Protein AF-0000000075267533 (afdb_homodimer)

Organism: NCBI:txid747725

Structure (mmCIF, N/CA/C/O backbone):
data_AF-0000000075267533-model_v1
#
loop_
_entity.id
_entity.type
_entity.pdbx_description
1 polymer 'F-box domain-containing protein'
#
loop_
_atom_site.group_PDB
_atom_site.id
_atom_site.type_symbol
_atom_site.label_atom_id
_atom_site.label_alt_id
_atom_site.label_comp_id
_atom_site.label_asym_id
_atom_site.label_entity_id
_atom_site.label_seq_id
_atom_site.pdbx_PDB_ins_code
_atom_site.Cartn_x
_atom_site.Cartn_y
_atom_site.Cartn_z
_atom_site.occupancy
_atom_site.B_iso_or_equiv
_atom_site.auth_seq_id
_atom_site.auth_comp_id
_atom_site.auth_asym_id
_atom_site.auth_atom_id
_atom_site.pdbx_PDB_model_num
ATOM 1 N N . MET A 1 1 ? -10.648 -72.812 -70 1 25.14 1 MET A N 1
ATOM 2 C CA . MET A 1 1 ? -12.055 -72.562 -69.625 1 25.14 1 MET A CA 1
ATOM 3 C C . MET A 1 1 ? -12.258 -71.25 -68.938 1 25.14 1 MET A C 1
ATOM 5 O O . MET A 1 1 ? -11.477 -70.938 -68.062 1 25.14 1 MET A O 1
ATOM 9 N N . LEU A 1 2 ? -13.102 -70.25 -69.438 1 28.39 2 LEU A N 1
ATOM 10 C CA . LEU A 1 2 ? -13.328 -68.812 -69.5 1 28.39 2 LEU A CA 1
ATOM 11 C C . LEU A 1 2 ? -14.016 -68.312 -68.25 1 28.39 2 LEU A C 1
ATOM 13 O O . LEU A 1 2 ? -15.148 -68.688 -68 1 28.39 2 LEU A O 1
ATOM 17 N N . LYS A 1 3 ? -13.195 -68.125 -67.125 1 31.73 3 LYS A N 1
ATOM 18 C CA . LYS A 1 3 ? -13.57 -67.875 -65.75 1 31.73 3 LYS A CA 1
ATOM 19 C C . LYS A 1 3 ? -14.477 -66.625 -65.625 1 31.73 3 LYS A C 1
ATOM 21 O O . LYS A 1 3 ? -14.047 -65.562 -65.938 1 31.73 3 LYS A O 1
ATOM 26 N N . LYS A 1 4 ? -15.844 -66.812 -65.938 1 28.91 4 LYS A N 1
ATOM 27 C CA . LYS A 1 4 ? -16.984 -65.875 -66.125 1 28.91 4 LYS A CA 1
ATOM 28 C C . LYS A 1 4 ? -17.266 -65.062 -64.875 1 28.91 4 LYS A C 1
ATOM 30 O O . LYS A 1 4 ? -17.578 -65.625 -63.812 1 28.91 4 LYS A O 1
ATOM 35 N N . HIS A 1 5 ? -16.578 -63.969 -64.562 1 29.47 5 HIS A N 1
ATOM 36 C CA . HIS A 1 5 ? -16.5 -63.094 -63.375 1 29.47 5 HIS A CA 1
ATOM 37 C C . HIS A 1 5 ? -17.859 -62.469 -63.062 1 29.47 5 HIS A C 1
ATOM 39 O O . HIS A 1 5 ? -18.469 -61.844 -63.938 1 29.47 5 HIS A O 1
ATOM 45 N N . PHE A 1 6 ? -18.703 -63.156 -62.312 1 27.11 6 PHE A N 1
ATOM 46 C CA . PHE A 1 6 ? -20.109 -62.844 -62.062 1 27.11 6 PHE A CA 1
ATOM 47 C C . PHE A 1 6 ? -20.266 -61.5 -61.375 1 27.11 6 PHE A C 1
ATOM 49 O O . PHE A 1 6 ? -19.734 -61.312 -60.281 1 27.11 6 PHE A O 1
ATOM 56 N N . LYS A 1 7 ? -20.469 -60.344 -62.062 1 26.98 7 LYS A N 1
ATOM 57 C CA . LYS A 1 7 ? -20.672 -58.938 -61.75 1 26.98 7 LYS A CA 1
ATOM 58 C C . LYS A 1 7 ? -21.984 -58.719 -61.031 1 26.98 7 LYS A C 1
ATOM 60 O O . LYS A 1 7 ? -23.047 -58.75 -61.656 1 26.98 7 LYS A O 1
ATOM 65 N N . LEU A 1 8 ? -22.141 -59.375 -59.875 1 26.83 8 LEU A N 1
ATOM 66 C CA . LEU A 1 8 ? -23.5 -59.281 -59.344 1 26.83 8 LEU A CA 1
ATOM 67 C C . LEU A 1 8 ? -23.875 -57.812 -59.094 1 26.83 8 LEU A C 1
ATOM 69 O O . LEU A 1 8 ? -23.094 -57.062 -58.5 1 26.83 8 LEU A O 1
ATOM 73 N N . PRO A 1 9 ? -24.906 -57.156 -59.812 1 29.73 9 PRO A N 1
ATOM 74 C CA . PRO A 1 9 ? -25.359 -55.75 -59.844 1 29.73 9 PRO A CA 1
ATOM 75 C C . PRO A 1 9 ? -26.062 -55.344 -58.562 1 29.73 9 PRO A C 1
ATOM 77 O O . PRO A 1 9 ? -27.109 -55.875 -58.219 1 29.73 9 PRO A O 1
ATOM 80 N N . PHE A 1 10 ? -25.578 -55.469 -57.375 1 26.62 10 PHE A N 1
ATOM 81 C CA . PHE A 1 10 ? -26.406 -55.344 -56.188 1 26.62 10 PHE A CA 1
ATOM 82 C C . PHE A 1 10 ? -27.031 -53.969 -56.094 1 26.62 10 PHE A C 1
ATOM 84 O O . PHE A 1 10 ? -26.344 -53 -55.781 1 26.62 10 PHE A O 1
ATOM 91 N N . GLY A 1 11 ? -28.016 -53.562 -56.938 1 27.95 11 GLY A N 1
ATOM 92 C CA . GLY A 1 11 ? -28.797 -52.344 -56.969 1 27.95 11 GLY A CA 1
ATOM 93 C C . GLY A 1 11 ? -29.562 -52.062 -55.688 1 27.95 11 GLY A C 1
ATOM 94 O O . GLY A 1 11 ? -30.641 -52.594 -55.5 1 27.95 11 GLY A O 1
ATOM 95 N N . TYR A 1 12 ? -29.016 -52.188 -54.562 1 25.11 12 TYR A N 1
ATOM 96 C CA . TYR A 1 12 ? -29.891 -52.094 -53.375 1 25.11 12 TYR A CA 1
ATOM 97 C C . TYR A 1 12 ? -30.609 -50.75 -53.344 1 25.11 12 TYR A C 1
ATOM 99 O O . TYR A 1 12 ? -29.969 -49.719 -53.406 1 25.11 12 TYR A O 1
ATOM 107 N N . LYS A 1 13 ? -31.781 -50.656 -53.875 1 29.95 13 LYS A N 1
ATOM 108 C CA . LYS A 1 13 ? -32.75 -49.562 -53.75 1 29.95 13 LYS A CA 1
ATOM 109 C C . LYS A 1 13 ? -32.844 -49.094 -52.312 1 29.95 13 LYS A C 1
ATOM 111 O O . LYS A 1 13 ? -33.125 -49.875 -51.406 1 29.95 13 LYS A O 1
ATOM 116 N N . ALA A 1 14 ? -32.25 -48 -51.969 1 27.67 14 ALA A N 1
ATOM 117 C CA . ALA A 1 14 ? -32.188 -47.281 -50.719 1 27.67 14 ALA A CA 1
ATOM 118 C C . ALA A 1 14 ? -33.562 -46.812 -50.25 1 27.67 14 ALA A C 1
ATOM 120 O O . ALA A 1 14 ? -34.156 -45.938 -50.875 1 27.67 14 ALA A O 1
ATOM 121 N N . LYS A 1 15 ? -34.438 -47.656 -50.031 1 26.72 15 LYS A N 1
ATOM 122 C CA . LYS A 1 15 ? -35.75 -47.219 -49.531 1 26.72 15 LYS A CA 1
ATOM 123 C C . LYS A 1 15 ? -35.594 -46.031 -48.562 1 26.72 15 LYS A C 1
ATOM 125 O O . LYS A 1 15 ? -34.656 -45.969 -47.781 1 26.72 15 LYS A O 1
ATOM 130 N N . LYS A 1 16 ? -36.438 -45 -48.875 1 33.34 16 LYS A N 1
ATOM 131 C CA . LYS A 1 16 ? -36.656 -43.719 -48.219 1 33.34 16 LYS A CA 1
ATOM 132 C C . LYS A 1 16 ? -37 -43.906 -46.75 1 33.34 16 LYS A C 1
ATOM 134 O O . LYS A 1 16 ? -38.125 -44.344 -46.406 1 33.34 16 LYS A O 1
ATOM 139 N N . VAL A 1 17 ? -36.188 -44.5 -45.938 1 28.06 17 VAL A N 1
ATOM 140 C CA . VAL A 1 17 ? -36.562 -44.625 -44.531 1 28.06 17 VAL A CA 1
ATOM 141 C C . VAL A 1 17 ? -37.219 -43.312 -44.062 1 28.06 17 VAL A C 1
ATOM 143 O O . VAL A 1 17 ? -36.656 -42.219 -44.281 1 28.06 17 VAL A O 1
ATOM 146 N N . ALA A 1 18 ? -38.562 -43.125 -43.938 1 32.22 18 ALA A N 1
ATOM 147 C CA . ALA A 1 18 ? -39.406 -42.062 -43.406 1 32.22 18 ALA A CA 1
ATOM 148 C C . ALA A 1 18 ? -38.719 -41.344 -42.219 1 32.22 18 ALA A C 1
ATOM 150 O O . ALA A 1 18 ? -38.344 -42 -41.25 1 32.22 18 ALA A O 1
ATOM 151 N N . ALA A 1 19 ? -38.094 -40.281 -42.406 1 31.28 19 ALA A N 1
ATOM 152 C CA . ALA A 1 19 ? -37.562 -39.25 -41.531 1 31.28 19 ALA A CA 1
ATOM 153 C C . ALA A 1 19 ? -38.562 -38.906 -40.406 1 31.28 19 ALA A C 1
ATOM 155 O O . ALA A 1 19 ? -39.531 -38.188 -40.656 1 31.28 19 ALA A O 1
ATOM 156 N N . LEU A 1 20 ? -39.125 -39.844 -39.75 1 32.59 20 LEU A N 1
ATOM 157 C CA . LEU A 1 20 ? -39.938 -39.438 -38.594 1 32.59 20 LEU A CA 1
ATOM 158 C C . LEU A 1 20 ? -39.406 -38.125 -38.031 1 32.59 20 LEU A C 1
ATOM 160 O O . LEU A 1 20 ? -38.219 -38 -37.75 1 32.59 20 LEU A O 1
ATOM 164 N N . SER A 1 21 ? -40.062 -37 -38.25 1 33.56 21 SER A N 1
ATOM 165 C CA . SER A 1 21 ? -40 -35.625 -37.688 1 33.56 21 SER A CA 1
ATOM 166 C C . SER A 1 21 ? -39.719 -35.656 -36.188 1 33.56 21 SER A C 1
ATOM 168 O O . SER A 1 21 ? -40.562 -36.062 -35.406 1 33.56 21 SER A O 1
ATOM 170 N N . SER A 1 22 ? -38.719 -36.281 -35.656 1 31.53 22 SER A N 1
ATOM 171 C CA . SER A 1 22 ? -38.344 -36.25 -34.25 1 31.53 22 SER A CA 1
ATOM 172 C C . SER A 1 22 ? -38.594 -34.875 -33.625 1 31.53 22 SER A C 1
ATOM 174 O O . SER A 1 22 ? -37.844 -33.938 -33.938 1 31.53 22 SER A O 1
ATOM 176 N N . LYS A 1 23 ? -39.812 -34.25 -33.438 1 38.5 23 LYS A N 1
ATOM 177 C CA . LYS A 1 23 ? -40.375 -33.219 -32.562 1 38.5 23 LYS A CA 1
ATOM 178 C C . LYS A 1 23 ? -39.531 -33 -31.328 1 38.5 23 LYS A C 1
ATOM 180 O O . LYS A 1 23 ? -38.781 -33.875 -30.922 1 38.5 23 LYS A O 1
ATOM 185 N N . ASN A 1 24 ? -39.812 -31.734 -30.625 1 37.31 24 ASN A N 1
ATOM 186 C CA . ASN A 1 24 ? -39.031 -31.078 -29.578 1 37.31 24 ASN A CA 1
ATOM 187 C C . ASN A 1 24 ? -38.625 -32.062 -28.484 1 37.31 24 ASN A C 1
ATOM 189 O O . ASN A 1 24 ? -39.469 -32.406 -27.641 1 37.31 24 ASN A O 1
ATOM 193 N N . LYS A 1 25 ? -38.156 -33.094 -28.641 1 40.78 25 LYS A N 1
ATOM 194 C CA . LYS A 1 25 ? -37.688 -33.781 -27.438 1 40.78 25 LYS A CA 1
ATOM 195 C C . LYS A 1 25 ? -37.312 -32.781 -26.344 1 40.78 25 LYS A C 1
ATOM 197 O O . LYS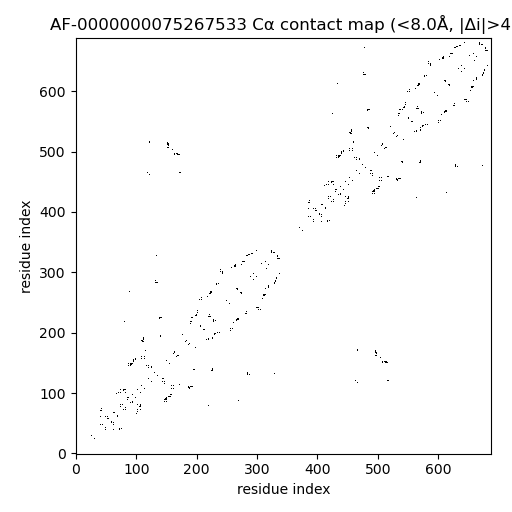 A 1 25 ? -36.469 -31.906 -26.578 1 40.78 25 LYS A O 1
ATOM 202 N N . PRO A 1 26 ? -38.188 -32.406 -25.438 1 43.59 26 PRO A N 1
ATOM 203 C CA . PRO A 1 26 ? -37.812 -31.422 -24.391 1 43.59 26 PRO A CA 1
ATOM 204 C C . PRO A 1 26 ? -36.406 -31.609 -23.875 1 43.59 26 PRO A C 1
ATOM 206 O O . PRO A 1 26 ? -36 -32.75 -23.594 1 43.59 26 PRO A O 1
ATOM 209 N N . ASP A 1 27 ? -35.375 -31.031 -24.531 1 48.5 27 ASP A N 1
ATOM 210 C CA . ASP A 1 27 ? -34 -31.016 -24.031 1 48.5 27 ASP A CA 1
ATOM 211 C C . ASP A 1 27 ? -33.969 -31.203 -22.516 1 48.5 27 ASP A C 1
ATOM 213 O O . ASP A 1 27 ? -34.438 -30.328 -21.766 1 48.5 27 ASP A O 1
ATOM 217 N N . LEU A 1 28 ? -34.188 -32.344 -22.078 1 54.75 28 LEU A N 1
ATOM 218 C CA . LEU A 1 28 ? -34.25 -32.75 -20.688 1 54.75 28 LEU A CA 1
ATOM 219 C C . LEU A 1 28 ? -33.312 -31.922 -19.828 1 54.75 28 LEU A C 1
ATOM 221 O O . LEU A 1 28 ? -33.625 -31.641 -18.672 1 54.75 28 LEU A O 1
ATOM 225 N N . ILE A 1 29 ? -32.25 -31.688 -20.359 1 61.59 29 ILE A N 1
ATOM 226 C CA . ILE A 1 29 ? -31.266 -31 -19.531 1 61.59 29 ILE A CA 1
ATOM 227 C C . ILE A 1 29 ? -31.734 -29.578 -19.25 1 61.59 29 ILE A C 1
ATOM 229 O O . ILE A 1 29 ? -31.547 -29.062 -18.141 1 61.59 29 ILE A O 1
ATOM 233 N N . SER A 1 30 ? -32.5 -29.016 -20.266 1 58.94 30 SER A N 1
ATOM 234 C CA . SER A 1 30 ? -32.938 -27.641 -20.094 1 58.94 30 SER A CA 1
ATOM 235 C C . SER A 1 30 ? -34.094 -27.531 -19.078 1 58.94 30 SER A C 1
ATOM 237 O O . SER A 1 30 ? -34.375 -26.453 -18.578 1 58.94 30 SER A O 1
ATOM 239 N N . HIS A 1 31 ? -34.656 -28.672 -18.703 1 65.38 31 HIS A N 1
ATOM 240 C CA . HIS A 1 31 ? -35.781 -28.625 -17.781 1 65.38 31 HIS A CA 1
ATOM 241 C C . HIS A 1 31 ? -35.344 -29.125 -16.406 1 65.38 31 HIS A C 1
ATOM 243 O O . HIS A 1 31 ? -36.219 -29.406 -15.555 1 65.38 31 HIS A O 1
ATOM 249 N N . LEU A 1 32 ? -34.094 -29.297 -16.312 1 73.12 32 LEU A N 1
ATOM 250 C CA . LEU A 1 32 ? -33.625 -29.734 -15.008 1 73.12 32 LEU A CA 1
ATOM 251 C C . LEU A 1 32 ? -33.781 -28.625 -13.969 1 73.12 32 LEU A C 1
ATOM 253 O O . LEU A 1 32 ? -33.688 -27.438 -14.289 1 73.12 32 LEU A O 1
ATOM 257 N N . PRO A 1 33 ? -34.219 -29.125 -12.742 1 80.5 33 PRO A N 1
ATOM 258 C CA . PRO A 1 33 ? -34.25 -28.125 -11.672 1 80.5 33 PRO A CA 1
ATOM 259 C C . PRO A 1 33 ? -32.938 -27.359 -11.539 1 80.5 33 PRO A C 1
ATOM 261 O O . PRO A 1 33 ? -31.859 -27.906 -11.805 1 80.5 33 PRO A O 1
ATOM 264 N N . LYS A 1 34 ? -33.031 -26.172 -11.148 1 80.56 34 LYS A N 1
ATOM 265 C CA . LYS A 1 34 ? -31.875 -25.266 -11.031 1 80.56 34 LYS A CA 1
ATOM 266 C C . LYS A 1 34 ? -30.812 -25.828 -10.094 1 80.56 34 LYS A C 1
ATOM 268 O O . LYS A 1 34 ? -29.625 -25.672 -10.344 1 80.56 34 LYS A O 1
ATOM 273 N N . GLU A 1 35 ? -31.312 -26.531 -9.125 1 83.69 35 GLU A N 1
ATOM 274 C CA . GLU A 1 35 ? -30.391 -27.094 -8.148 1 83.69 35 GLU A CA 1
ATOM 275 C C . GLU A 1 35 ? -29.5 -28.156 -8.781 1 83.69 35 GLU A C 1
ATOM 277 O O . GLU A 1 35 ? -28.312 -28.266 -8.453 1 83.69 35 GLU A O 1
ATOM 282 N N . LEU A 1 36 ? -30.109 -28.875 -9.617 1 86.94 36 LEU A N 1
ATOM 283 C CA . LEU A 1 36 ? -29.344 -29.922 -10.289 1 86.94 36 LEU A CA 1
ATOM 284 C C . LEU A 1 36 ? -28.359 -29.312 -11.289 1 86.94 36 LEU A C 1
ATOM 286 O O . LEU A 1 36 ? -27.219 -29.766 -11.414 1 86.94 36 LEU A O 1
ATOM 290 N N . LEU A 1 37 ? -28.781 -28.328 -11.969 1 87.19 37 LEU A N 1
ATOM 291 C CA . LEU A 1 37 ? -27.906 -27.641 -12.914 1 87.19 37 LEU A CA 1
ATOM 292 C C . LEU A 1 37 ? -26.703 -27.031 -12.195 1 87.19 37 LEU A C 1
ATOM 294 O O . LEU A 1 37 ? -25.578 -27.062 -12.703 1 87.19 37 LEU A O 1
ATOM 298 N N . GLN A 1 38 ? -26.984 -26.562 -11.031 1 88.19 38 GLN A N 1
ATOM 299 C CA . GLN A 1 38 ? -25.906 -26 -10.227 1 88.19 38 GLN A CA 1
ATOM 300 C C . GLN A 1 38 ? -24.891 -27.062 -9.82 1 88.19 38 GLN A C 1
ATOM 302 O O . GLN A 1 38 ? -23.688 -26.812 -9.82 1 88.19 38 GLN A O 1
ATOM 307 N N . CYS A 1 39 ? -25.375 -28.219 -9.578 1 88.44 39 CYS A N 1
ATOM 308 C CA . CYS A 1 39 ? -24.5 -29.312 -9.211 1 88.44 39 CYS A CA 1
ATOM 309 C C . CYS A 1 39 ? -23.625 -29.734 -10.383 1 88.44 39 CYS A C 1
ATOM 311 O O . CYS A 1 39 ? -22.438 -30.016 -10.211 1 88.44 39 CYS A O 1
ATOM 313 N N . ILE A 1 40 ? -24.25 -29.766 -11.5 1 87.56 40 ILE A N 1
ATOM 314 C CA . ILE A 1 40 ? -23.5 -30.125 -12.703 1 87.56 40 ILE A CA 1
ATOM 315 C C . ILE A 1 40 ? -22.438 -29.062 -12.969 1 87.56 40 ILE A C 1
ATOM 317 O O . ILE A 1 40 ? -21.266 -29.391 -13.219 1 87.56 40 ILE A O 1
ATOM 321 N N . TYR A 1 41 ? -22.844 -27.891 -12.859 1 89.19 41 TYR A N 1
ATOM 322 C CA . TYR A 1 41 ? -21.922 -26.781 -13.086 1 89.19 41 TYR A CA 1
ATOM 323 C C . TYR A 1 41 ? -20.734 -26.844 -12.141 1 89.19 41 TYR A C 1
ATOM 325 O O . TYR A 1 41 ? -19.594 -26.625 -12.555 1 89.19 41 TYR A O 1
ATOM 333 N N . GLN A 1 42 ? -20.984 -27.234 -10.969 1 90.62 42 GLN A N 1
ATOM 334 C CA . GLN A 1 42 ? -19.953 -27.266 -9.922 1 90.62 42 GLN A CA 1
ATOM 335 C C . GLN A 1 42 ? -18.875 -28.297 -10.242 1 90.62 42 GLN A C 1
ATOM 337 O O . GLN A 1 42 ? -17.766 -28.203 -9.742 1 90.62 42 GLN A O 1
ATOM 342 N N . GLN A 1 43 ? -19.25 -29.156 -11.164 1 89.56 43 GLN A N 1
ATOM 343 C CA . GLN A 1 43 ? -18.312 -30.25 -11.43 1 89.56 43 GLN A CA 1
ATOM 344 C C . GLN A 1 43 ? -17.594 -30.047 -12.758 1 89.56 43 GLN A C 1
ATOM 346 O O . GLN A 1 43 ? -16.688 -30.797 -13.109 1 89.56 43 GLN A O 1
ATOM 351 N N . LEU A 1 44 ? -18 -29.031 -13.398 1 87.69 44 LEU A N 1
ATOM 352 C CA . LEU A 1 44 ? -17.422 -28.797 -14.719 1 87.69 44 LEU A CA 1
ATOM 353 C C . LEU A 1 44 ? -15.984 -28.297 -14.594 1 87.69 44 LEU A C 1
ATOM 355 O O . LEU A 1 44 ? -15.672 -27.531 -13.688 1 87.69 44 LEU A O 1
ATOM 359 N N . ASP A 1 45 ? -15.219 -28.781 -15.508 1 87.25 45 ASP A N 1
ATOM 360 C CA . ASP A 1 45 ? -13.883 -28.203 -15.609 1 87.25 45 ASP A CA 1
ATOM 361 C C . ASP A 1 45 ? -13.938 -26.781 -16.203 1 87.25 45 ASP A C 1
ATOM 363 O O . ASP A 1 45 ? -14.891 -26.438 -16.891 1 87.25 45 ASP A O 1
ATOM 367 N N . SER A 1 46 ? -12.93 -26.078 -15.914 1 84 46 SER A N 1
ATOM 368 C CA . SER A 1 46 ? -12.891 -24.688 -16.328 1 84 46 SER A CA 1
ATOM 369 C C . SER A 1 46 ? -13.031 -24.547 -17.844 1 84 46 SER A C 1
ATOM 371 O O . SER A 1 46 ? -13.648 -23.594 -18.328 1 84 46 SER A O 1
ATOM 373 N N . GLN A 1 47 ? -12.625 -25.531 -18.578 1 81.44 47 GLN A N 1
ATOM 374 C CA . GLN A 1 47 ? -12.641 -25.469 -20.031 1 81.44 47 GLN A CA 1
ATOM 375 C C . GLN A 1 47 ? -14.055 -25.688 -20.578 1 81.44 47 GLN A C 1
ATOM 377 O O . GLN A 1 47 ? -14.375 -25.234 -21.672 1 81.44 47 GLN A O 1
ATOM 382 N N . ASP A 1 48 ? -14.859 -26.297 -19.75 1 86.25 48 ASP A N 1
ATOM 383 C CA . ASP A 1 48 ? -16.188 -26.672 -20.203 1 86.25 48 ASP A CA 1
ATOM 384 C C . ASP A 1 48 ? -17.234 -25.625 -19.828 1 86.25 48 ASP A C 1
ATOM 386 O O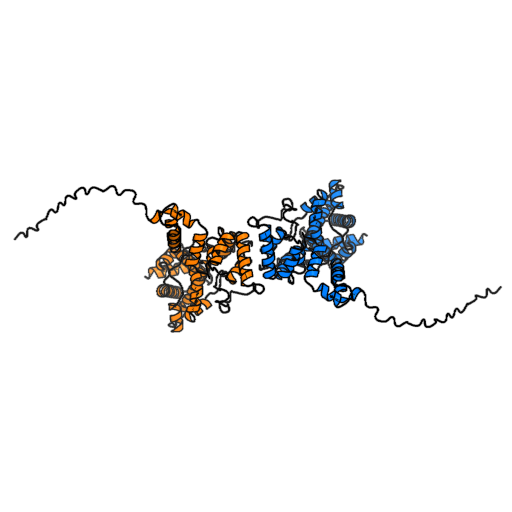 . ASP A 1 48 ? -18.375 -25.688 -20.266 1 86.25 48 ASP A O 1
ATOM 390 N N . ILE A 1 49 ? -16.766 -24.688 -19.062 1 88.31 49 ILE A N 1
ATOM 391 C CA . ILE A 1 49 ? -17.703 -23.719 -18.531 1 88.31 49 ILE A CA 1
ATOM 392 C C . ILE A 1 49 ? -18.281 -22.859 -19.656 1 88.31 49 ILE A C 1
ATOM 394 O O . ILE A 1 49 ? -19.484 -22.594 -19.688 1 88.31 49 ILE A O 1
ATOM 398 N N . GLU A 1 50 ? -17.375 -22.516 -20.516 1 86.25 50 GLU A N 1
ATOM 399 C CA . GLU A 1 50 ? -17.828 -21.672 -21.609 1 86.25 50 GLU A CA 1
ATOM 400 C C . GLU A 1 50 ? -18.859 -22.422 -22.484 1 86.25 50 GLU A C 1
ATOM 402 O O . GLU A 1 50 ? -19.875 -21.859 -22.859 1 86.25 50 GLU A O 1
ATOM 407 N N . ALA A 1 51 ? -18.547 -23.641 -22.812 1 87.38 51 ALA A N 1
ATOM 408 C CA . ALA A 1 51 ? -19.469 -24.453 -23.578 1 87.38 51 ALA A CA 1
ATOM 409 C C . ALA A 1 51 ? -20.797 -24.609 -22.859 1 87.38 51 ALA A C 1
ATOM 411 O O . ALA A 1 51 ? -21.875 -24.516 -23.469 1 87.38 51 ALA A O 1
ATOM 412 N N . PHE A 1 52 ? -20.719 -24.844 -21.609 1 88.5 52 PHE A N 1
ATOM 413 C CA . PHE A 1 52 ? -21.906 -24.953 -20.781 1 88.5 52 PHE A CA 1
ATOM 414 C C . PHE A 1 52 ? -22.719 -23.672 -20.812 1 88.5 52 PHE A C 1
ATOM 416 O O . PHE A 1 52 ? -23.938 -23.703 -20.984 1 88.5 52 PHE A O 1
ATOM 423 N N . ASN A 1 53 ? -22.125 -22.547 -20.75 1 88.12 53 ASN A N 1
ATOM 424 C CA . ASN A 1 53 ? -22.734 -21.219 -20.719 1 88.12 53 ASN A CA 1
ATOM 425 C C . ASN A 1 53 ? -23.484 -20.922 -22 1 88.12 53 ASN A C 1
ATOM 427 O O . ASN A 1 53 ? -24.5 -20.234 -21.984 1 88.12 53 ASN A O 1
ATOM 431 N N . GLN A 1 54 ? -22.984 -21.5 -23.078 1 88.75 54 GLN A N 1
ATOM 432 C CA . GLN A 1 54 ? -23.516 -21.172 -24.391 1 88.75 54 GLN A CA 1
ATOM 433 C C . GLN A 1 54 ? -24.578 -22.188 -24.828 1 88.75 54 GLN A C 1
ATOM 435 O O . GLN A 1 54 ? -25.219 -22.031 -25.875 1 88.75 54 GLN A O 1
ATOM 440 N N . THR A 1 55 ? -24.781 -23.172 -24.141 1 85.75 55 THR A N 1
ATOM 441 C CA . THR A 1 55 ? -25.641 -24.281 -24.547 1 85.75 55 THR A CA 1
ATOM 442 C C . THR A 1 55 ? -27.094 -23.844 -24.562 1 85.75 55 THR A C 1
ATOM 444 O O . THR A 1 55 ? -27.828 -24.094 -25.531 1 85.75 55 THR A O 1
ATOM 447 N N . CYS A 1 56 ? -27.516 -23.172 -23.484 1 85.19 56 CYS A N 1
ATOM 448 C CA . CYS A 1 56 ? -28.891 -22.703 -23.422 1 85.19 56 CYS A CA 1
ATOM 449 C C . CYS A 1 56 ? -29.031 -21.609 -22.359 1 85.19 56 CYS A C 1
ATOM 451 O O . CYS A 1 56 ? -28.094 -21.328 -21.625 1 85.19 56 CYS A O 1
ATOM 453 N N . ARG A 1 57 ? -30.188 -21.078 -22.297 1 86.62 57 ARG A N 1
ATOM 454 C CA . ARG A 1 57 ? -30.469 -19.953 -21.406 1 86.62 57 ARG A CA 1
ATOM 455 C C . ARG A 1 57 ? -30.422 -20.391 -19.938 1 86.62 57 ARG A C 1
ATOM 457 O O . ARG A 1 57 ? -29.969 -19.641 -19.078 1 86.62 57 ARG A O 1
ATOM 464 N N . SER A 1 58 ? -30.922 -21.531 -19.734 1 85.19 58 SER A N 1
ATOM 465 C CA . SER A 1 58 ? -30.938 -22.047 -18.359 1 85.19 58 SER A CA 1
ATOM 466 C C . SER A 1 58 ? -29.516 -22.234 -17.828 1 85.19 58 SER A C 1
ATOM 468 O O . SER A 1 58 ? -29.25 -21.922 -16.656 1 85.19 58 SER A O 1
ATOM 470 N N . PHE A 1 59 ? -28.719 -22.703 -18.672 1 87.81 59 PHE A N 1
ATOM 471 C CA . PHE A 1 59 ? -27.328 -22.891 -18.281 1 87.81 59 PHE A CA 1
ATOM 472 C C . PHE A 1 59 ? -26.625 -21.562 -18.062 1 87.81 59 PHE A C 1
ATOM 474 O O . PHE A 1 59 ? -25.906 -21.391 -17.078 1 87.81 59 PHE A O 1
ATOM 481 N N . HIS A 1 60 ? -26.922 -20.719 -18.859 1 88.75 60 HIS A N 1
ATOM 482 C CA . HIS A 1 60 ? -26.359 -19.375 -18.75 1 88.75 60 HIS A CA 1
ATOM 483 C C . HIS A 1 60 ? -26.766 -18.734 -17.422 1 88.75 60 HIS A C 1
ATOM 485 O O . HIS A 1 60 ? -25.938 -18.094 -16.766 1 88.75 60 HIS A O 1
ATOM 491 N N . SER A 1 61 ? -28 -18.891 -17.109 1 89.19 61 SER A N 1
ATOM 492 C CA . SER A 1 61 ? -28.516 -18.297 -15.875 1 89.19 61 SER A CA 1
ATOM 493 C C . SER A 1 61 ? -27.766 -18.812 -14.656 1 89.19 61 SER A C 1
ATOM 495 O O . SER A 1 61 ? -27.609 -18.094 -13.664 1 89.19 61 SER A O 1
ATOM 497 N N . VAL A 1 62 ? -27.312 -20 -14.695 1 88.69 62 VAL A N 1
ATOM 498 C CA . VAL A 1 62 ? -26.578 -20.609 -13.602 1 88.69 62 VAL A CA 1
ATOM 499 C C . VAL A 1 62 ? -25.156 -20.031 -13.555 1 88.69 62 VAL A C 1
ATOM 501 O O . VAL A 1 62 ? -24.656 -19.688 -12.477 1 88.69 62 VAL A O 1
ATOM 504 N N . VAL A 1 63 ? -24.609 -19.875 -14.672 1 88.25 63 VAL A N 1
ATOM 505 C CA . VAL A 1 63 ? -23.219 -19.469 -14.766 1 88.25 63 VAL A CA 1
ATOM 506 C C . VAL A 1 63 ? -23.062 -18.031 -14.273 1 88.25 63 VAL A C 1
ATOM 508 O O . VAL A 1 63 ? -22.078 -17.688 -13.625 1 88.25 63 VAL A O 1
ATOM 511 N N . ILE A 1 64 ? -24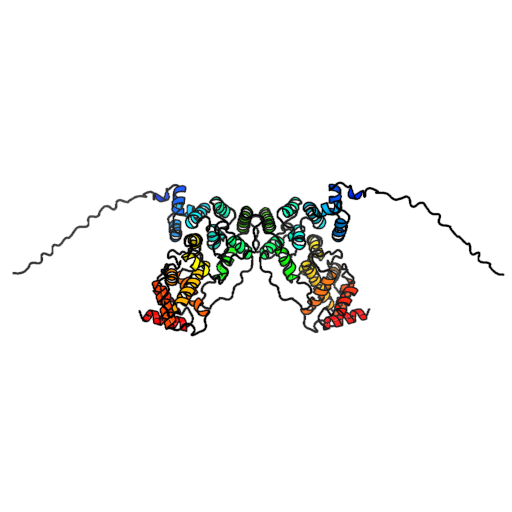 -17.25 -14.508 1 89.12 64 ILE A N 1
ATOM 512 C CA . ILE A 1 64 ? -23.875 -15.82 -14.227 1 89.12 64 ILE A CA 1
ATOM 513 C C . ILE A 1 64 ? -24.172 -15.555 -12.758 1 89.12 64 ILE A C 1
ATOM 515 O O . ILE A 1 64 ? -23.891 -14.469 -12.242 1 89.12 64 ILE A O 1
ATOM 519 N N . GLN A 1 65 ? -24.719 -16.5 -12.062 1 90.62 65 GLN A N 1
ATOM 520 C CA . GLN A 1 65 ? -25.047 -16.328 -10.648 1 90.62 65 GLN A CA 1
ATOM 521 C C . GLN A 1 65 ? -23.797 -16.375 -9.789 1 90.62 65 GLN A C 1
ATOM 523 O O . GLN A 1 65 ? -23.016 -17.328 -9.852 1 90.62 65 GLN A O 1
ATOM 528 N N . PRO A 1 66 ? -23.641 -15.414 -8.93 1 92.5 66 PRO A N 1
ATOM 529 C CA . PRO A 1 66 ? -22.453 -15.375 -8.07 1 92.5 66 PRO A CA 1
ATOM 530 C C . PRO A 1 66 ? -22.375 -16.578 -7.141 1 92.5 66 PRO A C 1
ATOM 532 O O . PRO A 1 66 ? -21.266 -17.078 -6.871 1 92.5 66 PRO A O 1
ATOM 535 N N . SER A 1 67 ? -23.453 -17.031 -6.762 1 93.19 67 SER A N 1
ATOM 536 C CA . SER A 1 67 ? -23.469 -18.172 -5.859 1 93.19 67 SER A CA 1
ATOM 537 C C . SER A 1 67 ? -22.953 -19.438 -6.551 1 93.19 67 SER A C 1
ATOM 539 O O . SER A 1 67 ? -22.25 -20.25 -5.938 1 93.19 67 SER A O 1
ATOM 541 N N . SER A 1 68 ? -23.312 -19.578 -7.77 1 92.88 68 SER A N 1
ATOM 542 C CA . SER A 1 68 ? -22.812 -20.719 -8.547 1 92.88 68 SER A CA 1
ATOM 543 C C . SER A 1 68 ? -21.312 -20.641 -8.758 1 92.88 68 SER A C 1
ATOM 545 O O . SER A 1 68 ? -20.609 -21.656 -8.633 1 92.88 68 SER A O 1
ATOM 547 N N . LYS A 1 69 ? -20.859 -19.547 -9 1 94.06 69 LYS A N 1
ATOM 548 C CA . LYS A 1 69 ? -19.422 -19.344 -9.172 1 94.06 69 LYS A CA 1
ATOM 549 C C . LYS A 1 69 ? -18.672 -19.641 -7.883 1 94.06 69 LYS A C 1
ATOM 551 O O . LYS A 1 69 ? -17.625 -20.312 -7.906 1 94.06 69 LYS A O 1
ATOM 556 N N . ALA A 1 70 ? -19.219 -19.125 -6.824 1 96.44 70 ALA A N 1
ATOM 557 C CA . ALA A 1 70 ? -18.594 -19.359 -5.527 1 96.44 70 ALA A CA 1
ATOM 558 C C . ALA A 1 70 ? -18.547 -20.859 -5.215 1 96.44 70 ALA A C 1
ATOM 560 O O . ALA A 1 70 ? -17.516 -21.375 -4.742 1 96.44 70 ALA A O 1
ATOM 561 N N . ALA A 1 71 ? -19.609 -21.5 -5.527 1 95.19 71 ALA A N 1
ATOM 562 C CA . ALA A 1 71 ? -19.656 -22.938 -5.297 1 95.19 71 ALA A CA 1
ATOM 563 C C . ALA A 1 71 ? -18.656 -23.688 -6.18 1 95.19 71 ALA A C 1
ATOM 565 O O . ALA A 1 71 ? -17.984 -24.625 -5.727 1 95.19 71 ALA A O 1
ATOM 566 N N . TRP A 1 72 ? -18.594 -23.281 -7.367 1 95.94 72 TRP A N 1
ATOM 567 C CA . TRP A 1 72 ? -17.641 -23.891 -8.289 1 95.94 72 TRP A CA 1
ATOM 568 C C . TRP A 1 72 ? -16.219 -23.703 -7.797 1 95.94 72 TRP A C 1
ATOM 570 O O . TRP A 1 72 ? -15.438 -24.656 -7.754 1 95.94 72 TRP A O 1
ATOM 580 N N . ILE A 1 73 ? -15.859 -22.547 -7.367 1 96.88 73 ILE A N 1
ATOM 581 C CA . ILE A 1 73 ? -14.516 -22.25 -6.883 1 96.88 73 ILE A CA 1
ATOM 582 C C . ILE A 1 73 ? -14.211 -23.094 -5.645 1 96.88 73 ILE A C 1
ATOM 584 O O . ILE A 1 73 ? -13.125 -23.656 -5.535 1 96.88 73 ILE A O 1
ATOM 588 N N . MET A 1 74 ? -15.148 -23.203 -4.809 1 96.5 74 MET A N 1
ATOM 589 C CA . MET A 1 74 ? -14.961 -23.969 -3.582 1 96.5 74 MET A CA 1
ATOM 590 C C . MET A 1 74 ? -14.758 -25.453 -3.893 1 96.5 74 MET A C 1
ATOM 592 O O . MET A 1 74 ? -13.945 -26.125 -3.25 1 96.5 74 MET A O 1
ATOM 596 N N . THR A 1 75 ? -15.406 -25.875 -4.828 1 95.62 75 THR A N 1
ATOM 597 C CA . THR A 1 75 ? -15.328 -27.281 -5.195 1 95.62 75 THR A CA 1
ATOM 598 C C . THR A 1 75 ? -13.977 -27.609 -5.824 1 95.62 75 THR A C 1
ATOM 600 O O . THR A 1 75 ? -13.375 -28.641 -5.527 1 95.62 75 THR A O 1
ATOM 603 N N . HIS A 1 76 ? -13.492 -26.75 -6.535 1 95.12 76 HIS A N 1
ATOM 604 C CA . HIS A 1 76 ? -12.297 -27.047 -7.324 1 95.12 76 HIS A CA 1
ATOM 605 C C . HIS A 1 76 ? -11.031 -26.656 -6.57 1 95.12 76 HIS A C 1
ATOM 607 O O . HIS A 1 76 ? -9.984 -27.281 -6.742 1 95.12 76 HIS A O 1
ATOM 613 N N . TYR A 1 77 ? -11.125 -25.672 -5.719 1 95.69 77 TYR A N 1
ATOM 614 C CA . TYR A 1 77 ? -9.891 -25.172 -5.133 1 95.69 77 TYR A CA 1
ATOM 615 C C . TYR A 1 77 ? -9.914 -25.297 -3.613 1 95.69 77 TYR A C 1
ATOM 617 O O . TYR A 1 77 ? -8.875 -25.188 -2.959 1 95.69 77 TYR A O 1
ATOM 625 N N . GLY A 1 78 ? -11.07 -25.516 -3.086 1 95.81 78 GLY A N 1
ATOM 626 C CA . GLY A 1 78 ? -11.164 -25.781 -1.66 1 95.81 78 GLY A CA 1
ATOM 627 C C . GLY A 1 78 ? -10.992 -24.547 -0.806 1 95.81 78 GLY A C 1
ATOM 628 O O . GLY A 1 78 ? -10.82 -23.438 -1.331 1 95.81 78 GLY A O 1
ATOM 629 N N . ALA A 1 79 ? -11.008 -24.781 0.481 1 96.5 79 ALA A N 1
ATOM 630 C CA . ALA A 1 79 ? -11 -23.688 1.458 1 96.5 79 ALA A CA 1
ATOM 631 C C . ALA A 1 79 ? -9.695 -22.906 1.388 1 96.5 79 ALA A C 1
ATOM 633 O O . ALA A 1 79 ? -9.703 -21.672 1.469 1 96.5 79 ALA A O 1
ATOM 634 N N . ARG A 1 80 ? -8.641 -23.578 1.147 1 95.62 80 ARG A N 1
ATOM 635 C CA . ARG A 1 80 ? -7.305 -22.984 1.255 1 95.62 80 ARG A CA 1
ATOM 636 C C . ARG A 1 80 ? -7.035 -22.031 0.105 1 95.62 80 ARG A C 1
ATOM 638 O O . ARG A 1 80 ? -6.398 -20.984 0.296 1 95.62 80 ARG A O 1
ATOM 645 N N . PHE A 1 81 ? -7.586 -22.344 -1.108 1 97.56 81 PHE A N 1
ATOM 646 C CA . PHE A 1 81 ? -7.137 -21.625 -2.291 1 97.56 81 PHE A CA 1
ATOM 647 C C . PHE A 1 81 ? -8.273 -20.781 -2.881 1 97.56 81 PHE A C 1
ATOM 649 O O . PHE A 1 81 ? -8.047 -19.969 -3.768 1 97.56 81 PHE A O 1
ATOM 656 N N . ALA A 1 82 ? -9.43 -20.922 -2.408 1 98.19 82 ALA A N 1
ATOM 657 C CA . ALA A 1 82 ? -10.617 -20.328 -3.021 1 98.19 82 ALA A CA 1
ATOM 658 C C . ALA A 1 82 ? -10.484 -18.812 -3.123 1 98.19 82 ALA A C 1
ATOM 660 O O . ALA A 1 82 ? -10.688 -18.234 -4.195 1 98.19 82 ALA A O 1
ATOM 661 N N . LEU A 1 83 ? -10.141 -18.203 -2.006 1 98.5 83 LEU A N 1
ATOM 662 C CA . LEU A 1 83 ? -10.008 -16.75 -2.004 1 98.5 83 LEU A CA 1
ATOM 663 C C . LEU A 1 83 ? -8.898 -16.312 -2.955 1 98.5 83 LEU A C 1
ATOM 665 O O . LEU A 1 83 ? -9.086 -15.375 -3.736 1 98.5 83 LEU A O 1
ATOM 669 N N . TYR A 1 84 ? -7.801 -17 -2.906 1 98.19 84 TYR A N 1
ATOM 670 C CA . TYR A 1 84 ? -6.656 -16.625 -3.73 1 98.19 84 TYR A CA 1
ATOM 671 C C . TYR A 1 84 ? -6.977 -16.781 -5.211 1 98.19 84 TYR A C 1
ATOM 673 O O . TYR A 1 84 ? -6.668 -15.906 -6.02 1 98.19 84 TYR A O 1
ATOM 681 N N . TYR A 1 85 ? -7.578 -17.828 -5.512 1 98.06 85 TYR A N 1
ATOM 682 C CA . TYR A 1 85 ? -7.977 -18.047 -6.902 1 98.06 85 TYR A CA 1
ATOM 683 C C . TYR A 1 85 ? -8.914 -16.938 -7.375 1 98.06 85 TYR A C 1
ATOM 685 O O . TYR A 1 85 ? -8.75 -16.406 -8.477 1 98.06 85 TYR A O 1
ATOM 693 N N . ALA A 1 86 ? -9.891 -16.625 -6.598 1 98.31 86 ALA A N 1
ATOM 694 C CA . ALA A 1 86 ? -10.852 -15.586 -6.961 1 98.31 86 ALA A CA 1
ATOM 695 C C . ALA A 1 86 ? -10.156 -14.25 -7.207 1 98.31 86 ALA A C 1
ATOM 697 O O . ALA A 1 86 ? -10.477 -13.547 -8.164 1 98.31 86 ALA A O 1
ATOM 698 N N . LEU A 1 87 ? -9.18 -13.938 -6.387 1 98.12 87 LEU A N 1
ATOM 699 C CA . LEU A 1 87 ? -8.453 -12.68 -6.512 1 98.12 87 LEU A CA 1
ATOM 700 C C . LEU A 1 87 ? -7.633 -12.656 -7.797 1 98.12 87 LEU A C 1
ATOM 702 O O . LEU A 1 87 ? -7.445 -11.594 -8.398 1 98.12 87 LEU A O 1
ATOM 706 N N . LEU A 1 88 ? -7.184 -13.773 -8.195 1 97.25 88 LEU A N 1
ATOM 707 C CA . LEU A 1 88 ? -6.355 -13.859 -9.398 1 97.25 88 LEU A CA 1
ATOM 708 C C . LEU A 1 88 ? -7.215 -13.875 -10.656 1 97.25 88 LEU A C 1
ATOM 710 O O . LEU A 1 88 ? -6.902 -13.203 -11.633 1 97.25 88 LEU A O 1
ATOM 714 N N . ALA A 1 89 ? -8.266 -14.594 -10.562 1 96.5 89 ALA A N 1
ATOM 715 C CA . ALA A 1 89 ? -8.992 -14.945 -11.781 1 96.5 89 ALA A CA 1
ATOM 716 C C . ALA A 1 89 ? -10.141 -13.977 -12.023 1 96.5 89 ALA A C 1
ATOM 718 O O . ALA A 1 89 ? -10.414 -13.602 -13.172 1 96.5 89 ALA A O 1
ATOM 719 N N . ILE A 1 90 ? -10.828 -13.625 -10.953 1 96.19 90 ILE A N 1
ATOM 720 C CA . ILE A 1 90 ? -12.031 -12.82 -11.156 1 96.19 90 ILE A CA 1
ATOM 721 C C . ILE A 1 90 ? -12.094 -11.711 -10.102 1 96.19 90 ILE A C 1
ATOM 723 O O . ILE A 1 90 ? -13.125 -11.539 -9.445 1 96.19 90 ILE A O 1
ATOM 727 N N . PRO A 1 91 ? -11.086 -10.938 -9.977 1 96.62 91 PRO A N 1
ATOM 728 C CA . PRO A 1 91 ? -11.062 -9.906 -8.938 1 96.62 91 PRO A CA 1
ATOM 729 C C . PRO A 1 91 ? -12.203 -8.898 -9.07 1 96.62 91 PRO A C 1
ATOM 731 O O . PRO A 1 91 ? -12.711 -8.391 -8.07 1 96.62 91 PRO A O 1
ATOM 734 N N . GLN A 1 92 ? -12.664 -8.617 -10.289 1 94.12 92 GLN A N 1
ATOM 735 C CA . GLN A 1 92 ? -13.719 -7.645 -10.547 1 94.12 92 GLN A CA 1
ATOM 736 C C . GLN A 1 92 ? -15.047 -8.109 -9.969 1 94.12 92 GLN A C 1
ATOM 738 O O . GLN A 1 92 ? -15.969 -7.309 -9.781 1 94.12 92 GLN A O 1
ATOM 743 N N . HIS A 1 93 ? -15.094 -9.375 -9.719 1 94.88 93 HIS A N 1
ATOM 744 C CA . HIS A 1 93 ? -16.344 -9.922 -9.195 1 94.88 93 HIS A CA 1
ATOM 745 C C . HIS A 1 93 ? -16.281 -10.062 -7.676 1 94.88 93 HIS A C 1
ATOM 747 O O . HIS A 1 93 ? -17.266 -10.438 -7.039 1 94.88 93 HIS A O 1
ATOM 753 N N . CYS A 1 94 ? -15.156 -9.742 -7.137 1 96.12 94 CYS A N 1
ATOM 754 C CA . CYS A 1 94 ? -14.953 -9.938 -5.707 1 96.12 94 CYS A CA 1
ATOM 755 C C . CYS A 1 94 ? -15.469 -8.742 -4.914 1 96.12 94 CYS A C 1
ATOM 757 O O . CYS A 1 94 ? -14.695 -8.055 -4.246 1 96.12 94 CYS A O 1
ATOM 759 N N . HIS A 1 95 ? -16.75 -8.625 -4.941 1 94.44 95 HIS A N 1
ATOM 760 C CA . HIS A 1 95 ? -17.406 -7.668 -4.062 1 94.44 95 HIS A CA 1
ATOM 761 C C . HIS A 1 95 ? -17.812 -8.32 -2.746 1 94.44 95 HIS A C 1
ATOM 763 O O . HIS A 1 95 ? -17.734 -9.547 -2.604 1 94.44 95 HIS A O 1
ATOM 769 N N . GLY A 1 96 ? -18.297 -7.527 -1.822 1 94.62 96 GLY A N 1
ATOM 770 C CA . GLY A 1 96 ? -18.609 -8.008 -0.486 1 94.62 96 GLY A CA 1
ATOM 771 C C . GLY A 1 96 ? -19.562 -9.188 -0.486 1 94.62 96 GLY A C 1
ATOM 772 O O . GLY A 1 96 ? -19.328 -10.18 0.196 1 94.62 96 GLY A O 1
ATOM 773 N N . ASP A 1 97 ? -20.562 -9.086 -1.239 1 95.06 97 ASP A N 1
ATOM 774 C CA . ASP A 1 97 ? -21.578 -10.141 -1.27 1 95.06 97 ASP A CA 1
ATOM 775 C C . ASP A 1 97 ? -20.984 -11.453 -1.776 1 95.06 97 ASP A C 1
ATOM 777 O O . ASP A 1 97 ? -21.219 -12.516 -1.192 1 95.06 97 ASP A O 1
ATOM 781 N N . PHE A 1 98 ? -20.281 -11.375 -2.861 1 97.31 98 PHE A N 1
ATOM 782 C CA . PHE A 1 98 ? -19.656 -12.562 -3.424 1 97.31 98 PHE A CA 1
ATOM 783 C C . PHE A 1 98 ? -18.688 -13.188 -2.426 1 97.31 98 PHE A C 1
ATOM 785 O O . PHE A 1 98 ? -18.703 -14.406 -2.229 1 97.31 98 PHE A O 1
ATOM 792 N N . LEU A 1 99 ? -17.906 -12.383 -1.805 1 98 99 LEU A N 1
ATOM 793 C CA . LEU A 1 99 ? -16.922 -12.867 -0.842 1 98 99 LEU A CA 1
ATOM 794 C C . LEU A 1 99 ? -17.609 -13.5 0.363 1 98 99 LEU A C 1
ATOM 796 O O . LEU A 1 99 ? -17.141 -14.516 0.886 1 98 99 LEU A O 1
ATOM 800 N N . HIS A 1 100 ? -18.703 -12.953 0.748 1 97.5 100 HIS A N 1
ATOM 801 C CA . HIS A 1 100 ? -19.453 -13.562 1.838 1 97.5 100 HIS A CA 1
ATOM 802 C C . HIS A 1 100 ? -19.969 -14.945 1.447 1 97.5 100 HIS A C 1
ATOM 804 O O . HIS A 1 100 ? -20.016 -15.852 2.281 1 97.5 100 HIS A O 1
ATOM 810 N N . MET A 1 101 ? -20.312 -15.094 0.222 1 97.44 101 MET A N 1
ATOM 811 C CA . MET A 1 101 ? -20.734 -16.406 -0.258 1 97.44 101 MET A CA 1
ATOM 812 C C . MET A 1 101 ? -19.578 -17.406 -0.177 1 97.44 101 MET A C 1
ATOM 814 O O . MET A 1 101 ? -19.781 -18.562 0.207 1 97.44 101 MET A O 1
ATOM 818 N N . LEU A 1 102 ? -18.406 -16.953 -0.53 1 97.81 102 LEU A N 1
ATOM 819 C CA . LEU A 1 102 ? -17.234 -17.797 -0.437 1 97.81 102 LEU A CA 1
ATOM 820 C C . LEU A 1 102 ? -16.938 -18.172 1.015 1 97.81 102 LEU A C 1
ATOM 822 O O . LEU A 1 102 ? -16.719 -19.344 1.331 1 97.81 102 LEU A O 1
ATOM 826 N N . PHE A 1 103 ? -17.016 -17.203 1.853 1 98.06 103 PHE A N 1
ATOM 827 C CA . PHE A 1 103 ? -16.688 -17.406 3.26 1 98.06 103 PHE A CA 1
ATOM 828 C C . PHE A 1 103 ? -17.734 -18.281 3.934 1 98.06 103 PHE A C 1
ATOM 830 O O . PHE A 1 103 ? -17.391 -19.125 4.766 1 98.06 103 PHE A O 1
ATOM 837 N N . ASN A 1 104 ? -18.922 -18.078 3.59 1 97.38 104 ASN A N 1
ATOM 838 C CA . ASN A 1 104 ? -19.984 -18.891 4.148 1 97.38 104 ASN A CA 1
ATOM 839 C C . ASN A 1 104 ? -19.844 -20.359 3.738 1 97.38 104 ASN A C 1
ATOM 841 O O . ASN A 1 104 ? -20.297 -21.25 4.453 1 97.38 104 ASN A O 1
ATOM 845 N N . ARG A 1 105 ? -19.203 -20.594 2.656 1 96.75 105 ARG A N 1
ATOM 846 C CA . ARG A 1 105 ? -18.984 -21.953 2.17 1 96.75 105 ARG A CA 1
ATOM 847 C C . ARG A 1 105 ? -17.703 -22.531 2.736 1 96.75 105 ARG A C 1
ATOM 849 O O . ARG A 1 105 ? -17.328 -23.656 2.414 1 96.75 105 ARG A O 1
ATOM 856 N N . GLY A 1 106 ? -16.969 -21.688 3.455 1 96.88 106 GLY A N 1
ATOM 857 C CA . GLY A 1 106 ? -15.844 -22.234 4.199 1 96.88 106 GLY A CA 1
ATOM 858 C C . GLY A 1 106 ? -14.492 -21.75 3.688 1 96.88 106 GLY A C 1
ATOM 859 O O . GLY A 1 106 ? -13.453 -22.25 4.113 1 96.88 106 GLY A O 1
ATOM 860 N N . ALA A 1 107 ? -14.484 -20.828 2.775 1 97.94 107 ALA A N 1
ATOM 861 C CA . ALA A 1 107 ? -13.211 -20.328 2.275 1 97.94 107 ALA A CA 1
ATOM 862 C C . ALA A 1 107 ? -12.383 -19.703 3.4 1 97.94 107 ALA A C 1
ATOM 864 O O . ALA A 1 107 ? -12.922 -18.969 4.242 1 97.94 107 ALA A O 1
ATOM 865 N N . ALA A 1 108 ? -11.141 -20.031 3.445 1 96.12 108 ALA A N 1
ATOM 866 C CA . ALA A 1 108 ? -10.219 -19.469 4.426 1 96.12 108 ALA A CA 1
ATOM 867 C C . ALA A 1 108 ? -9.594 -18.172 3.912 1 96.12 108 ALA A C 1
ATOM 869 O O . ALA A 1 108 ? -9.758 -17.828 2.74 1 96.12 108 ALA A O 1
ATOM 870 N N . VAL A 1 109 ? -8.969 -17.484 4.859 1 95.31 109 VAL A N 1
ATOM 871 C CA . VAL A 1 109 ? -8.148 -16.328 4.52 1 95.31 109 VAL A CA 1
ATOM 872 C C . VAL A 1 109 ? -6.695 -16.594 4.887 1 95.31 109 VAL A C 1
ATOM 874 O O . VAL A 1 109 ? -6.293 -16.422 6.039 1 95.31 109 VAL A O 1
ATOM 877 N N . PRO A 1 110 ? -5.973 -17.047 3.871 1 92.69 110 PRO A N 1
ATOM 878 C CA . PRO A 1 110 ? -4.562 -17.281 4.188 1 92.69 110 PRO A CA 1
ATOM 879 C C . PRO A 1 110 ? -3.838 -16.016 4.637 1 92.69 110 PRO A C 1
ATOM 881 O O . PRO A 1 110 ? -3.965 -14.977 3.996 1 92.69 110 PRO A O 1
ATOM 884 N N . ARG A 1 111 ? -3.023 -16.156 5.621 1 89.75 111 ARG A N 1
ATOM 885 C CA . ARG A 1 111 ? -2.375 -14.992 6.223 1 89.75 111 ARG A CA 1
ATOM 886 C C . ARG A 1 111 ? -1.44 -14.312 5.23 1 89.75 111 ARG A C 1
ATOM 888 O O . ARG A 1 111 ? -1.393 -13.078 5.156 1 89.75 111 ARG A O 1
ATOM 895 N N . HIS A 1 112 ? -0.74 -15.117 4.539 1 89 112 HIS A N 1
ATOM 896 C CA . HIS A 1 112 ? 0.212 -14.578 3.578 1 89 112 HIS A CA 1
ATOM 897 C C . HIS A 1 112 ? -0.502 -13.812 2.463 1 89 112 HIS A C 1
ATOM 899 O O . HIS A 1 112 ? -0.016 -12.781 2 1 89 112 HIS A O 1
ATOM 905 N N . VAL A 1 113 ? -1.572 -14.328 2.061 1 93 113 VAL A N 1
ATOM 906 C CA . VAL A 1 113 ? -2.352 -13.672 1.012 1 93 113 VAL A CA 1
ATOM 907 C C . VAL A 1 113 ? -2.898 -12.344 1.524 1 93 113 VAL A C 1
ATOM 909 O O . VAL A 1 113 ? -2.855 -11.336 0.816 1 93 113 VAL A O 1
ATOM 912 N N . LEU A 1 114 ? -3.367 -12.375 2.703 1 93.5 114 LEU A N 1
ATOM 913 C CA . LEU A 1 114 ? -3.879 -11.156 3.328 1 93.5 114 LEU A CA 1
ATOM 914 C C . LEU A 1 114 ? -2.787 -10.102 3.428 1 93.5 114 LEU A C 1
ATOM 916 O O . LEU A 1 114 ? -3.01 -8.938 3.084 1 93.5 114 LEU A O 1
ATOM 920 N N . GLN A 1 115 ? -1.645 -10.484 3.887 1 90.94 115 GLN A N 1
ATOM 921 C CA . GLN A 1 115 ? -0.509 -9.578 4 1 90.94 115 GLN A CA 1
ATOM 922 C C . GLN A 1 115 ? -0.167 -8.953 2.65 1 90.94 115 GLN A C 1
ATOM 924 O O . GLN A 1 115 ? -0.022 -7.734 2.543 1 90.94 115 GLN A O 1
ATOM 929 N N . ARG A 1 116 ? -0.062 -9.758 1.692 1 91.56 116 ARG A N 1
ATOM 930 C CA . ARG A 1 116 ? 0.316 -9.289 0.365 1 91.56 116 ARG A CA 1
ATOM 931 C C . ARG A 1 116 ? -0.774 -8.398 -0.231 1 91.56 116 ARG A C 1
ATOM 933 O O . ARG A 1 116 ? -0.479 -7.418 -0.911 1 91.56 116 ARG A O 1
ATOM 940 N N . LEU A 1 117 ? -1.997 -8.781 -0.019 1 94.5 117 LEU A N 1
ATOM 941 C CA . LEU A 1 117 ? -3.125 -7.984 -0.491 1 94.5 117 LEU A CA 1
ATOM 942 C C . LEU A 1 117 ? -3.039 -6.555 0.038 1 94.5 117 LEU A C 1
ATOM 944 O O . LEU A 1 117 ? -3.184 -5.598 -0.724 1 94.5 117 LEU A O 1
ATOM 948 N N . ILE A 1 118 ? -2.727 -6.445 1.287 1 93.62 118 ILE A N 1
ATOM 949 C CA . ILE A 1 118 ? -2.623 -5.141 1.931 1 93.62 118 ILE A CA 1
ATOM 950 C C . ILE A 1 118 ? -1.447 -4.367 1.341 1 93.62 118 ILE A C 1
ATOM 952 O O . ILE A 1 118 ? -1.546 -3.16 1.104 1 93.62 118 ILE A O 1
ATOM 956 N N . GLN A 1 119 ? -0.448 -5.012 1.015 1 90.62 119 GLN A N 1
ATOM 957 C CA . GLN A 1 119 ? 0.782 -4.387 0.538 1 90.62 119 GLN A CA 1
ATOM 958 C C . GLN A 1 119 ? 0.619 -3.871 -0.889 1 90.62 119 GLN A C 1
ATOM 960 O O . GLN A 1 119 ? 1.349 -2.975 -1.316 1 90.62 119 GLN A O 1
ATOM 965 N N . VAL A 1 120 ? -0.362 -4.398 -1.578 1 91.56 120 VAL A N 1
ATOM 966 C CA . VAL A 1 120 ? -0.386 -4.074 -3.002 1 91.56 120 VAL A CA 1
ATOM 967 C C . VAL A 1 120 ? -1.636 -3.26 -3.326 1 91.56 120 VAL A C 1
ATOM 969 O O . VAL A 1 120 ? -1.644 -2.477 -4.277 1 91.56 120 VAL A O 1
ATOM 972 N N . TYR A 1 121 ? -2.688 -3.393 -2.619 1 93.75 121 TYR A N 1
ATOM 973 C CA . TYR A 1 121 ? -3.961 -2.76 -2.945 1 93.75 121 TYR A CA 1
ATOM 974 C C . TYR A 1 121 ? -3.822 -1.242 -2.982 1 93.75 121 TYR A C 1
ATOM 976 O O . TYR A 1 121 ? -3.326 -0.634 -2.031 1 93.75 121 TYR A O 1
ATOM 984 N N . LEU A 1 122 ? -4.191 -0.619 -4.078 1 90 122 LEU A N 1
ATOM 985 C CA . LEU A 1 122 ? -4.234 0.817 -4.336 1 90 122 LEU A CA 1
ATOM 986 C C . LEU A 1 122 ? -2.826 1.406 -4.363 1 90 122 LEU A C 1
ATOM 988 O O . LEU A 1 122 ? -2.654 2.617 -4.215 1 90 122 LEU A O 1
ATOM 992 N N . LYS A 1 123 ? -1.886 0.607 -4.43 1 85.5 123 LYS A N 1
ATOM 993 C CA . LYS A 1 123 ? -0.5 1.059 -4.516 1 85.5 123 LYS A CA 1
ATOM 994 C C . LYS A 1 123 ? 0.022 0.958 -5.945 1 85.5 123 LYS A C 1
ATOM 996 O O . LYS A 1 123 ? -0.387 0.074 -6.699 1 85.5 123 LYS A O 1
ATOM 1001 N N . PRO A 1 124 ? 0.796 1.943 -6.195 1 79.75 124 PRO A N 1
ATOM 1002 C CA . PRO A 1 124 ? 1.303 1.906 -7.566 1 79.75 124 PRO A CA 1
ATOM 1003 C C . PRO A 1 124 ? 2.041 0.609 -7.891 1 79.75 124 PRO A C 1
ATOM 1005 O O . PRO A 1 124 ? 2.775 0.087 -7.047 1 79.75 124 PRO A O 1
ATOM 1008 N N . VAL A 1 125 ? 1.688 0.146 -9.039 1 77.81 125 VAL A N 1
ATOM 1009 C CA . VAL A 1 125 ? 2.328 -1.081 -9.5 1 77.81 125 VAL A CA 1
ATOM 1010 C C . VAL A 1 125 ? 3.648 -0.747 -10.195 1 77.81 125 VAL A C 1
ATOM 1012 O O . VAL A 1 125 ? 3.68 0.05 -11.133 1 77.81 125 VAL A O 1
ATOM 1015 N N . GLU A 1 126 ? 4.738 -1.055 -9.453 1 67.5 126 GLU A N 1
ATOM 1016 C CA . GLU A 1 126 ? 6.043 -0.81 -10.055 1 67.5 126 GLU A CA 1
ATOM 1017 C C . GLU A 1 126 ? 6.242 -1.677 -11.297 1 67.5 126 GLU A C 1
ATOM 1019 O O . GLU A 1 126 ? 5.977 -2.879 -11.273 1 67.5 126 GLU A O 1
ATOM 1024 N N . LYS A 1 127 ? 6.203 -0.989 -12.359 1 60.69 127 LYS A N 1
ATOM 1025 C CA . LYS A 1 127 ? 6.547 -1.771 -13.539 1 60.69 127 LYS A CA 1
ATOM 1026 C C . LYS A 1 127 ? 8.023 -2.146 -13.547 1 60.69 127 LYS A C 1
ATOM 1028 O O . LYS A 1 127 ? 8.891 -1.272 -13.547 1 60.69 127 LYS A O 1
ATOM 1033 N N . ARG A 1 128 ? 8.219 -3.086 -12.82 1 57 128 ARG A N 1
ATOM 1034 C CA . ARG A 1 128 ? 9.609 -3.496 -12.961 1 57 128 ARG A CA 1
ATOM 1035 C C . ARG A 1 128 ? 9.977 -3.674 -14.438 1 57 128 ARG A C 1
ATOM 1037 O O . ARG A 1 128 ? 9.133 -4.066 -15.242 1 57 128 ARG A O 1
ATOM 1044 N N . ARG A 1 129 ? 11.086 -3.041 -14.711 1 52.22 129 ARG A N 1
ATOM 1045 C CA . ARG A 1 129 ? 11.742 -3.303 -15.992 1 52.22 129 ARG A CA 1
ATOM 1046 C C . ARG A 1 129 ? 11.719 -4.793 -16.328 1 52.22 129 ARG A C 1
ATOM 1048 O O . ARG A 1 129 ? 11.977 -5.629 -15.461 1 52.22 129 ARG A O 1
ATOM 1055 N N . ARG A 1 130 ? 11.078 -5.098 -17.422 1 56.09 130 ARG A N 1
ATOM 1056 C CA . ARG A 1 130 ? 11.102 -6.43 -18 1 56.09 130 ARG A CA 1
ATOM 1057 C C . ARG A 1 130 ? 12.398 -7.156 -17.656 1 56.09 130 ARG A C 1
ATOM 1059 O O . ARG A 1 130 ? 13.484 -6.582 -17.766 1 56.09 130 ARG A O 1
ATOM 1066 N N . ARG A 1 131 ? 12.305 -8.203 -16.797 1 56.19 131 ARG A N 1
ATOM 1067 C CA . ARG A 1 131 ? 13.469 -9.016 -16.438 1 56.19 131 ARG A CA 1
ATOM 1068 C C . ARG A 1 131 ? 14.32 -9.328 -17.656 1 56.19 131 ARG A C 1
ATOM 1070 O O . ARG A 1 131 ? 15.547 -9.414 -17.562 1 56.19 131 ARG A O 1
ATOM 1077 N N . SER A 1 132 ? 13.562 -9.523 -18.766 1 65.75 132 SER A N 1
ATOM 1078 C CA . SER A 1 132 ? 14.273 -9.922 -19.969 1 65.75 132 SER A CA 1
ATOM 1079 C C . SER A 1 132 ? 13.5 -9.516 -21.219 1 65.75 132 SER A C 1
ATOM 1081 O O . SER A 1 132 ? 12.289 -9.297 -21.172 1 65.75 132 SER A O 1
ATOM 1083 N N . SER A 1 133 ? 14.258 -9.289 -22.188 1 70.75 133 SER A N 1
ATOM 1084 C CA . SER A 1 133 ? 13.688 -9 -23.5 1 70.75 133 SER A CA 1
ATOM 1085 C C . SER A 1 133 ? 12.797 -10.141 -23.984 1 70.75 133 SER A C 1
ATOM 1087 O O . SER A 1 133 ? 12.008 -9.969 -24.906 1 70.75 133 SER A O 1
ATOM 1089 N N . PHE A 1 134 ? 12.758 -11.188 -23.219 1 76.25 134 PHE A N 1
ATOM 1090 C CA . PHE A 1 134 ? 12.047 -12.375 -23.672 1 76.25 134 PHE A CA 1
ATOM 1091 C C . PHE A 1 134 ? 10.711 -12.516 -22.953 1 76.25 134 PHE A C 1
ATOM 1093 O O . PHE A 1 134 ? 9.914 -13.398 -23.281 1 76.25 134 PHE A O 1
ATOM 1100 N N . ASP A 1 135 ? 10.484 -11.578 -22.078 1 79 135 ASP A N 1
ATOM 1101 C CA . ASP A 1 135 ? 9.242 -11.648 -21.312 1 79 135 ASP A CA 1
ATOM 1102 C C . ASP A 1 135 ? 8.055 -11.219 -22.172 1 79 135 ASP A C 1
ATOM 1104 O O . ASP A 1 135 ? 8.047 -10.117 -22.734 1 79 135 ASP A O 1
ATOM 1108 N N . THR A 1 136 ? 7.141 -12.109 -22.391 1 76.38 136 THR A N 1
ATOM 1109 C CA . THR A 1 136 ? 5.922 -11.781 -23.125 1 76.38 136 THR A CA 1
ATOM 1110 C C . THR A 1 136 ? 4.852 -11.25 -22.172 1 76.38 136 THR A C 1
ATOM 1112 O O . THR A 1 136 ? 3.9 -10.594 -22.594 1 76.38 136 THR A O 1
ATOM 1115 N N . PHE A 1 137 ? 5.051 -11.586 -20.969 1 83.44 137 PHE A N 1
ATOM 1116 C CA . PHE A 1 137 ? 4.09 -11.234 -19.938 1 83.44 137 PHE A CA 1
ATOM 1117 C C . PHE A 1 137 ? 4.801 -10.922 -18.625 1 83.44 137 PHE A C 1
ATOM 1119 O O . PHE A 1 137 ? 5.746 -11.609 -18.25 1 83.44 137 PHE A O 1
ATOM 1126 N N . ASP A 1 138 ? 4.363 -9.852 -18.016 1 85.44 138 ASP A N 1
ATOM 1127 C CA . ASP A 1 138 ? 4.984 -9.453 -16.766 1 85.44 138 ASP A CA 1
ATOM 1128 C C . ASP A 1 138 ? 4.402 -10.227 -15.578 1 85.44 138 ASP A C 1
ATOM 1130 O O . ASP A 1 138 ? 3.402 -9.812 -14.992 1 85.44 138 ASP A O 1
ATOM 1134 N N . LEU A 1 139 ? 5.074 -11.234 -15.234 1 86.56 139 LEU A N 1
ATOM 1135 C CA . LEU A 1 139 ? 4.625 -12.109 -14.156 1 86.56 139 LEU A CA 1
ATOM 1136 C C . LEU A 1 139 ? 4.75 -11.422 -12.805 1 86.56 139 LEU A C 1
ATOM 1138 O O . LEU A 1 139 ? 3.93 -11.641 -11.906 1 86.56 139 LEU A O 1
ATOM 1142 N N . ASP A 1 140 ? 5.652 -10.555 -12.672 1 82.25 140 ASP A N 1
ATOM 1143 C CA . ASP A 1 140 ? 5.965 -9.938 -11.383 1 82.25 140 ASP A CA 1
ATOM 1144 C C . ASP A 1 140 ? 4.848 -9 -10.938 1 82.25 140 ASP A C 1
ATOM 1146 O O . ASP A 1 140 ? 4.59 -8.852 -9.742 1 82.25 140 ASP A O 1
ATOM 1150 N N . ALA A 1 141 ? 4.234 -8.484 -11.898 1 88.56 141 ALA A N 1
ATOM 1151 C CA . ALA A 1 141 ? 3.209 -7.488 -11.594 1 88.56 141 ALA A CA 1
ATOM 1152 C C . ALA A 1 141 ? 1.814 -8.102 -11.648 1 88.56 141 ALA A C 1
ATOM 1154 O O . ALA A 1 141 ? 0.817 -7.422 -11.398 1 88.56 141 ALA A O 1
ATOM 1155 N N . PHE A 1 142 ? 1.785 -9.383 -11.93 1 91.25 142 PHE A N 1
ATOM 1156 C CA . PHE A 1 142 ? 0.501 -9.992 -12.25 1 91.25 142 PHE A CA 1
ATOM 1157 C C . PHE A 1 142 ? -0.469 -9.859 -11.078 1 91.25 142 PHE A C 1
ATOM 1159 O O . PHE A 1 142 ? -1.58 -9.352 -11.242 1 91.25 142 PHE A O 1
ATOM 1166 N N . PHE A 1 143 ? -0.093 -10.289 -9.883 1 93.56 143 PHE A N 1
ATOM 1167 C CA . PHE A 1 143 ? -0.969 -10.242 -8.719 1 93.56 143 PHE A CA 1
ATOM 1168 C C . PHE A 1 143 ? -1.368 -8.805 -8.398 1 93.56 143 PHE A C 1
ATOM 1170 O O . PHE A 1 143 ? -2.539 -8.523 -8.133 1 93.56 143 PHE A O 1
ATOM 1177 N N . ALA A 1 144 ? -0.403 -7.988 -8.383 1 92.25 144 ALA A N 1
ATOM 1178 C CA . ALA A 1 144 ? -0.66 -6.582 -8.094 1 92.25 144 ALA A CA 1
ATOM 1179 C C . ALA A 1 144 ? -1.663 -5.988 -9.078 1 92.25 144 ALA A C 1
ATOM 1181 O O . ALA A 1 144 ? -2.555 -5.234 -8.688 1 92.25 144 ALA A O 1
ATOM 1182 N N . GLN A 1 145 ? -1.52 -6.297 -10.32 1 93.06 145 GLN A N 1
ATOM 1183 C CA . GLN A 1 145 ? -2.422 -5.801 -11.352 1 93.06 145 GLN A CA 1
ATOM 1184 C C . GLN A 1 145 ? -3.842 -6.32 -11.133 1 93.06 145 GLN A C 1
ATOM 1186 O O . GLN A 1 145 ? -4.809 -5.562 -11.25 1 93.06 145 GLN A O 1
ATOM 1191 N N . GLN A 1 146 ? -3.928 -7.551 -10.836 1 95 146 GLN A N 1
ATOM 1192 C CA . GLN A 1 146 ? -5.238 -8.141 -10.586 1 95 146 GLN A CA 1
ATOM 1193 C C . GLN A 1 146 ? -5.926 -7.48 -9.398 1 95 146 GLN A C 1
ATOM 1195 O O . GLN A 1 146 ? -7.117 -7.172 -9.453 1 95 146 GLN A O 1
ATOM 1200 N N . VAL A 1 147 ? -5.215 -7.266 -8.344 1 94.88 147 VAL A N 1
ATOM 1201 C CA . VAL A 1 147 ? -5.75 -6.742 -7.09 1 94.88 147 VAL A CA 1
ATOM 1202 C C . VAL A 1 147 ? -6.281 -5.328 -7.309 1 94.88 147 VAL A C 1
ATOM 1204 O O . VAL A 1 147 ? -7.18 -4.879 -6.594 1 94.88 147 VAL A O 1
ATOM 1207 N N . GLN A 1 148 ? -5.711 -4.609 -8.266 1 92.81 148 GLN A N 1
ATOM 1208 C CA . GLN A 1 148 ? -6.172 -3.25 -8.531 1 92.81 148 GLN A CA 1
ATOM 1209 C C . GLN A 1 148 ? -7.609 -3.248 -9.039 1 92.81 148 GLN A C 1
ATOM 1211 O O . GLN A 1 148 ? -8.281 -2.213 -9.023 1 92.81 148 GLN A O 1
ATOM 1216 N N . LEU A 1 149 ? -8.07 -4.375 -9.508 1 93.44 149 LEU A N 1
ATOM 1217 C CA . LEU A 1 149 ? -9.43 -4.488 -10.023 1 93.44 149 LEU A CA 1
ATOM 1218 C C . LEU A 1 149 ? -10.414 -4.77 -8.891 1 93.44 149 LEU A C 1
ATOM 1220 O O . LEU A 1 149 ? -11.625 -4.762 -9.102 1 93.44 149 LEU A O 1
ATOM 1224 N N . LEU A 1 150 ? -9.93 -5.055 -7.715 1 94.31 150 LEU A N 1
ATOM 1225 C CA . LEU A 1 150 ? -10.742 -5.336 -6.531 1 94.31 150 LEU A CA 1
ATOM 1226 C C . LEU A 1 150 ? -11.422 -4.07 -6.027 1 94.31 150 LEU A C 1
ATOM 1228 O O . LEU A 1 150 ? -10.789 -3.014 -5.93 1 94.31 150 LEU A O 1
ATOM 1232 N N . SER A 1 151 ? -12.703 -4.168 -5.746 1 92.5 151 SER A N 1
ATOM 1233 C CA . SER A 1 151 ? -13.438 -3.029 -5.195 1 92.5 151 SER A CA 1
ATOM 1234 C C . SER A 1 151 ? -13.062 -2.787 -3.736 1 92.5 151 SER A C 1
ATOM 1236 O O . SER A 1 151 ? -12.57 -3.689 -3.059 1 92.5 151 SER A O 1
ATOM 1238 N N . PHE A 1 152 ? -13.375 -1.619 -3.279 1 93.25 152 PHE A N 1
ATOM 1239 C CA . PHE A 1 152 ? -13.156 -1.328 -1.869 1 93.25 152 PHE A CA 1
ATOM 1240 C C . PHE A 1 152 ? -14.016 -2.221 -0.988 1 93.25 152 PHE A C 1
ATOM 1242 O O . PHE A 1 152 ? -13.57 -2.684 0.064 1 93.25 152 PHE A O 1
ATOM 1249 N N . ASP A 1 153 ? -15.188 -2.422 -1.426 1 94.31 153 ASP A N 1
ATOM 1250 C CA . ASP A 1 153 ? -16.109 -3.301 -0.707 1 94.31 153 ASP A CA 1
ATOM 1251 C C . ASP A 1 153 ? -15.508 -4.695 -0.535 1 94.31 153 ASP A C 1
ATOM 1253 O O . ASP A 1 153 ? -15.547 -5.262 0.559 1 94.31 153 ASP A O 1
ATOM 1257 N N . GLY A 1 154 ? -15.008 -5.191 -1.614 1 95.94 154 GLY A N 1
ATOM 1258 C CA . GLY A 1 154 ? -14.344 -6.484 -1.542 1 95.94 154 GLY A CA 1
ATOM 1259 C C . GLY A 1 154 ? -13.133 -6.484 -0.634 1 95.94 154 GLY A C 1
ATOM 1260 O O . GLY A 1 154 ? -12.977 -7.375 0.204 1 95.94 154 GLY A O 1
ATOM 1261 N N . TYR A 1 155 ? -12.289 -5.469 -0.79 1 96.25 155 TYR A N 1
ATOM 1262 C CA . TYR A 1 155 ? -11.094 -5.328 0.026 1 96.25 155 TYR A CA 1
ATOM 1263 C C . TYR A 1 155 ? -11.445 -5.262 1.508 1 96.25 155 TYR A C 1
ATOM 1265 O O . TYR A 1 155 ? -10.875 -5.996 2.32 1 96.25 155 TYR A O 1
ATOM 1273 N N . ALA A 1 156 ? -12.406 -4.453 1.857 1 95.31 156 ALA A N 1
ATOM 1274 C CA . ALA A 1 156 ? -12.836 -4.285 3.242 1 95.31 156 ALA A CA 1
ATOM 1275 C C . ALA A 1 156 ? -13.398 -5.586 3.803 1 95.31 156 ALA A C 1
ATOM 1277 O O . ALA A 1 156 ? -13.164 -5.926 4.965 1 95.31 156 ALA A O 1
ATOM 1278 N N . THR A 1 157 ? -14.086 -6.297 3.025 1 96.5 157 THR A N 1
ATOM 1279 C CA . THR A 1 157 ? -14.688 -7.555 3.451 1 96.5 157 THR A CA 1
ATOM 1280 C C . THR A 1 157 ? -13.617 -8.578 3.799 1 96.5 157 THR A C 1
ATOM 1282 O O . THR A 1 157 ? -13.719 -9.281 4.809 1 96.5 157 THR A O 1
ATOM 1285 N N . ILE A 1 158 ? -12.641 -8.641 2.934 1 97.5 158 ILE A N 1
ATOM 1286 C CA . ILE A 1 158 ? -11.555 -9.586 3.176 1 97.5 158 ILE A CA 1
ATOM 1287 C C . ILE A 1 158 ? -10.812 -9.195 4.453 1 97.5 158 ILE A C 1
ATOM 1289 O O . ILE A 1 158 ? -10.5 -10.055 5.281 1 97.5 158 ILE A O 1
ATOM 1293 N N . LEU A 1 159 ? -10.555 -7.941 4.586 1 95.38 159 LEU A N 1
ATOM 1294 C CA . LEU A 1 159 ? -9.852 -7.461 5.773 1 95.38 159 LEU A CA 1
ATOM 1295 C C . LEU A 1 159 ? -10.664 -7.746 7.035 1 95.38 159 LEU A C 1
ATOM 1297 O O . LEU A 1 159 ? -10.102 -8.133 8.062 1 95.38 159 LEU A O 1
ATOM 1301 N N . GLN A 1 160 ? -11.891 -7.52 6.949 1 94.31 160 GLN A N 1
ATOM 1302 C CA . GLN A 1 160 ? -12.758 -7.781 8.094 1 94.31 160 GLN A CA 1
ATOM 1303 C C . GLN A 1 160 ? -12.727 -9.258 8.477 1 94.31 160 GLN A C 1
ATOM 1305 O O . GLN A 1 160 ? -12.617 -9.594 9.656 1 94.31 160 GLN A O 1
ATOM 1310 N N . LYS A 1 161 ? -12.797 -10.078 7.504 1 96 161 LYS A N 1
ATOM 1311 C CA . LYS A 1 161 ? -12.734 -11.516 7.77 1 96 161 LYS A CA 1
ATOM 1312 C C . LYS A 1 161 ? -11.391 -11.906 8.375 1 96 161 LYS A C 1
ATOM 1314 O O . LYS A 1 161 ? -11.336 -12.703 9.305 1 96 161 LYS A O 1
ATOM 1319 N N . GLY A 1 162 ? -10.297 -11.328 7.77 1 93.94 162 GLY A N 1
ATOM 1320 C CA . GLY A 1 162 ? -8.984 -11.555 8.344 1 93.94 162 GLY A CA 1
ATOM 1321 C C . GLY A 1 162 ? -8.875 -11.109 9.789 1 93.94 162 GLY A C 1
ATOM 1322 O O . GLY A 1 162 ? -8.281 -11.805 10.617 1 93.94 162 GLY A O 1
ATOM 1323 N N . HIS A 1 163 ? -9.453 -9.992 10.039 1 93.75 163 HIS A N 1
ATOM 1324 C CA . HIS A 1 163 ? -9.445 -9.445 11.398 1 93.75 163 HIS A CA 1
ATOM 1325 C C . HIS A 1 163 ? -10.227 -10.328 12.359 1 93.75 163 HIS A C 1
ATOM 1327 O O . HIS A 1 163 ? -9.836 -10.508 13.508 1 93.75 163 HIS A O 1
ATOM 1333 N N . GLU A 1 164 ? -11.273 -10.852 11.922 1 92.56 164 GLU A N 1
ATOM 1334 C CA . GLU A 1 164 ? -12.086 -11.766 12.719 1 92.56 164 GLU A CA 1
ATOM 1335 C C . GLU A 1 164 ? -11.32 -13.039 13.047 1 92.56 164 GLU A C 1
ATOM 1337 O O . GLU A 1 164 ? -11.406 -13.562 14.164 1 92.56 164 GLU A O 1
ATOM 1342 N N . LEU A 1 165 ? -10.625 -13.477 12.133 1 90.81 165 LEU A N 1
ATOM 1343 C CA . LEU A 1 165 ? -9.945 -14.758 12.258 1 90.81 165 LEU A CA 1
ATOM 1344 C C . LEU A 1 165 ? -8.664 -14.625 13.07 1 90.81 165 LEU A C 1
ATOM 1346 O O . LEU A 1 165 ? -8.344 -15.492 13.883 1 90.81 165 LEU A O 1
ATOM 1350 N N . TYR A 1 166 ? -7.922 -13.602 12.789 1 87.5 166 TYR A N 1
ATOM 1351 C CA . TYR A 1 166 ? -6.566 -13.547 13.328 1 87.5 166 TYR A CA 1
ATOM 1352 C C . TYR A 1 166 ? -6.457 -12.5 14.43 1 87.5 166 TYR A C 1
ATOM 1354 O O . TYR A 1 166 ? -5.508 -12.516 15.219 1 87.5 166 TYR A O 1
ATOM 1362 N N . GLY A 1 167 ? -7.391 -11.672 14.469 1 75.75 167 GLY A N 1
ATOM 1363 C CA . GLY A 1 167 ? -7.477 -10.719 15.562 1 75.75 167 GLY A CA 1
ATOM 1364 C C . GLY A 1 167 ? -6.316 -9.742 15.602 1 75.75 167 GLY A C 1
ATOM 1365 O O . GLY A 1 167 ? -5.793 -9.359 14.555 1 75.75 167 GLY A O 1
ATOM 1366 N N . ARG A 1 168 ? -5.957 -9.414 16.875 1 70.75 168 ARG A N 1
ATOM 1367 C CA . ARG A 1 168 ? -5.016 -8.344 17.203 1 70.75 168 ARG A CA 1
ATOM 1368 C C . ARG A 1 168 ? -3.574 -8.805 16.984 1 70.75 168 ARG A C 1
ATOM 1370 O O . ARG A 1 168 ? -2.684 -7.98 16.766 1 70.75 168 ARG A O 1
ATOM 1377 N N . ASP A 1 169 ? -3.479 -9.945 16.875 1 68.94 169 ASP A N 1
ATOM 1378 C CA . ASP A 1 169 ? -2.125 -10.484 16.953 1 68.94 169 ASP A CA 1
ATOM 1379 C C . ASP A 1 169 ? -1.579 -10.797 15.562 1 68.94 169 ASP A C 1
ATOM 1381 O O . ASP A 1 169 ? -0.532 -11.43 15.43 1 68.94 169 ASP A O 1
ATOM 1385 N N . LEU A 1 170 ? -2.352 -10.344 14.672 1 77.31 170 LEU A N 1
ATOM 1386 C CA . LEU A 1 170 ? -1.828 -10.648 13.344 1 77.31 170 LEU A CA 1
ATOM 1387 C C . LEU A 1 170 ? -0.588 -9.812 13.039 1 77.31 170 LEU A C 1
ATOM 1389 O O . LEU A 1 170 ? -0.647 -8.578 13.055 1 77.31 170 LEU A O 1
ATOM 1393 N N . ASP A 1 171 ? 0.513 -10.57 12.914 1 75.69 171 ASP A N 1
ATOM 1394 C CA . ASP A 1 171 ? 1.754 -9.906 12.523 1 75.69 171 ASP A CA 1
ATOM 1395 C C . ASP A 1 171 ? 1.885 -9.836 11.008 1 75.69 171 ASP A C 1
ATOM 1397 O O . ASP A 1 171 ? 2.166 -10.844 10.352 1 75.69 171 ASP A O 1
ATOM 1401 N N . LEU A 1 172 ? 1.718 -8.703 10.516 1 79.31 172 LEU A N 1
ATOM 1402 C CA . LEU A 1 172 ? 1.756 -8.516 9.07 1 79.31 172 LEU A CA 1
ATOM 1403 C C . LEU A 1 172 ? 3.172 -8.195 8.602 1 79.31 172 LEU A C 1
ATOM 1405 O O . LEU A 1 172 ? 3.398 -7.98 7.41 1 79.31 172 LEU A O 1
ATOM 1409 N N . THR A 1 173 ? 4.086 -8.234 9.492 1 72.81 173 THR A N 1
ATOM 1410 C CA . THR A 1 173 ? 5.461 -7.922 9.109 1 72.81 173 THR A CA 1
ATOM 1411 C C . THR A 1 173 ? 6.301 -9.188 9.016 1 72.81 173 THR A C 1
ATOM 1413 O O . THR A 1 173 ? 7.484 -9.133 8.68 1 72.81 173 THR A O 1
ATOM 1416 N N . ALA A 1 174 ? 5.59 -10.195 9.234 1 69.69 174 ALA A N 1
ATOM 1417 C CA . ALA A 1 174 ? 6.289 -11.477 9.188 1 69.69 174 ALA A CA 1
ATOM 1418 C C . ALA A 1 174 ? 6.777 -11.789 7.773 1 69.69 174 ALA A C 1
ATOM 1420 O O . ALA A 1 174 ? 6.117 -11.438 6.793 1 69.69 174 ALA A O 1
ATOM 1421 N N . ASN A 1 175 ? 8 -12.32 7.762 1 66.94 175 ASN A N 1
ATOM 1422 C CA . ASN A 1 175 ? 8.547 -12.75 6.477 1 66.94 175 ASN A CA 1
ATOM 1423 C C . ASN A 1 175 ? 8.023 -14.125 6.074 1 66.94 175 ASN A C 1
ATOM 1425 O O . ASN A 1 175 ? 8.453 -15.141 6.613 1 66.94 175 ASN A O 1
ATOM 1429 N N . TYR A 1 176 ? 7.137 -14.117 5.203 1 62.31 176 TYR A N 1
ATOM 1430 C CA . TYR A 1 176 ? 6.492 -15.359 4.805 1 62.31 176 TYR A CA 1
ATOM 1431 C C . TYR A 1 176 ? 7.281 -16.062 3.705 1 62.31 176 TYR A C 1
ATOM 1433 O O . TYR A 1 176 ? 6.926 -17.156 3.273 1 62.31 176 TYR A O 1
ATOM 1441 N N . HIS A 1 177 ? 8.398 -15.516 3.457 1 60.94 177 HIS A N 1
ATOM 1442 C CA . HIS A 1 177 ? 9.164 -16.125 2.377 1 60.94 177 HIS A CA 1
ATOM 1443 C C . HIS A 1 177 ? 10.062 -17.234 2.9 1 60.94 177 HIS A C 1
ATOM 1445 O O . HIS A 1 177 ? 10.648 -17.984 2.117 1 60.94 177 HIS A O 1
ATOM 1451 N N . ASP A 1 178 ? 10.016 -17.25 4.148 1 60.88 178 ASP A N 1
ATOM 1452 C CA . ASP A 1 178 ? 10.742 -18.391 4.688 1 60.88 178 ASP A CA 1
ATOM 1453 C C . ASP A 1 178 ? 9.852 -19.641 4.73 1 60.88 178 ASP A C 1
ATOM 1455 O O . ASP A 1 178 ? 9.07 -19.812 5.668 1 60.88 178 ASP A O 1
ATOM 1459 N N . LEU A 1 179 ? 9.891 -20.375 3.752 1 60.25 179 LEU A N 1
ATOM 1460 C CA . LEU A 1 179 ? 9.016 -21.516 3.479 1 60.25 179 LEU A CA 1
ATOM 1461 C C . LEU A 1 179 ? 9.172 -22.594 4.547 1 60.25 179 LEU A C 1
ATOM 1463 O O . LEU A 1 179 ? 8.281 -23.438 4.727 1 60.25 179 LEU A O 1
ATOM 1467 N N . THR A 1 180 ? 10.195 -22.5 5.281 1 57.59 180 THR A N 1
ATOM 1468 C CA . THR A 1 180 ? 10.5 -23.578 6.219 1 57.59 180 THR A CA 1
ATOM 1469 C C . THR A 1 180 ? 9.828 -23.328 7.562 1 57.59 180 THR A C 1
ATOM 1471 O O . THR A 1 180 ? 9.625 -24.266 8.344 1 57.59 180 THR A O 1
ATOM 1474 N N . SER A 1 181 ? 9.492 -22.109 7.766 1 59.12 181 SER A N 1
ATOM 1475 C CA . SER A 1 181 ? 9.109 -21.812 9.141 1 59.12 181 SER A CA 1
ATOM 1476 C C . SER A 1 181 ? 7.613 -21.562 9.266 1 59.12 181 SER A C 1
ATOM 1478 O O . SER A 1 181 ? 7.086 -21.422 10.367 1 59.12 181 SER A O 1
ATOM 1480 N N . MET A 1 182 ? 6.898 -21.656 8.219 1 60 182 MET A N 1
ATOM 1481 C CA . MET A 1 182 ? 5.547 -21.141 8.43 1 60 182 MET A CA 1
ATOM 1482 C C . MET A 1 182 ? 4.57 -22.281 8.703 1 60 182 MET A C 1
ATOM 1484 O O . MET A 1 182 ? 4.637 -23.328 8.047 1 60 182 MET A O 1
ATOM 1488 N N . PRO A 1 183 ? 3.867 -21.969 9.82 1 62.31 183 PRO A N 1
ATOM 1489 C CA . PRO A 1 183 ? 2.881 -23 10.172 1 62.31 183 PRO A CA 1
ATOM 1490 C C . PRO A 1 183 ? 1.818 -23.188 9.094 1 62.31 183 PRO A C 1
ATOM 1492 O O . PRO A 1 183 ? 1.041 -22.266 8.812 1 62.31 183 PRO A O 1
ATOM 1495 N N . LEU A 1 184 ? 1.859 -24.281 8.383 1 65.12 184 LEU A N 1
ATOM 1496 C CA . LEU A 1 184 ? 0.98 -24.609 7.262 1 65.12 184 LEU A CA 1
ATOM 1497 C C . LEU A 1 184 ? -0.463 -24.75 7.73 1 65.12 184 LEU A C 1
ATOM 1499 O O . LEU A 1 184 ? -1.393 -24.359 7.027 1 65.12 184 LEU A O 1
ATOM 1503 N N . SER A 1 185 ? -0.62 -25.234 8.898 1 67.56 185 SER A N 1
ATOM 1504 C CA . SER A 1 185 ? -1.971 -25.594 9.312 1 67.56 185 SER A CA 1
ATOM 1505 C C . SER A 1 185 ? -2.73 -24.375 9.836 1 67.56 185 SER A C 1
ATOM 1507 O O . SER A 1 185 ? -3.848 -24.094 9.398 1 67.56 185 SER A O 1
ATOM 1509 N N . SER A 1 186 ? -2.139 -23.625 10.609 1 71.75 186 SER A N 1
ATOM 1510 C CA . SER A 1 186 ? -2.885 -22.562 11.266 1 71.75 186 SER A CA 1
ATOM 1511 C C . SER A 1 186 ? -2.984 -21.328 10.367 1 71.75 186 SER A C 1
ATOM 1513 O O . SER A 1 186 ? -3.979 -20.594 10.414 1 71.75 186 SER A O 1
ATOM 1515 N N . ASP A 1 187 ? -2.15 -21.25 9.367 1 81.06 187 ASP A N 1
ATOM 1516 C CA . ASP A 1 187 ? -2.098 -20.016 8.609 1 81.06 187 ASP A CA 1
ATOM 1517 C C . ASP A 1 187 ? -2.52 -20.234 7.156 1 81.06 187 ASP A C 1
ATOM 1519 O O . ASP A 1 187 ? -2.555 -19.281 6.363 1 81.06 187 ASP A O 1
ATOM 1523 N N . TRP A 1 188 ? -2.904 -21.453 6.859 1 88.25 188 TRP A N 1
ATOM 1524 C CA . TRP A 1 188 ? -3.307 -21.812 5.504 1 88.25 188 TRP A CA 1
ATOM 1525 C C . TRP A 1 188 ? -2.248 -21.375 4.492 1 88.25 188 TRP A C 1
ATOM 1527 O O . TRP A 1 188 ? -2.572 -20.844 3.43 1 88.25 188 TRP A O 1
ATOM 1537 N N . TYR A 1 189 ? -1.003 -21.688 4.84 1 87.25 189 TYR A N 1
ATOM 1538 C CA . TYR A 1 189 ? 0.102 -21.125 4.074 1 87.25 189 TYR A CA 1
ATOM 1539 C C . TYR A 1 189 ? 0.292 -21.875 2.76 1 87.25 189 TYR A C 1
ATOM 1541 O O . TYR A 1 189 ? 0.166 -23.094 2.711 1 87.25 189 TYR A O 1
ATOM 1549 N N . PHE A 1 190 ? 0.626 -21.172 1.763 1 88.69 190 PHE A N 1
ATOM 1550 C CA . PHE A 1 190 ? 1.224 -21.625 0.51 1 88.69 190 PHE A CA 1
ATOM 1551 C C . PHE A 1 190 ? 2.098 -20.531 -0.093 1 88.69 190 PHE A C 1
ATOM 1553 O O . PHE A 1 190 ? 1.947 -19.344 0.238 1 88.69 190 PHE A O 1
ATOM 1560 N N . PRO A 1 191 ? 3.02 -20.906 -0.912 1 86.44 191 PRO A N 1
ATOM 1561 C CA . PRO A 1 191 ? 4.031 -19.938 -1.34 1 86.44 191 PRO A CA 1
ATOM 1562 C C . PRO A 1 191 ? 3.543 -19.031 -2.479 1 86.44 191 PRO A C 1
ATOM 1564 O O . PRO A 1 191 ? 4.168 -18.984 -3.541 1 86.44 191 PRO A O 1
ATOM 1567 N N . ALA A 1 192 ? 2.506 -18.406 -2.346 1 87.62 192 ALA A N 1
ATOM 1568 C CA . ALA A 1 192 ? 1.937 -17.438 -3.283 1 87.62 192 ALA A CA 1
ATOM 1569 C C . ALA A 1 192 ? 1.04 -16.438 -2.562 1 87.62 192 ALA A C 1
ATOM 1571 O O . ALA A 1 192 ? 0.401 -16.766 -1.562 1 87.62 192 ALA A O 1
ATOM 1572 N N . PRO A 1 193 ? 0.951 -15.195 -2.871 1 86.31 193 PRO A N 1
ATOM 1573 C CA . PRO A 1 193 ? 1.727 -14.609 -3.967 1 86.31 193 PRO A CA 1
ATOM 1574 C C . PRO A 1 193 ? 3.197 -14.406 -3.607 1 86.31 193 PRO A C 1
ATOM 1576 O O . PRO A 1 193 ? 3.516 -14 -2.488 1 86.31 193 PRO A O 1
ATOM 1579 N N . ALA A 1 194 ? 4.023 -14.961 -4.383 1 70.81 194 ALA A N 1
ATOM 1580 C CA . ALA A 1 194 ? 5.457 -14.883 -4.105 1 70.81 194 ALA A CA 1
ATOM 1581 C C . ALA A 1 194 ? 6.062 -13.609 -4.691 1 70.81 194 ALA A C 1
ATOM 1583 O O . ALA A 1 194 ? 5.586 -13.102 -5.703 1 70.81 194 ALA A O 1
ATOM 1584 N N . PRO A 1 195 ? 7.023 -13.062 -3.74 1 60.84 195 PRO A N 1
ATOM 1585 C CA . PRO A 1 195 ? 7.828 -12.047 -4.43 1 60.84 195 PRO A CA 1
ATOM 1586 C C . PRO A 1 195 ? 8.586 -12.617 -5.625 1 60.84 195 PRO A C 1
ATOM 1588 O O . PRO A 1 195 ? 8.789 -13.828 -5.715 1 60.84 195 PRO A O 1
ATOM 1591 N N . VAL A 1 196 ? 8.969 -11.695 -6.402 1 54.94 196 VAL A N 1
ATOM 1592 C CA . VAL A 1 196 ? 9.758 -12.07 -7.57 1 54.94 196 VAL A CA 1
ATOM 1593 C C . VAL A 1 196 ? 11.078 -12.695 -7.129 1 54.94 196 VAL A C 1
ATOM 1595 O O . VAL A 1 196 ? 11.664 -12.273 -6.129 1 54.94 196 VAL A O 1
ATOM 1598 N N . ASP A 1 197 ? 11.367 -13.898 -7.531 1 58.03 197 ASP A N 1
ATOM 1599 C CA . ASP A 1 197 ? 12.656 -14.562 -7.379 1 58.03 197 ASP A CA 1
ATOM 1600 C C . ASP A 1 197 ? 12.688 -15.422 -6.121 1 58.03 197 ASP A C 1
ATOM 1602 O O . ASP A 1 197 ? 13.742 -15.602 -5.508 1 58.03 197 ASP A O 1
ATOM 1606 N N . THR A 1 198 ? 11.539 -15.719 -5.742 1 67.88 198 THR A N 1
ATOM 1607 C CA . THR A 1 198 ? 11.5 -16.625 -4.605 1 67.88 198 THR A CA 1
ATOM 1608 C C . THR A 1 198 ? 12.156 -17.953 -4.953 1 67.88 198 THR A C 1
ATOM 1610 O O . THR A 1 198 ? 11.852 -18.547 -5.992 1 67.88 198 THR A O 1
ATOM 1613 N N . ASN A 1 199 ? 13.133 -18.266 -4.164 1 73.75 199 ASN A N 1
ATOM 1614 C CA . ASN A 1 199 ? 13.789 -19.562 -4.336 1 73.75 199 ASN A CA 1
ATOM 1615 C C . ASN A 1 199 ? 12.953 -20.703 -3.75 1 73.75 199 ASN A C 1
ATOM 1617 O O . ASN A 1 199 ? 12.836 -20.828 -2.529 1 73.75 199 ASN A O 1
ATOM 1621 N N . LEU A 1 200 ? 12.422 -21.547 -4.684 1 80.5 200 LEU A N 1
ATOM 1622 C CA . LEU A 1 200 ? 11.539 -22.609 -4.234 1 80.5 200 LEU A CA 1
ATOM 1623 C C . LEU A 1 200 ? 12.312 -23.922 -4.082 1 80.5 200 LEU A C 1
ATOM 1625 O O . LEU A 1 200 ? 11.719 -24.984 -3.867 1 80.5 200 LEU A O 1
ATOM 1629 N N . ARG A 1 201 ? 13.641 -23.875 -4.074 1 82.88 201 ARG A N 1
ATOM 1630 C CA . ARG A 1 201 ? 14.445 -25.078 -3.938 1 82.88 201 ARG A CA 1
ATOM 1631 C C . ARG A 1 201 ? 14.148 -25.797 -2.617 1 82.88 201 ARG A C 1
ATOM 1633 O O . ARG A 1 201 ? 13.984 -27.016 -2.586 1 82.88 201 ARG A O 1
ATOM 1640 N N . PRO A 1 202 ? 14.031 -25 -1.618 1 81 202 PRO A N 1
ATOM 1641 C CA . PRO A 1 202 ? 13.719 -25.688 -0.359 1 81 202 PRO A CA 1
ATOM 1642 C C . PRO A 1 202 ? 12.359 -26.391 -0.389 1 81 202 PRO A C 1
ATOM 1644 O O . PRO A 1 202 ? 12.172 -27.406 0.27 1 81 202 PRO A O 1
ATOM 1647 N N . LEU A 1 203 ? 11.547 -25.859 -1.165 1 82.56 203 LEU A N 1
ATOM 1648 C CA . LEU A 1 203 ? 10.227 -26.453 -1.277 1 82.56 203 LEU A CA 1
ATOM 1649 C C . LEU A 1 203 ? 10.289 -27.781 -2.047 1 82.56 203 LEU A C 1
ATOM 1651 O O . LEU A 1 203 ? 9.547 -28.719 -1.745 1 82.56 203 LEU A O 1
ATOM 1655 N N . LEU A 1 204 ? 11.164 -27.859 -2.984 1 85.62 204 LEU A N 1
ATOM 1656 C CA . LEU A 1 204 ? 11.32 -29.094 -3.742 1 85.62 204 LEU A CA 1
ATOM 1657 C C . LEU A 1 204 ? 11.898 -30.188 -2.865 1 85.62 204 LEU A C 1
ATOM 1659 O O . LEU A 1 204 ? 11.555 -31.375 -3.035 1 85.62 204 LEU A O 1
ATOM 1663 N N . LYS A 1 205 ? 12.742 -29.719 -1.944 1 83.31 205 LYS A N 1
ATOM 1664 C CA . LYS A 1 205 ? 13.242 -30.688 -0.971 1 83.31 205 LYS A CA 1
ATOM 1665 C C . LYS A 1 205 ? 12.117 -31.203 -0.078 1 83.31 205 LYS A C 1
ATOM 1667 O O . LYS A 1 205 ? 12.078 -32.375 0.267 1 83.31 205 LYS A O 1
ATOM 1672 N N . LEU A 1 206 ? 11.234 -30.344 0.184 1 82.62 206 LEU A N 1
ATOM 1673 C CA . LEU A 1 206 ? 10.086 -30.719 0.998 1 82.62 206 LEU A CA 1
ATOM 1674 C C . LEU A 1 206 ? 9.203 -31.734 0.271 1 82.62 206 LEU A C 1
ATOM 1676 O O . LEU A 1 206 ? 8.633 -32.625 0.897 1 82.62 206 LEU A O 1
ATOM 1680 N N . ALA A 1 207 ? 9.07 -31.625 -1.039 1 86.25 207 ALA A N 1
ATOM 1681 C CA . ALA A 1 207 ? 8.258 -32.531 -1.838 1 86.25 207 ALA A CA 1
ATOM 1682 C C . ALA A 1 207 ? 8.797 -33.969 -1.743 1 86.25 207 ALA A C 1
ATOM 1684 O O . ALA A 1 207 ? 8.031 -34.938 -1.818 1 86.25 207 ALA A O 1
ATOM 1685 N N . GLN A 1 208 ? 10.078 -34 -1.45 1 85.75 208 GLN A N 1
ATOM 1686 C CA . GLN A 1 208 ? 10.734 -35.281 -1.334 1 85.75 208 GLN A CA 1
ATOM 1687 C C . GLN A 1 208 ? 10.641 -35.812 0.091 1 85.75 208 GLN A C 1
ATOM 1689 O O . GLN A 1 208 ? 10.305 -37 0.296 1 85.75 208 GLN A O 1
ATOM 1694 N N . THR A 1 209 ? 10.883 -35 1.062 1 84.75 209 THR A N 1
ATOM 1695 C CA . THR A 1 209 ? 11.031 -35.438 2.445 1 84.75 209 THR A CA 1
ATOM 1696 C C . THR A 1 209 ? 9.672 -35.5 3.137 1 84.75 209 THR A C 1
ATOM 1698 O O . THR A 1 209 ? 9.445 -36.375 3.971 1 84.75 209 THR A O 1
ATOM 1701 N N . GLU A 1 210 ? 8.812 -34.562 2.781 1 86.81 210 GLU A N 1
ATOM 1702 C CA . GLU A 1 210 ? 7.477 -34.5 3.379 1 86.81 210 GLU A CA 1
ATOM 1703 C C . GLU A 1 210 ? 6.402 -34.312 2.312 1 86.81 210 GLU A C 1
ATOM 1705 O O . GLU A 1 210 ? 5.73 -33.281 2.283 1 86.81 210 GLU A O 1
ATOM 1710 N N . PRO A 1 211 ? 6.105 -35.375 1.57 1 87.12 211 PRO A N 1
ATOM 1711 C CA . PRO A 1 211 ? 5.199 -35.25 0.428 1 87.12 211 PRO A CA 1
ATOM 1712 C C . PRO A 1 211 ? 3.785 -34.844 0.838 1 87.12 211 PRO A C 1
ATOM 1714 O O . PRO A 1 211 ? 3.098 -34.156 0.091 1 87.12 211 PRO A O 1
ATOM 1717 N N . ASP A 1 212 ? 3.355 -35.25 2.061 1 87.31 212 ASP A N 1
ATOM 1718 C CA . ASP A 1 212 ? 2.014 -34.906 2.52 1 87.31 212 ASP A CA 1
ATOM 1719 C C . ASP A 1 212 ? 1.893 -33.406 2.789 1 87.31 212 ASP A C 1
ATOM 1721 O O . ASP A 1 212 ? 0.869 -32.781 2.475 1 87.31 212 ASP A O 1
ATOM 1725 N N . LEU A 1 213 ? 2.959 -32.938 3.285 1 85.44 213 LEU A N 1
ATOM 1726 C CA . LEU A 1 213 ? 2.973 -31.5 3.561 1 85.44 213 LEU A CA 1
ATOM 1727 C C . LEU A 1 213 ? 3.018 -30.703 2.264 1 85.44 213 LEU A C 1
ATOM 1729 O O . LEU A 1 213 ? 2.322 -29.688 2.131 1 85.44 213 LEU A O 1
ATOM 1733 N N . PHE A 1 214 ? 3.742 -31.141 1.348 1 87.62 214 PHE A N 1
ATOM 1734 C CA . PHE A 1 214 ? 3.842 -30.469 0.054 1 87.62 214 PHE A CA 1
ATOM 1735 C C . PHE A 1 214 ? 2.51 -30.531 -0.686 1 87.62 214 PHE A C 1
ATOM 1737 O O . PHE A 1 214 ? 2.129 -29.562 -1.36 1 87.62 214 PHE A O 1
ATOM 1744 N N . ALA A 1 215 ? 1.871 -31.625 -0.518 1 89.25 215 ALA A N 1
ATOM 1745 C CA . ALA A 1 215 ? 0.605 -31.844 -1.215 1 89.25 215 ALA A CA 1
ATOM 1746 C C . ALA A 1 215 ? -0.425 -30.781 -0.817 1 89.25 215 ALA A C 1
ATOM 1748 O O . ALA A 1 215 ? -1.31 -30.453 -1.606 1 89.25 215 ALA A O 1
ATOM 1749 N N . LEU A 1 216 ? -0.242 -30.234 0.347 1 88.56 216 LEU A N 1
ATOM 1750 C CA . LEU A 1 216 ? -1.163 -29.219 0.826 1 88.56 216 LEU A CA 1
ATOM 1751 C C . LEU A 1 216 ? -0.998 -27.922 0.032 1 88.56 216 LEU A C 1
ATOM 1753 O O . LEU A 1 216 ? -1.945 -27.141 -0.099 1 88.56 216 LEU A O 1
ATOM 1757 N N . MET A 1 217 ? 0.138 -27.75 -0.553 1 89.44 217 MET A N 1
ATOM 1758 C CA . MET A 1 217 ? 0.413 -26.484 -1.223 1 89.44 217 MET A CA 1
ATOM 1759 C C . MET A 1 217 ? 0.479 -26.672 -2.734 1 89.44 217 MET A C 1
ATOM 1761 O O . MET A 1 217 ? 0.416 -25.703 -3.488 1 89.44 217 MET A O 1
ATOM 1765 N N . ASP A 1 218 ? 0.531 -27.828 -3.164 1 90.81 218 ASP A N 1
ATOM 1766 C CA . ASP A 1 218 ? 0.811 -28.203 -4.547 1 90.81 218 ASP A CA 1
ATOM 1767 C C . ASP A 1 218 ? -0.212 -27.594 -5.5 1 90.81 218 ASP A C 1
ATOM 1769 O O . ASP A 1 218 ? 0.14 -27.156 -6.594 1 90.81 218 ASP A O 1
ATOM 1773 N N . PRO A 1 219 ? -1.459 -27.438 -5.055 1 93.38 219 PRO A N 1
ATOM 1774 C CA . PRO A 1 219 ? -2.484 -26.969 -5.984 1 93.38 219 PRO A CA 1
ATOM 1775 C C . PRO A 1 219 ? -2.215 -25.547 -6.484 1 93.38 219 PRO A C 1
ATOM 1777 O O . PRO A 1 219 ? -2.648 -25.188 -7.578 1 93.38 219 PRO A O 1
ATOM 1780 N N . VAL A 1 220 ? -1.441 -24.797 -5.727 1 94.5 220 VAL A N 1
ATOM 1781 C CA . VAL A 1 220 ? -1.219 -23.406 -6.117 1 94.5 220 VAL A CA 1
ATOM 1782 C C . VAL A 1 220 ? -0.42 -23.359 -7.418 1 94.5 220 VAL A C 1
ATOM 1784 O O . VAL A 1 220 ? -0.582 -22.438 -8.219 1 94.5 220 VAL A O 1
ATOM 1787 N N . PHE A 1 221 ? 0.322 -24.359 -7.691 1 93.69 221 PHE A N 1
ATOM 1788 C CA . PHE A 1 221 ? 1.198 -24.391 -8.852 1 93.69 221 PHE A CA 1
ATOM 1789 C C . PHE A 1 221 ? 0.419 -24.766 -10.109 1 93.69 221 PHE A C 1
ATOM 1791 O O . PHE A 1 221 ? 0.956 -24.719 -11.219 1 93.69 221 PHE A O 1
ATOM 1798 N N . THR A 1 222 ? -0.8 -25.109 -9.891 1 95 222 THR A N 1
ATOM 1799 C CA . THR A 1 222 ? -1.594 -25.562 -11.031 1 95 222 THR A CA 1
ATOM 1800 C C . THR A 1 222 ? -2.396 -24.391 -11.617 1 95 222 THR A C 1
ATOM 1802 O O . THR A 1 222 ? -2.902 -24.484 -12.734 1 95 222 THR A O 1
ATOM 1805 N N . PHE A 1 223 ? -2.494 -23.281 -10.844 1 95.75 223 PHE A N 1
ATOM 1806 C CA . PHE A 1 223 ? -3.334 -22.234 -11.406 1 95.75 223 PHE A CA 1
ATOM 1807 C C . PHE A 1 223 ? -2.635 -20.875 -11.32 1 95.75 223 PHE A C 1
ATOM 1809 O O . PHE A 1 223 ? -3.02 -19.938 -12.016 1 95.75 223 PHE A O 1
ATOM 1816 N N . ASP A 1 224 ? -1.708 -20.656 -10.477 1 95.25 2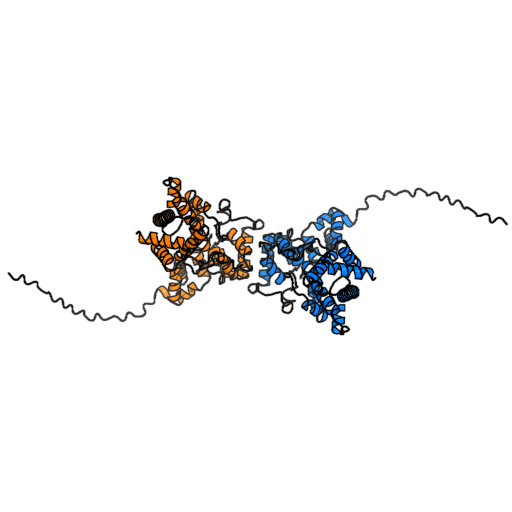24 ASP A N 1
ATOM 1817 C CA . ASP A 1 224 ? -0.978 -19.391 -10.367 1 95.25 224 ASP A CA 1
ATOM 1818 C C . ASP A 1 224 ? 0.232 -19.375 -11.297 1 95.25 224 ASP A C 1
ATOM 1820 O O . ASP A 1 224 ? 1.196 -20.109 -11.086 1 95.25 224 ASP A O 1
ATOM 1824 N N . PRO A 1 225 ? 0.223 -18.516 -12.219 1 94.25 225 PRO A N 1
ATOM 1825 C CA . PRO A 1 225 ? 1.333 -18.516 -13.172 1 94.25 225 PRO A CA 1
ATOM 1826 C C . PRO A 1 225 ? 2.662 -18.109 -12.531 1 94.25 225 PRO A C 1
ATOM 1828 O O . PRO A 1 225 ? 3.719 -18.609 -12.938 1 94.25 225 PRO A O 1
ATOM 1831 N N . VAL A 1 226 ? 2.604 -17.281 -11.547 1 92.75 226 VAL A N 1
ATOM 1832 C CA . VAL A 1 226 ? 3.838 -16.828 -10.914 1 92.75 226 VAL A CA 1
ATOM 1833 C C . VAL A 1 226 ? 4.441 -17.969 -10.094 1 92.75 226 VAL A C 1
ATOM 1835 O O . VAL A 1 226 ? 5.648 -18.203 -10.156 1 92.75 226 VAL A O 1
ATOM 1838 N N . ALA A 1 227 ? 3.594 -18.609 -9.352 1 91.94 227 ALA A N 1
ATOM 1839 C CA . ALA A 1 227 ? 4.062 -19.75 -8.586 1 91.94 227 ALA A CA 1
ATOM 1840 C C . ALA A 1 227 ? 4.582 -20.859 -9.508 1 91.94 227 ALA A C 1
ATOM 1842 O O . ALA A 1 227 ? 5.617 -21.469 -9.234 1 91.94 227 ALA A O 1
ATOM 1843 N N . ARG A 1 228 ? 3.889 -21.062 -10.578 1 93.25 228 ARG A N 1
ATOM 1844 C CA . ARG A 1 228 ? 4.293 -22.078 -11.547 1 93.25 228 ARG A CA 1
ATOM 1845 C C . ARG A 1 228 ? 5.641 -21.734 -12.172 1 93.25 228 ARG A C 1
ATOM 1847 O O . ARG A 1 228 ? 6.488 -22.609 -12.359 1 93.25 228 ARG A O 1
ATOM 1854 N N . ALA A 1 229 ? 5.82 -20.484 -12.477 1 92.56 229 ALA A N 1
ATOM 1855 C CA . ALA A 1 229 ? 7.09 -20.031 -13.031 1 92.56 229 ALA A CA 1
ATOM 1856 C C . ALA A 1 229 ? 8.234 -20.281 -12.047 1 92.56 229 ALA A C 1
ATOM 1858 O O . ALA A 1 229 ? 9.305 -20.734 -12.438 1 92.56 229 ALA A O 1
ATOM 1859 N N . SER A 1 230 ? 7.961 -19.984 -10.852 1 91.62 230 SER A N 1
ATOM 1860 C CA . SER A 1 230 ? 8.969 -20.219 -9.82 1 91.62 230 SER A CA 1
ATOM 1861 C C . SER A 1 230 ? 9.297 -21.703 -9.688 1 91.62 230 SER A C 1
ATOM 1863 O O . SER A 1 230 ? 10.438 -22.062 -9.406 1 91.62 230 SER A O 1
ATOM 1865 N N . LEU A 1 231 ? 8.305 -22.453 -9.789 1 91.81 231 LEU A N 1
ATOM 1866 C CA . LEU A 1 231 ? 8.508 -23.906 -9.727 1 91.81 231 LEU A CA 1
ATOM 1867 C C . LEU A 1 231 ? 9.359 -24.375 -10.898 1 91.81 231 LEU A C 1
ATOM 1869 O O . LEU A 1 231 ? 10.266 -25.203 -10.719 1 91.81 231 LEU A O 1
ATOM 1873 N N . TRP A 1 232 ? 9.078 -23.891 -12.078 1 93.62 232 TRP A N 1
ATOM 1874 C CA . TRP A 1 232 ? 9.898 -24.203 -13.242 1 93.62 232 TRP A CA 1
ATOM 1875 C C . TRP A 1 232 ? 11.352 -23.797 -13.008 1 93.62 232 TRP A C 1
ATOM 1877 O O . TRP A 1 232 ? 12.273 -24.578 -13.289 1 93.62 232 TRP A O 1
ATOM 1887 N N . GLU A 1 233 ? 11.508 -22.641 -12.508 1 93 233 GLU A N 1
ATOM 1888 C CA . GLU A 1 233 ? 12.867 -22.156 -12.25 1 93 233 GLU A CA 1
ATOM 1889 C C . GLU A 1 233 ? 13.602 -23.078 -11.273 1 93 233 GLU A C 1
ATOM 1891 O O . GLU A 1 233 ? 14.773 -23.375 -11.477 1 93 233 GLU A O 1
ATOM 1896 N N . ALA A 1 234 ? 12.914 -23.422 -10.281 1 92.06 234 ALA A N 1
ATOM 1897 C CA . ALA A 1 234 ? 13.516 -24.328 -9.297 1 92.06 234 ALA A CA 1
ATOM 1898 C C . ALA A 1 234 ? 13.859 -25.672 -9.93 1 92.06 234 ALA A C 1
ATOM 1900 O O . ALA A 1 234 ? 14.914 -26.25 -9.648 1 92.06 234 ALA A O 1
ATOM 1901 N N . ALA A 1 235 ? 13.016 -26.188 -10.719 1 93.44 235 ALA A N 1
ATOM 1902 C CA . ALA A 1 235 ? 13.273 -27.438 -11.414 1 93.44 235 ALA A CA 1
ATOM 1903 C C . ALA A 1 235 ? 14.484 -27.328 -12.336 1 93.44 235 ALA A C 1
ATOM 1905 O O . ALA A 1 235 ? 15.336 -28.219 -12.367 1 93.44 235 ALA A O 1
ATOM 1906 N N . PHE A 1 236 ? 14.547 -26.234 -13.055 1 95.12 236 PHE A N 1
ATOM 1907 C CA . PHE A 1 236 ? 15.688 -26 -13.938 1 95.12 236 PHE A CA 1
ATOM 1908 C C . PHE A 1 236 ? 16.984 -25.953 -13.141 1 95.12 236 PHE A C 1
ATOM 1910 O O . PHE A 1 236 ? 18.016 -26.453 -13.602 1 95.12 236 PHE A O 1
ATOM 1917 N N . LEU A 1 237 ? 16.859 -25.328 -12.039 1 93.75 237 LEU A N 1
ATOM 1918 C CA . LEU A 1 237 ? 18.047 -25.234 -11.203 1 93.75 237 LEU A CA 1
ATOM 1919 C C . LEU A 1 237 ? 18.531 -26.609 -10.781 1 93.75 237 LEU A C 1
ATOM 1921 O O . LEU A 1 237 ? 19.734 -26.891 -10.812 1 93.75 237 LEU A O 1
ATOM 1925 N N . ILE A 1 238 ? 17.688 -27.453 -10.422 1 93.31 238 ILE A N 1
ATOM 1926 C CA . ILE A 1 238 ? 18.016 -28.812 -10 1 93.31 238 ILE A CA 1
ATOM 1927 C C . ILE A 1 238 ? 18.609 -29.578 -11.188 1 93.31 238 ILE A C 1
ATOM 1929 O O . ILE A 1 238 ? 19.641 -30.219 -11.055 1 93.31 238 ILE A O 1
ATOM 1933 N N . LEU A 1 239 ? 17.984 -29.516 -12.312 1 95.31 239 LEU A N 1
ATOM 1934 C CA . LEU A 1 239 ? 18.438 -30.203 -13.508 1 95.31 239 LEU A CA 1
ATOM 1935 C C . LEU A 1 239 ? 19.797 -29.656 -13.961 1 95.31 239 LEU A C 1
ATOM 1937 O O . LEU A 1 239 ? 20.672 -30.422 -14.383 1 95.31 239 LEU A O 1
ATOM 1941 N N . PHE A 1 240 ? 19.875 -28.344 -13.836 1 95.75 240 PHE A N 1
ATOM 1942 C CA . PHE A 1 240 ? 21.109 -27.672 -14.227 1 95.75 240 PHE A CA 1
ATOM 1943 C C . PHE A 1 240 ? 22.281 -28.125 -13.352 1 95.75 240 PHE A C 1
ATOM 1945 O O . PHE A 1 240 ? 23.359 -28.438 -13.859 1 95.75 240 PHE A O 1
ATOM 1952 N N . ASP A 1 241 ? 22.047 -28.188 -12.102 1 94.31 241 ASP A N 1
ATOM 1953 C CA . ASP A 1 241 ? 23.062 -28.672 -11.172 1 94.31 241 ASP A CA 1
ATOM 1954 C C . ASP A 1 241 ? 23.469 -30.109 -11.492 1 94.31 241 ASP A C 1
ATOM 1956 O O . ASP A 1 241 ? 24.656 -30.438 -11.492 1 94.31 241 ASP A O 1
ATOM 1960 N N . GLU A 1 242 ? 22.531 -30.891 -11.758 1 95.31 242 GLU A N 1
ATOM 1961 C CA . GLU A 1 242 ? 22.797 -32.281 -12.086 1 95.31 242 GLU A CA 1
ATOM 1962 C C . GLU A 1 242 ? 23.562 -32.406 -13.398 1 95.31 242 GLU A C 1
ATOM 1964 O O . GLU A 1 242 ? 24.438 -33.25 -13.539 1 95.31 242 GLU A O 1
ATOM 1969 N N . ALA A 1 243 ? 23.281 -31.562 -14.328 1 95.88 243 ALA A N 1
ATOM 1970 C CA . ALA A 1 243 ? 23.906 -31.609 -15.648 1 95.88 243 ALA A CA 1
ATOM 1971 C C . ALA A 1 243 ? 25.375 -31.234 -15.562 1 95.88 243 ALA A C 1
ATOM 1973 O O . ALA A 1 243 ? 26.188 -31.656 -16.391 1 95.88 243 ALA A O 1
ATOM 1974 N N . PHE A 1 244 ? 25.719 -30.453 -14.539 1 94.81 244 PHE A N 1
ATOM 1975 C CA . PHE A 1 244 ? 27.094 -30.016 -14.375 1 94.81 244 PHE A CA 1
ATOM 1976 C C . PHE A 1 244 ? 27.922 -31.094 -13.68 1 94.81 244 PHE A C 1
ATOM 1978 O O . PHE A 1 244 ? 29.156 -31.062 -13.75 1 94.81 244 PHE A O 1
ATOM 1985 N N . ARG A 1 245 ? 27.25 -31.938 -13.086 1 93.81 245 ARG A N 1
ATOM 1986 C CA . ARG A 1 245 ? 27.969 -32.938 -12.312 1 93.81 245 ARG A CA 1
ATOM 1987 C C . ARG A 1 245 ? 28.547 -34.031 -13.219 1 93.81 245 ARG A C 1
ATOM 1989 O O . ARG A 1 245 ? 27.906 -34.406 -14.195 1 93.81 245 ARG A O 1
ATOM 1996 N N . ALA A 1 246 ? 29.719 -34.5 -12.828 1 88.81 246 ALA A N 1
ATOM 1997 C CA . ALA A 1 246 ? 30.391 -35.531 -13.602 1 88.81 246 ALA A CA 1
ATOM 1998 C C . ALA A 1 246 ? 30.062 -36.938 -13.062 1 88.81 246 ALA A C 1
ATOM 2000 O O . ALA A 1 246 ? 30.156 -37.906 -13.789 1 88.81 246 ALA A O 1
ATOM 2001 N N . THR A 1 247 ? 29.625 -36.969 -11.844 1 90.25 247 THR A N 1
ATOM 2002 C CA . THR A 1 247 ? 29.359 -38.25 -11.203 1 90.25 247 THR A CA 1
ATOM 2003 C C . THR A 1 247 ? 27.891 -38.656 -11.383 1 90.25 247 THR A C 1
ATOM 2005 O O . THR A 1 247 ? 27.016 -37.812 -11.539 1 90.25 247 THR A O 1
ATOM 2008 N N . ALA A 1 248 ? 27.672 -40 -11.422 1 88.69 248 ALA A N 1
ATOM 2009 C CA . ALA A 1 248 ? 26.312 -40.5 -11.469 1 88.69 248 ALA A CA 1
ATOM 2010 C C . ALA A 1 248 ? 25.5 -40.031 -10.266 1 88.69 248 ALA A C 1
ATOM 2012 O O . ALA A 1 248 ? 26.047 -39.844 -9.18 1 88.69 248 ALA A O 1
ATOM 2013 N N . PRO A 1 249 ? 24.219 -39.812 -10.469 1 89.5 249 PRO A N 1
ATOM 2014 C CA . PRO A 1 249 ? 23.391 -39.312 -9.359 1 89.5 249 PRO A CA 1
ATOM 2015 C C . PRO A 1 249 ? 23.312 -40.312 -8.203 1 89.5 249 PRO A C 1
ATOM 2017 O O . PRO A 1 249 ? 23.188 -41.5 -8.422 1 89.5 249 PRO A O 1
ATOM 2020 N N . THR A 1 250 ? 23.5 -39.781 -7.016 1 92.25 25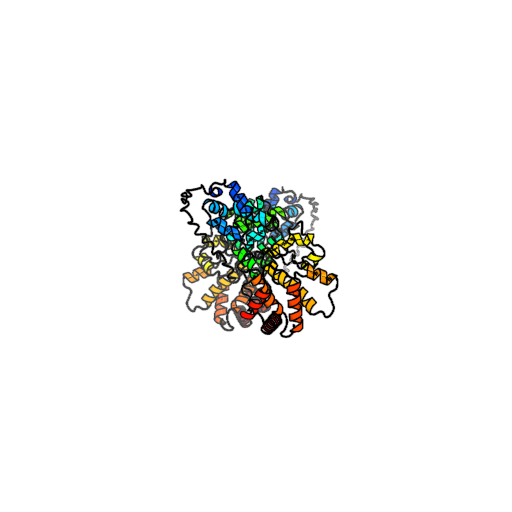0 THR A N 1
ATOM 2021 C CA . THR A 1 250 ? 23.25 -40.562 -5.809 1 92.25 250 THR A CA 1
ATOM 2022 C C . THR A 1 250 ? 21.766 -40.938 -5.715 1 92.25 250 THR A C 1
ATOM 2024 O O . THR A 1 250 ? 20.953 -40.469 -6.504 1 92.25 250 THR A O 1
ATOM 2027 N N . GLN A 1 251 ? 21.484 -41.906 -4.848 1 91.25 251 GLN A N 1
ATOM 2028 C CA . GLN A 1 251 ? 20.094 -42.312 -4.648 1 91.25 251 GLN A CA 1
ATOM 2029 C C . GLN A 1 251 ? 19.219 -41.125 -4.266 1 91.25 251 GLN A C 1
ATOM 2031 O O . GLN A 1 251 ? 18.078 -41.031 -4.727 1 91.25 251 GLN A O 1
ATOM 2036 N N . GLU A 1 252 ? 19.781 -40.312 -3.488 1 89.38 252 GLU A N 1
ATOM 2037 C CA . GLU A 1 252 ? 19.031 -39.125 -3.037 1 89.38 252 GLU A CA 1
ATOM 2038 C C . GLU A 1 252 ? 18.766 -38.156 -4.191 1 89.38 252 GLU A C 1
ATOM 2040 O O . GLU A 1 252 ? 17.656 -37.656 -4.32 1 89.38 252 GLU A O 1
ATOM 2045 N N . ARG A 1 253 ? 19.75 -37.969 -5.02 1 91.56 253 ARG A N 1
ATOM 2046 C CA . ARG A 1 253 ? 19.594 -37.062 -6.152 1 91.56 253 ARG A CA 1
ATOM 2047 C C . ARG A 1 253 ? 18.641 -37.656 -7.191 1 91.56 253 ARG A C 1
ATOM 2049 O O . ARG A 1 253 ? 17.828 -36.938 -7.785 1 91.56 253 ARG A O 1
ATOM 2056 N N . GLN A 1 254 ? 18.766 -38.938 -7.348 1 92.31 254 GLN A N 1
ATOM 2057 C CA . GLN A 1 254 ? 17.859 -39.625 -8.273 1 92.31 254 GLN A CA 1
ATOM 2058 C C . GLN A 1 254 ? 16.406 -39.5 -7.797 1 92.31 254 GLN A C 1
ATOM 2060 O O . GLN A 1 254 ? 15.5 -39.281 -8.602 1 92.31 254 GLN A O 1
ATOM 2065 N N . ALA A 1 255 ? 16.266 -39.656 -6.551 1 90.44 255 ALA A N 1
ATOM 2066 C CA . ALA A 1 255 ? 14.938 -39.531 -5.977 1 90.44 255 ALA A CA 1
ATOM 2067 C C . ALA A 1 255 ? 14.383 -38.125 -6.172 1 90.44 255 ALA A C 1
ATOM 2069 O O . ALA A 1 255 ? 13.188 -37.938 -6.414 1 90.44 255 ALA A O 1
ATOM 2070 N N . GLN A 1 256 ? 15.203 -37.188 -6.059 1 89.62 256 GLN A N 1
ATOM 2071 C CA . GLN A 1 256 ? 14.781 -35.812 -6.262 1 89.62 256 GLN A CA 1
ATOM 2072 C C . GLN A 1 256 ? 14.32 -35.562 -7.699 1 89.62 256 GLN A C 1
ATOM 2074 O O . GLN A 1 256 ? 13.32 -34.906 -7.934 1 89.62 256 GLN A O 1
ATOM 2079 N N . LEU A 1 257 ? 15.055 -36.094 -8.617 1 91.5 257 LEU A N 1
ATOM 2080 C CA . LEU A 1 257 ? 14.711 -35.938 -10.031 1 91.5 257 LEU A CA 1
ATOM 2081 C C . LEU A 1 257 ? 13.391 -36.656 -10.336 1 91.5 257 LEU A C 1
ATOM 2083 O O . LEU A 1 257 ? 12.57 -36.125 -11.094 1 91.5 257 LEU A O 1
ATOM 2087 N N . LEU A 1 258 ? 13.141 -37.719 -9.664 1 88.69 258 LEU A N 1
ATOM 2088 C CA . LEU A 1 258 ? 11.945 -38.5 -9.914 1 88.69 258 LEU A CA 1
ATOM 2089 C C . LEU A 1 258 ? 10.719 -37.844 -9.297 1 88.69 258 LEU A C 1
ATOM 2091 O O . LEU A 1 258 ? 9.594 -38.094 -9.758 1 88.69 258 LEU A O 1
ATOM 2095 N N . ASN A 1 259 ? 10.961 -36.969 -8.328 1 86.19 259 ASN A N 1
ATOM 2096 C CA . ASN A 1 259 ? 9.828 -36.438 -7.582 1 86.19 259 ASN A CA 1
ATOM 2097 C C . ASN A 1 259 ? 9.656 -34.938 -7.859 1 86.19 259 ASN A C 1
ATOM 2099 O O . ASN A 1 259 ? 9.125 -34.188 -7.02 1 86.19 259 ASN A O 1
ATOM 2103 N N . LEU A 1 260 ? 10.109 -34.469 -8.992 1 89.44 260 LEU A N 1
ATOM 2104 C CA . LEU A 1 260 ? 9.852 -33.094 -9.344 1 89.44 260 LEU A CA 1
ATOM 2105 C C . LEU A 1 260 ? 8.352 -32.844 -9.492 1 89.44 260 LEU A C 1
ATOM 2107 O O . LEU A 1 260 ? 7.684 -33.5 -10.281 1 89.44 260 LEU A O 1
ATOM 2111 N N . PRO A 1 261 ? 7.848 -31.875 -8.688 1 87 261 PRO A N 1
ATOM 2112 C CA . PRO A 1 261 ? 6.395 -31.719 -8.609 1 87 261 PRO A CA 1
ATOM 2113 C C . PRO A 1 261 ? 5.836 -30.844 -9.734 1 87 261 PRO A C 1
ATOM 2115 O O . PRO A 1 261 ? 5.184 -29.828 -9.469 1 87 261 PRO A O 1
ATOM 2118 N N . LEU A 1 262 ? 6.055 -31.203 -10.93 1 89.56 262 LEU A N 1
ATOM 2119 C CA . LEU A 1 262 ? 5.484 -30.5 -12.078 1 89.56 262 LEU A CA 1
ATOM 2120 C C . LEU A 1 262 ? 4.309 -31.281 -12.656 1 89.56 262 LEU A C 1
ATOM 2122 O O . LEU A 1 262 ? 4.488 -32.125 -13.547 1 89.56 262 LEU A O 1
ATOM 2126 N N . SER A 1 263 ? 3.172 -30.938 -12.07 1 80.38 263 SER A N 1
ATOM 2127 C CA . SER A 1 263 ? 1.931 -31.609 -12.438 1 80.38 263 SER A CA 1
ATOM 2128 C C . SER A 1 263 ? 1.601 -31.391 -13.914 1 80.38 263 SER A C 1
ATOM 2130 O O . SER A 1 263 ? 1.911 -30.328 -14.469 1 80.38 263 SER A O 1
ATOM 2132 N N . SER A 1 264 ? 0.847 -32.406 -14.453 1 84.56 264 SER A N 1
ATOM 2133 C CA . SER A 1 264 ? 0.423 -32.312 -15.844 1 84.56 264 SER A CA 1
ATOM 2134 C C . SER A 1 264 ? -0.955 -31.656 -15.953 1 84.56 264 SER A C 1
ATOM 2136 O O . SER A 1 264 ? -1.365 -31.25 -17.047 1 84.56 264 SER A O 1
ATOM 2138 N N . GLN A 1 265 ? -1.614 -31.594 -14.93 1 86.88 265 GLN A N 1
ATOM 2139 C CA . GLN A 1 265 ? -2.926 -30.953 -14.938 1 86.88 265 GLN A CA 1
ATOM 2140 C C . GLN A 1 265 ? -2.838 -29.5 -14.477 1 86.88 265 GLN A C 1
ATOM 2142 O O . GLN A 1 265 ? -3.012 -29.219 -13.289 1 86.88 265 GLN A O 1
ATOM 2147 N N . VAL A 1 266 ? -2.545 -28.641 -15.422 1 93 266 VAL A N 1
ATOM 2148 C CA . VAL A 1 266 ? -2.307 -27.234 -15.102 1 93 266 VAL A CA 1
ATOM 2149 C C . VAL A 1 266 ? -3.244 -26.359 -15.93 1 93 266 VAL A C 1
ATOM 2151 O O . VAL A 1 266 ? -3.389 -26.547 -17.141 1 93 266 VAL A O 1
ATOM 2154 N N . ARG A 1 267 ? -3.938 -25.594 -15.266 1 91.94 267 ARG A N 1
ATOM 2155 C CA . ARG A 1 267 ? -4.73 -24.531 -15.891 1 91.94 267 ARG A CA 1
ATOM 2156 C C . ARG A 1 267 ? -4.453 -23.188 -15.234 1 91.94 267 ARG A C 1
ATOM 2158 O O . ARG A 1 267 ? -5.078 -22.828 -14.234 1 91.94 267 ARG A O 1
ATOM 2165 N N . LEU A 1 268 ? -3.65 -22.453 -15.883 1 95 268 LEU A N 1
ATOM 2166 C CA . LEU A 1 268 ? -3.162 -21.203 -15.305 1 95 268 LEU A CA 1
ATOM 2167 C C . LEU A 1 268 ? -4.18 -20.078 -15.484 1 95 268 LEU A C 1
ATOM 2169 O O . LEU A 1 268 ? -4.879 -20.031 -16.5 1 95 268 LEU A O 1
ATOM 2173 N N . VAL A 1 269 ? -4.207 -19.25 -14.484 1 95.06 269 VAL A N 1
ATOM 2174 C CA . VAL A 1 269 ? -4.953 -18.016 -14.625 1 95.06 269 VAL A CA 1
ATOM 2175 C C . VAL A 1 269 ? -4.16 -17.031 -15.484 1 95.06 269 VAL A C 1
ATOM 2177 O O . VAL A 1 269 ? -2.941 -16.906 -15.344 1 95.06 269 VAL A O 1
ATOM 2180 N N . GLY A 1 270 ? -4.867 -16.328 -16.359 1 91.44 270 GLY A N 1
ATOM 2181 C CA . GLY A 1 270 ? -4.18 -15.359 -17.203 1 91.44 270 GLY A CA 1
ATOM 2182 C C . GLY A 1 270 ? -3.998 -15.836 -18.641 1 91.44 270 GLY A C 1
ATOM 2183 O O . GLY A 1 270 ? -4.594 -16.844 -19.047 1 91.44 270 GLY A O 1
ATOM 2184 N N . PRO A 1 271 ? -3.158 -15.125 -19.328 1 90.88 271 PRO A N 1
ATOM 2185 C CA . PRO A 1 271 ? -3.107 -15.359 -20.766 1 90.88 271 PRO A CA 1
ATOM 2186 C C . PRO A 1 271 ? -2.1 -16.438 -21.156 1 90.88 271 PRO A C 1
ATOM 2188 O O . PRO A 1 271 ? -2.139 -16.953 -22.281 1 90.88 271 PRO A O 1
ATOM 2191 N N . LEU A 1 272 ? -1.28 -16.828 -20.281 1 93.31 272 LEU A N 1
ATOM 2192 C CA . LEU A 1 272 ? -0.198 -17.734 -20.656 1 93.31 272 LEU A CA 1
ATOM 2193 C C . LEU A 1 272 ? -0.607 -19.188 -20.438 1 93.31 272 LEU A C 1
ATOM 2195 O O . LEU A 1 272 ? -1.245 -19.516 -19.438 1 93.31 272 LEU A O 1
ATOM 2199 N N . THR A 1 273 ? -0.256 -20.016 -21.391 1 94.25 273 THR A N 1
ATOM 2200 C CA . THR A 1 273 ? -0.294 -21.453 -21.172 1 94.25 273 THR A CA 1
ATOM 2201 C C . THR A 1 273 ? 0.954 -21.922 -20.438 1 94.25 273 THR A C 1
ATOM 2203 O O . THR A 1 273 ? 1.943 -21.203 -20.344 1 94.25 273 THR A O 1
ATOM 2206 N N . ASP A 1 274 ? 0.857 -23.125 -19.953 1 95.81 274 ASP A N 1
ATOM 2207 C CA . ASP A 1 274 ? 2.02 -23.672 -19.266 1 95.81 274 ASP A CA 1
ATOM 2208 C C . ASP A 1 274 ? 3.217 -23.781 -20.203 1 95.81 274 ASP A C 1
ATOM 2210 O O . ASP A 1 274 ? 4.359 -23.562 -19.797 1 95.81 274 ASP A O 1
ATOM 2214 N N . GLN A 1 275 ? 2.949 -24.125 -21.453 1 96.12 275 GLN A N 1
ATOM 2215 C CA . GLN A 1 275 ? 4.02 -24.219 -22.438 1 96.12 275 GLN A CA 1
ATOM 2216 C C . GLN A 1 275 ? 4.688 -22.859 -22.656 1 96.12 275 GLN A C 1
ATOM 2218 O O . GLN A 1 275 ? 5.914 -22.766 -22.703 1 96.12 275 GLN A O 1
ATOM 2223 N N . GLN A 1 276 ? 3.879 -21.875 -22.812 1 95.06 276 GLN A N 1
ATOM 2224 C CA . GLN A 1 276 ? 4.41 -20.531 -23 1 95.06 276 GLN A CA 1
ATOM 2225 C C . GLN A 1 276 ? 5.211 -20.078 -21.781 1 95.06 276 GLN A C 1
ATOM 2227 O O . GLN A 1 276 ? 6.246 -19.422 -21.922 1 95.06 276 GLN A O 1
ATOM 2232 N N . LEU A 1 277 ? 4.707 -20.422 -20.688 1 94.69 277 LEU A N 1
ATOM 2233 C CA . LEU A 1 277 ? 5.402 -20.094 -19.438 1 94.69 277 LEU A CA 1
ATOM 2234 C C . LEU A 1 277 ? 6.746 -20.812 -19.359 1 94.69 277 LEU A C 1
ATOM 2236 O O . LEU A 1 277 ? 7.75 -20.203 -18.984 1 94.69 277 LEU A O 1
ATOM 2240 N N . PHE A 1 278 ? 6.754 -22.094 -19.688 1 95.94 278 PHE A N 1
ATOM 2241 C CA . PHE A 1 278 ? 7.984 -22.875 -19.75 1 95.94 278 PHE A CA 1
ATOM 2242 C C . PHE A 1 278 ? 9.016 -22.172 -20.625 1 95.94 278 PHE A C 1
ATOM 2244 O O . PHE A 1 278 ? 10.172 -22 -20.219 1 95.94 278 PHE A O 1
ATOM 2251 N N . CYS A 1 279 ? 8.594 -21.797 -21.781 1 96.12 279 CYS A N 1
ATOM 2252 C CA . CYS A 1 279 ? 9.5 -21.156 -22.734 1 96.12 279 CYS A CA 1
ATOM 2253 C C . CYS A 1 279 ? 10.07 -19.859 -22.172 1 96.12 279 CYS A C 1
ATOM 2255 O O . CYS A 1 279 ? 11.273 -19.625 -22.266 1 96.12 279 CYS A O 1
ATOM 2257 N N . GLN A 1 280 ? 9.234 -19.109 -21.578 1 93.62 280 GLN A N 1
ATOM 2258 C CA . GLN A 1 280 ? 9.664 -17.828 -21 1 93.62 280 GLN A CA 1
ATOM 2259 C C . GLN A 1 280 ? 10.648 -18.047 -19.859 1 93.62 280 GLN A C 1
ATOM 2261 O O . GLN A 1 280 ? 11.688 -17.375 -19.797 1 93.62 280 GLN A O 1
ATOM 2266 N N . VAL A 1 281 ? 10.328 -18.922 -19 1 93.5 281 VAL A N 1
ATOM 2267 C CA . VAL A 1 281 ? 11.172 -19.172 -17.828 1 93.5 281 VAL A CA 1
ATOM 2268 C C . VAL A 1 281 ? 12.508 -19.75 -18.281 1 93.5 281 VAL A C 1
ATOM 2270 O O . VAL A 1 281 ? 13.562 -19.375 -17.766 1 93.5 281 VAL A O 1
ATOM 2273 N N . PHE A 1 282 ? 12.438 -20.656 -19.219 1 95.75 282 PHE A N 1
ATOM 2274 C CA . PHE A 1 282 ? 13.648 -21.266 -19.734 1 95.75 282 PHE A CA 1
ATOM 2275 C C . PHE A 1 282 ? 14.562 -20.234 -20.359 1 95.75 282 PHE A C 1
ATOM 2277 O O . PHE A 1 282 ? 15.766 -20.219 -20.109 1 95.75 282 PHE A O 1
ATOM 2284 N N . ALA A 1 283 ? 13.992 -19.422 -21.172 1 93.81 283 ALA A N 1
ATOM 2285 C CA . ALA A 1 283 ? 14.758 -18.375 -21.828 1 93.81 283 ALA A CA 1
ATOM 2286 C C . ALA A 1 283 ? 15.422 -17.453 -20.812 1 93.81 283 ALA A C 1
ATOM 2288 O O . ALA A 1 283 ? 16.594 -17.078 -20.984 1 93.81 283 ALA A O 1
ATOM 2289 N N . ASN A 1 284 ? 14.734 -17.125 -19.812 1 91.88 284 ASN A N 1
ATOM 2290 C CA . ASN A 1 284 ? 15.227 -16.188 -18.797 1 91.88 284 ASN A CA 1
ATOM 2291 C C . ASN A 1 284 ? 16.25 -16.844 -17.891 1 91.88 284 ASN A C 1
ATOM 2293 O O . ASN A 1 284 ? 17.156 -16.188 -17.375 1 91.88 284 ASN A O 1
ATOM 2297 N N . PHE A 1 285 ? 16.062 -18.062 -17.672 1 92.62 285 PHE A N 1
ATOM 2298 C CA . PHE A 1 285 ? 16.906 -18.797 -16.75 1 92.62 285 PHE A CA 1
ATOM 2299 C C . PHE A 1 285 ? 18.375 -18.641 -17.094 1 92.62 285 PHE A C 1
ATOM 2301 O O . PHE A 1 285 ? 19.203 -18.391 -16.219 1 92.62 285 PHE A O 1
ATOM 2308 N N . PHE A 1 286 ? 18.734 -18.641 -18.266 1 92.94 286 PHE A N 1
ATOM 2309 C CA . PHE A 1 286 ? 20.125 -18.688 -18.688 1 92.94 286 PHE A CA 1
ATOM 2310 C C . PHE A 1 286 ? 20.688 -17.266 -18.797 1 92.94 286 PHE A C 1
ATOM 2312 O O . PHE A 1 286 ? 21.906 -17.094 -18.922 1 92.94 286 PHE A O 1
ATOM 2319 N N . THR A 1 287 ? 19.797 -16.312 -18.719 1 90.44 287 THR A N 1
ATOM 2320 C CA . THR A 1 287 ? 20.281 -14.93 -18.734 1 90.44 287 THR A CA 1
ATOM 2321 C C . THR A 1 287 ? 21 -14.594 -17.438 1 90.44 287 THR A C 1
ATOM 2323 O O . THR A 1 287 ? 21.734 -13.609 -17.359 1 90.44 287 THR A O 1
ATOM 2326 N N . LYS A 1 288 ? 20.828 -15.375 -16.5 1 88.25 288 LYS A N 1
ATOM 2327 C CA . LYS A 1 288 ? 21.453 -15.156 -15.195 1 88.25 288 LYS A CA 1
ATOM 2328 C C . LYS A 1 288 ? 22.922 -15.547 -15.219 1 88.25 288 LYS A C 1
ATOM 2330 O O . LYS A 1 288 ? 23.688 -15.203 -14.305 1 88.25 288 LYS A O 1
ATOM 2335 N N . TYR A 1 289 ? 23.25 -16.281 -16.219 1 91.25 289 TYR A N 1
ATOM 2336 C CA . TYR A 1 289 ? 24.625 -16.75 -16.359 1 91.25 289 TYR A CA 1
ATOM 2337 C C . TYR A 1 289 ? 25.312 -16.094 -17.531 1 91.25 289 TYR A C 1
ATOM 2339 O O . TYR A 1 289 ? 24.688 -15.781 -18.547 1 91.25 289 TYR A O 1
ATOM 2347 N N . PRO A 1 290 ? 26.594 -15.898 -17.375 1 92.31 290 PRO A N 1
ATOM 2348 C CA . PRO A 1 290 ? 27.297 -15.32 -18.516 1 92.31 290 PRO A CA 1
ATOM 2349 C C . PRO A 1 290 ? 27.312 -16.234 -19.734 1 92.31 290 PRO A C 1
ATOM 2351 O O . PRO A 1 290 ? 27.125 -17.453 -19.609 1 92.31 290 PRO A O 1
ATOM 2354 N N . VAL A 1 291 ? 27.562 -15.57 -20.891 1 90.5 291 VAL A N 1
ATOM 2355 C CA . VAL A 1 291 ? 27.641 -16.312 -22.141 1 90.5 291 VAL A CA 1
ATOM 2356 C C . VAL A 1 291 ? 28.781 -17.328 -22.062 1 90.5 291 VAL A C 1
ATOM 2358 O O . VAL A 1 291 ? 29.875 -17.016 -21.594 1 90.5 291 VAL A O 1
ATOM 2361 N N . GLY A 1 292 ? 28.5 -18.469 -22.375 1 87.38 292 GLY A N 1
ATOM 2362 C CA . GLY A 1 292 ? 29.516 -19.5 -22.359 1 87.38 292 GLY A CA 1
ATOM 2363 C C . GLY A 1 292 ? 29.562 -20.297 -21.078 1 87.38 292 GLY A C 1
ATOM 2364 O O . GLY A 1 292 ? 30.25 -21.312 -20.984 1 87.38 292 GLY A O 1
ATOM 2365 N N . TYR A 1 293 ? 28.844 -19.938 -20.109 1 92 293 TYR A N 1
ATOM 2366 C CA . TYR A 1 293 ? 28.812 -20.625 -18.828 1 92 293 TYR A CA 1
ATOM 2367 C C . TYR A 1 293 ? 28.297 -22.047 -18.984 1 92 293 TYR A C 1
ATOM 2369 O O . TYR A 1 293 ? 28.75 -22.969 -18.297 1 92 293 TYR A O 1
ATOM 2377 N N . CYS A 1 294 ? 27.312 -22.172 -19.828 1 93.25 294 CYS A N 1
ATOM 2378 C CA . CYS A 1 294 ? 26.719 -23.469 -20.094 1 93.25 294 CYS A CA 1
ATOM 2379 C C . CYS A 1 294 ? 27.188 -24.031 -21.422 1 93.25 294 CYS A C 1
ATOM 2381 O O . CYS A 1 294 ? 26.625 -23.719 -22.469 1 93.25 294 CYS A O 1
ATOM 2383 N N . PRO A 1 295 ? 28.203 -24.906 -21.281 1 91.69 295 PRO A N 1
ATOM 2384 C CA . PRO A 1 295 ? 28.672 -25.516 -22.531 1 91.69 295 PRO A CA 1
ATOM 2385 C C . PRO A 1 295 ? 27.594 -26.359 -23.203 1 91.69 295 PRO A C 1
ATOM 2387 O O . PRO A 1 295 ? 26.641 -26.797 -22.562 1 91.69 295 PRO A O 1
ATOM 2390 N N . SER A 1 296 ? 27.828 -26.672 -24.469 1 91.12 296 SER A N 1
ATOM 2391 C CA . SER A 1 296 ? 26.875 -27.422 -25.281 1 91.12 296 SER A CA 1
ATOM 2392 C C . SER A 1 296 ? 26.625 -28.812 -24.688 1 91.12 296 SER A C 1
ATOM 2394 O O . SER A 1 296 ? 25.484 -29.297 -24.719 1 91.12 296 SER A O 1
ATOM 2396 N N . ARG A 1 297 ? 27.641 -29.391 -24.188 1 92.25 297 ARG A N 1
ATOM 2397 C CA . ARG A 1 297 ? 27.5 -30.719 -23.594 1 92.25 297 ARG A CA 1
ATOM 2398 C C . ARG A 1 297 ? 26.594 -30.688 -22.375 1 92.25 297 ARG A C 1
ATOM 2400 O O . ARG A 1 297 ? 25.797 -31.594 -22.156 1 92.25 297 ARG A O 1
ATOM 2407 N N . THR A 1 298 ? 26.797 -29.703 -21.578 1 95.31 298 THR A N 1
ATOM 2408 C CA . THR A 1 298 ? 26 -29.547 -20.375 1 95.31 298 THR A CA 1
ATOM 2409 C C . THR A 1 298 ? 24.547 -29.266 -20.734 1 95.31 298 THR A C 1
ATOM 2411 O O . THR A 1 298 ? 23.625 -29.812 -20.109 1 95.31 298 THR A O 1
ATOM 2414 N N . MET A 1 299 ? 24.344 -28.453 -21.766 1 95.94 299 MET A N 1
ATOM 2415 C CA . MET A 1 299 ? 22.984 -28.172 -22.219 1 95.94 299 MET A CA 1
ATOM 2416 C C . MET A 1 299 ? 22.312 -29.438 -22.734 1 95.94 299 MET A C 1
ATOM 2418 O O . MET A 1 299 ? 21.141 -29.688 -22.422 1 95.94 299 MET A O 1
ATOM 2422 N N . HIS A 1 300 ? 23.062 -30.172 -23.438 1 96.06 300 HIS A N 1
ATOM 2423 C CA . HIS A 1 300 ? 22.531 -31.422 -23.938 1 96.06 300 HIS A CA 1
ATOM 2424 C C . HIS A 1 300 ? 22.094 -32.344 -22.797 1 96.06 300 HIS A C 1
ATOM 2426 O O . HIS A 1 300 ? 21.016 -32.938 -22.859 1 96.06 300 HIS A O 1
ATOM 2432 N N . LYS A 1 301 ? 22.938 -32.438 -21.828 1 96.06 301 LYS A N 1
ATOM 2433 C CA . LYS A 1 301 ? 22.609 -33.281 -20.672 1 96.06 301 LYS A CA 1
ATOM 2434 C C . LYS A 1 301 ? 21.391 -32.75 -19.938 1 96.06 301 LYS A C 1
ATOM 2436 O O . LYS A 1 301 ? 20.531 -33.5 -19.5 1 96.06 301 LYS A O 1
ATOM 2441 N N . LEU A 1 302 ? 21.312 -31.484 -19.781 1 97.06 302 LEU A N 1
ATOM 2442 C CA . LEU A 1 302 ? 20.188 -30.844 -19.094 1 97.06 302 LEU A CA 1
ATOM 2443 C C . LEU A 1 302 ? 18.875 -31.156 -19.812 1 97.06 302 LEU A C 1
ATOM 2445 O O . LEU A 1 302 ? 17.891 -31.531 -19.188 1 97.06 302 LEU A O 1
ATOM 2449 N N . LEU A 1 303 ? 18.891 -30.984 -21.109 1 97.5 303 LEU A N 1
ATOM 2450 C CA . LEU A 1 303 ? 17.688 -31.203 -21.906 1 97.5 303 LEU A CA 1
ATOM 2451 C C . LEU A 1 303 ? 17.297 -32.688 -21.891 1 97.5 303 LEU A C 1
ATOM 2453 O O . LEU A 1 303 ? 16.094 -33 -21.891 1 97.5 303 LEU A O 1
ATOM 2457 N N . ALA A 1 304 ? 18.266 -33.531 -21.906 1 96.31 304 ALA A N 1
ATOM 2458 C CA . ALA A 1 304 ? 17.984 -34.969 -21.797 1 96.31 304 ALA A CA 1
ATOM 2459 C C . ALA A 1 304 ? 17.328 -35.281 -20.469 1 96.31 304 ALA A C 1
ATOM 2461 O O . ALA A 1 304 ? 16.359 -36.062 -20.406 1 96.31 304 ALA A O 1
ATOM 2462 N N . LEU A 1 305 ? 17.844 -34.719 -19.406 1 96.12 305 LEU A N 1
ATOM 2463 C CA . LEU A 1 305 ? 17.281 -34.906 -18.078 1 96.12 305 LEU A CA 1
ATOM 2464 C C . LEU A 1 305 ? 15.852 -34.344 -18.016 1 96.12 305 LEU A C 1
ATOM 2466 O O . LEU A 1 305 ? 14.969 -34.969 -17.422 1 96.12 305 LEU A O 1
ATOM 2470 N N . LEU A 1 306 ? 15.656 -33.219 -18.609 1 96.62 306 LEU A N 1
ATOM 2471 C CA . LEU A 1 306 ? 14.336 -32.594 -18.688 1 96.62 306 LEU A CA 1
ATOM 2472 C C . LEU A 1 306 ? 13.32 -33.531 -19.328 1 96.62 306 LEU A C 1
ATOM 2474 O O . LEU A 1 306 ? 12.242 -33.75 -18.781 1 96.62 306 LEU A O 1
ATOM 2478 N N . LYS A 1 307 ? 13.672 -34.094 -20.422 1 94.88 307 LYS A N 1
ATOM 2479 C CA . LYS A 1 307 ? 12.781 -35 -21.141 1 94.88 307 LYS A CA 1
ATOM 2480 C C . LYS A 1 307 ? 12.539 -36.281 -20.375 1 94.88 307 LYS A C 1
ATOM 2482 O O . LYS A 1 307 ? 11.453 -36.844 -20.422 1 94.88 307 LYS A O 1
ATOM 2487 N N . GLN A 1 308 ? 13.492 -36.688 -19.656 1 94.31 308 GLN A N 1
ATOM 2488 C CA . GLN A 1 308 ? 13.43 -37.969 -18.953 1 94.31 308 GLN A CA 1
ATOM 2489 C C . GLN A 1 308 ? 12.578 -37.844 -17.688 1 94.31 308 GLN A C 1
ATOM 2491 O O . GLN A 1 308 ? 11.805 -38.75 -17.375 1 94.31 308 GLN A O 1
ATOM 2496 N N . TYR A 1 309 ? 12.711 -36.75 -17 1 93.56 309 TYR A N 1
ATOM 2497 C CA . TYR A 1 309 ? 12.188 -36.719 -15.641 1 93.56 309 TYR A CA 1
ATOM 2498 C C . TYR A 1 309 ? 10.969 -35.812 -15.531 1 93.56 309 TYR A C 1
ATOM 2500 O O . TYR A 1 309 ? 10.234 -35.875 -14.539 1 93.56 309 TYR A O 1
ATOM 2508 N N . VAL A 1 310 ? 10.75 -34.938 -16.484 1 93.81 310 VAL A N 1
ATOM 2509 C CA . VAL A 1 310 ? 9.648 -34 -16.391 1 93.81 310 VAL A CA 1
ATOM 2510 C C . VAL A 1 310 ? 8.57 -34.344 -17.406 1 93.81 310 VAL A C 1
ATOM 2512 O O . VAL A 1 310 ? 8.867 -34.562 -18.594 1 93.81 310 VAL A O 1
ATOM 2515 N N . LYS A 1 311 ? 7.324 -34.5 -16.906 1 90.38 311 LYS A N 1
ATOM 2516 C CA . LYS A 1 311 ? 6.176 -34.75 -17.75 1 90.38 311 LYS A CA 1
ATOM 2517 C C . LYS A 1 311 ? 5.102 -33.688 -17.594 1 90.38 311 LYS A C 1
ATOM 2519 O O . LYS A 1 311 ? 4.098 -33.906 -16.922 1 90.38 311 LYS A O 1
ATOM 2524 N N . PRO A 1 312 ? 5.379 -32.562 -18.281 1 92.69 312 PRO A N 1
ATOM 2525 C CA . PRO A 1 312 ? 4.41 -31.469 -18.172 1 92.69 312 PRO A CA 1
ATOM 2526 C C . PRO A 1 312 ? 3.148 -31.703 -18.984 1 92.69 312 PRO A C 1
ATOM 2528 O O . PRO A 1 312 ? 2.965 -32.781 -19.531 1 92.69 312 PRO A O 1
ATOM 2531 N N . SER A 1 313 ? 2.25 -30.75 -19 1 88.75 313 SER A N 1
ATOM 2532 C CA . SER A 1 313 ? 0.967 -30.828 -19.688 1 88.75 313 SER A CA 1
ATOM 2533 C C . SER A 1 313 ? 1.133 -30.609 -21.188 1 88.75 313 SER A C 1
ATOM 2535 O O . SER A 1 313 ? 0.155 -30.656 -21.938 1 88.75 313 SER A O 1
ATOM 2537 N N . PHE A 1 314 ? 2.307 -30.438 -21.688 1 94.5 314 PHE A N 1
ATOM 2538 C CA . PHE A 1 314 ? 2.617 -30.172 -23.094 1 94.5 314 PHE A CA 1
ATOM 2539 C C . PHE A 1 314 ? 3.807 -31.016 -23.547 1 94.5 314 PHE A C 1
ATOM 2541 O O . PHE A 1 314 ? 4.441 -31.688 -22.734 1 94.5 314 PHE A O 1
ATOM 2548 N N . ASN A 1 315 ? 4.012 -31 -24.797 1 95.31 315 ASN A N 1
ATOM 2549 C CA . ASN A 1 315 ? 5.156 -31.703 -25.359 1 95.31 315 ASN A CA 1
ATOM 2550 C C . ASN A 1 315 ? 6.418 -30.844 -25.328 1 95.31 315 ASN A C 1
ATOM 2552 O O . ASN A 1 315 ? 6.465 -29.781 -25.969 1 95.31 315 ASN A O 1
ATOM 2556 N N . ILE A 1 316 ? 7.445 -31.344 -24.703 1 96.06 316 ILE A N 1
ATOM 2557 C CA . ILE A 1 316 ? 8.664 -30.578 -24.484 1 96.06 316 ILE A CA 1
ATOM 2558 C C . ILE A 1 316 ? 9.367 -30.328 -25.812 1 96.06 316 ILE A C 1
ATOM 2560 O O . ILE A 1 316 ? 9.883 -29.234 -26.047 1 96.06 316 ILE A O 1
ATOM 2564 N N . ASP A 1 317 ? 9.391 -31.281 -26.688 1 96.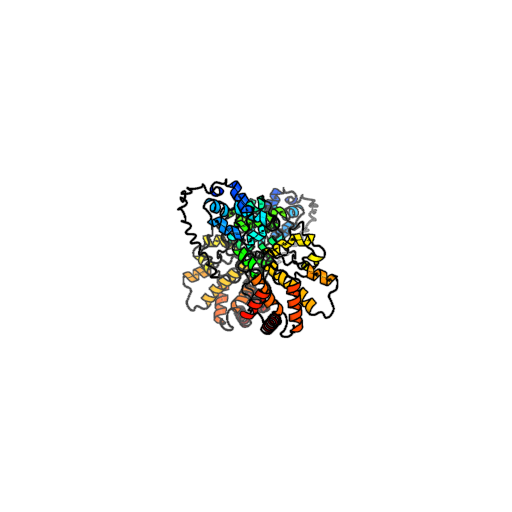5 317 ASP A N 1
ATOM 2565 C CA . ASP A 1 317 ? 10.047 -31.109 -27.969 1 96.5 317 ASP A CA 1
ATOM 2566 C C . ASP A 1 317 ? 9.391 -30 -28.781 1 96.5 317 ASP A C 1
ATOM 2568 O O . ASP A 1 317 ? 10.078 -29.172 -29.391 1 96.5 317 ASP A O 1
ATOM 2572 N N . VAL A 1 318 ? 8.109 -30.031 -28.734 1 96.75 318 VAL A N 1
ATOM 2573 C CA . VAL A 1 318 ? 7.359 -29 -29.469 1 96.75 318 VAL A CA 1
ATOM 2574 C C . VAL A 1 318 ? 7.676 -27.625 -28.875 1 96.75 318 VAL A C 1
ATOM 2576 O O . VAL A 1 318 ? 7.832 -26.656 -29.625 1 96.75 318 VAL A O 1
ATOM 2579 N N . ALA A 1 319 ? 7.746 -27.516 -27.594 1 97.44 319 ALA A N 1
ATOM 2580 C CA . ALA A 1 319 ? 8.07 -26.266 -26.922 1 97.44 319 ALA A CA 1
ATOM 2581 C C . ALA A 1 319 ? 9.461 -25.781 -27.297 1 97.44 319 ALA A C 1
ATOM 2583 O O . ALA A 1 319 ? 9.656 -24.609 -27.609 1 97.44 319 ALA A O 1
ATOM 2584 N N . LEU A 1 320 ? 10.43 -26.672 -27.297 1 97.44 320 LEU A N 1
ATOM 2585 C CA . LEU A 1 320 ? 11.812 -26.328 -27.641 1 97.44 320 LEU A CA 1
ATOM 2586 C C . LEU A 1 320 ? 11.914 -25.906 -29.109 1 97.44 320 LEU A C 1
ATOM 2588 O O . LEU A 1 320 ? 12.648 -24.969 -29.438 1 97.44 320 LEU A O 1
ATOM 2592 N N . GLU A 1 321 ? 11.227 -26.562 -29.969 1 97.56 321 GLU A N 1
ATOM 2593 C CA . GLU A 1 321 ? 11.203 -26.188 -31.375 1 97.56 321 GLU A CA 1
ATOM 2594 C C . GLU A 1 321 ? 10.656 -24.781 -31.562 1 97.56 321 GLU A C 1
ATOM 2596 O O . GLU A 1 321 ? 11.188 -24 -32.375 1 97.56 321 GLU A O 1
ATOM 2601 N N . HIS A 1 322 ? 9.648 -24.562 -30.859 1 96.5 322 HIS A N 1
ATOM 2602 C CA . HIS A 1 322 ? 9.07 -23.219 -30.906 1 96.5 322 HIS A CA 1
ATOM 2603 C C . HIS A 1 322 ? 10.086 -22.172 -30.484 1 96.5 322 HIS A C 1
ATOM 2605 O O . HIS A 1 322 ? 10.156 -21.094 -31.078 1 96.5 322 HIS A O 1
ATOM 2611 N N . MET A 1 323 ? 10.805 -22.438 -29.484 1 96.25 323 MET A N 1
ATOM 2612 C CA . MET A 1 323 ? 11.812 -21.5 -28.984 1 96.25 323 MET A CA 1
ATOM 2613 C C . MET A 1 323 ? 12.859 -21.219 -30.062 1 96.25 323 MET A C 1
ATOM 2615 O O . MET A 1 323 ? 13.281 -20.078 -30.234 1 96.25 323 MET A O 1
ATOM 2619 N N . VAL A 1 324 ? 13.266 -22.266 -30.734 1 96.56 324 VAL A N 1
ATOM 2620 C CA . VAL A 1 324 ? 14.266 -22.125 -31.797 1 96.56 324 VAL A CA 1
ATOM 2621 C C . VAL A 1 324 ? 13.695 -21.312 -32.938 1 96.56 324 VAL A C 1
ATOM 2623 O O . VAL A 1 324 ? 14.328 -20.359 -33.406 1 96.56 324 VAL A O 1
ATOM 2626 N N . HIS A 1 325 ? 12.492 -21.578 -33.344 1 96.06 325 HIS A N 1
ATOM 2627 C CA . HIS A 1 325 ? 11.875 -20.906 -34.469 1 96.06 325 HIS A CA 1
ATOM 2628 C C . HIS A 1 325 ? 11.633 -19.438 -34.188 1 96.06 325 HIS A C 1
ATOM 2630 O O . HIS A 1 325 ? 11.812 -18.578 -35.062 1 96.06 325 HIS A O 1
ATOM 2636 N N . ALA A 1 326 ? 11.234 -19.172 -32.969 1 93.88 326 ALA A N 1
ATOM 2637 C CA . ALA A 1 326 ? 10.891 -17.797 -32.625 1 93.88 326 ALA A CA 1
ATOM 2638 C C . ALA A 1 326 ? 12.102 -17.062 -32.031 1 93.88 326 ALA A C 1
ATOM 2640 O O . ALA A 1 326 ? 12.008 -15.891 -31.688 1 93.88 326 ALA A O 1
ATOM 2641 N N . ASN A 1 327 ? 13.25 -17.734 -31.891 1 92.5 327 ASN A N 1
ATOM 2642 C CA . ASN A 1 327 ? 14.461 -17.172 -31.312 1 92.5 327 ASN A CA 1
ATOM 2643 C C . ASN A 1 327 ? 14.211 -16.609 -29.922 1 92.5 327 ASN A C 1
ATOM 2645 O O . ASN A 1 327 ? 14.555 -15.461 -29.641 1 92.5 327 ASN A O 1
ATOM 2649 N N . LEU A 1 328 ? 13.578 -17.5 -29.141 1 92.81 328 LEU A N 1
ATOM 2650 C CA . LEU A 1 328 ? 13.234 -17.109 -27.781 1 92.81 328 LEU A CA 1
ATOM 2651 C C . LEU A 1 328 ? 14.352 -17.469 -26.797 1 92.81 328 LEU A C 1
ATOM 2653 O O . LEU A 1 328 ? 14.266 -18.484 -26.109 1 92.81 328 LEU A O 1
ATOM 2657 N N . GLY A 1 329 ? 15.195 -16.641 -26.641 1 92.31 329 GLY A N 1
ATOM 2658 C CA . GLY A 1 329 ? 16.312 -16.859 -25.719 1 92.31 329 GLY A CA 1
ATOM 2659 C C . GLY A 1 329 ? 17.625 -16.328 -26.25 1 92.31 329 GLY A C 1
ATOM 2660 O O . GLY A 1 329 ? 17.688 -15.805 -27.375 1 92.31 329 GLY A O 1
ATOM 2661 N N . ARG A 1 330 ? 18.547 -16.359 -25.406 1 92.56 330 ARG A N 1
ATOM 2662 C CA . ARG A 1 330 ? 19.891 -15.938 -25.812 1 92.56 330 ARG A CA 1
ATOM 2663 C C . ARG A 1 330 ? 20.391 -16.781 -26.969 1 92.56 330 ARG A C 1
ATOM 2665 O O . ARG A 1 330 ? 20.109 -17.984 -27.047 1 92.56 330 ARG A O 1
ATOM 2672 N N . SER A 1 331 ? 21.234 -16.203 -27.812 1 92.19 331 SER A N 1
ATOM 2673 C CA . SER A 1 331 ? 21.672 -16.844 -29.047 1 92.19 331 SER A CA 1
ATOM 2674 C C . SER A 1 331 ? 22.406 -18.156 -28.766 1 92.19 331 SER A C 1
ATOM 2676 O O . SER A 1 331 ? 22.172 -19.156 -29.453 1 92.19 331 SER A O 1
ATOM 2678 N N . ASP A 1 332 ? 23.266 -18.172 -27.844 1 92.69 332 ASP A N 1
ATOM 2679 C CA . ASP A 1 332 ? 24.031 -19.375 -27.547 1 92.69 332 ASP A CA 1
ATOM 2680 C C . ASP A 1 332 ? 23.109 -20.484 -27.016 1 92.69 332 ASP A C 1
ATOM 2682 O O . ASP A 1 332 ? 23.312 -21.656 -27.328 1 92.69 332 ASP A O 1
ATOM 2686 N N . THR A 1 333 ? 22.125 -20.109 -26.266 1 93.56 333 THR A N 1
ATOM 2687 C CA . THR A 1 333 ? 21.172 -21.062 -25.734 1 93.56 333 THR A CA 1
ATOM 2688 C C . THR A 1 333 ? 20.328 -21.672 -26.844 1 93.56 333 THR A C 1
ATOM 2690 O O . THR A 1 333 ? 20.141 -22.891 -26.906 1 93.56 333 THR A O 1
ATOM 2693 N N . ILE A 1 334 ? 19.891 -20.828 -27.75 1 94.88 334 ILE A N 1
ATOM 2694 C CA . ILE A 1 334 ? 19.031 -21.266 -28.844 1 94.88 334 ILE A CA 1
ATOM 2695 C C . ILE A 1 334 ? 19.812 -22.188 -29.781 1 94.88 334 ILE A C 1
ATOM 2697 O O . ILE A 1 334 ? 19.281 -23.188 -30.266 1 94.88 334 ILE A O 1
ATOM 2701 N N . GLU A 1 335 ? 21.016 -21.812 -29.969 1 95.31 335 GLU A N 1
ATOM 2702 C CA . GLU A 1 335 ? 21.875 -22.656 -30.812 1 95.31 335 GLU A CA 1
ATOM 2703 C C . GLU A 1 335 ? 22.047 -24.047 -30.203 1 95.31 335 GLU A C 1
ATOM 2705 O O . GLU A 1 335 ? 21.969 -25.047 -30.906 1 95.31 335 GLU A O 1
ATOM 2710 N N . SER A 1 336 ? 22.297 -24.078 -28.953 1 95.31 336 SER A N 1
ATOM 2711 C CA . SER A 1 336 ? 22.469 -25.359 -28.266 1 95.31 336 SER A CA 1
ATOM 2712 C C . SER A 1 336 ? 21.188 -26.188 -28.281 1 95.31 336 SER A C 1
ATOM 2714 O O . SER A 1 336 ? 21.234 -27.406 -28.422 1 95.31 336 SER A O 1
ATOM 2716 N N . VAL A 1 337 ? 20.094 -25.594 -28.141 1 96.31 337 VAL A N 1
ATOM 2717 C CA . VAL A 1 337 ? 18.812 -26.281 -28.172 1 96.31 337 VAL A CA 1
ATOM 2718 C C . VAL A 1 337 ? 18.547 -26.844 -29.562 1 96.31 337 VAL A C 1
ATOM 2720 O O . VAL A 1 337 ? 18.078 -27.969 -29.703 1 96.31 337 VAL A O 1
ATOM 2723 N N . ASP A 1 338 ? 18.859 -26.016 -30.516 1 96.62 338 ASP A N 1
ATOM 2724 C CA . ASP A 1 338 ? 18.688 -26.453 -31.891 1 96.62 338 ASP A CA 1
ATOM 2725 C C . ASP A 1 338 ? 19.516 -27.688 -32.188 1 96.62 338 ASP A C 1
ATOM 2727 O O . ASP A 1 338 ? 19.047 -28.625 -32.844 1 96.62 338 ASP A O 1
ATOM 2731 N N . LYS A 1 339 ? 20.719 -27.672 -31.734 1 96.06 339 LYS A N 1
ATOM 2732 C CA . LYS A 1 339 ? 21.609 -28.828 -31.922 1 96.06 339 LYS A CA 1
ATOM 2733 C C . LYS A 1 339 ? 21.047 -30.062 -31.234 1 96.06 339 LYS A C 1
ATOM 2735 O O . LYS A 1 339 ? 21.125 -31.172 -31.766 1 96.06 339 LYS A O 1
ATOM 2740 N N . PHE A 1 340 ? 20.516 -29.875 -30.125 1 96.56 340 PHE A N 1
ATOM 2741 C CA . PHE A 1 340 ? 19.938 -30.969 -29.359 1 96.56 340 PHE A CA 1
ATOM 2742 C C . PHE A 1 340 ? 18.766 -31.594 -30.109 1 96.56 340 PHE A C 1
ATOM 2744 O O . PHE A 1 340 ? 18.625 -32.812 -30.156 1 96.56 340 PHE A O 1
ATOM 2751 N N . LEU A 1 341 ? 17.922 -30.781 -30.672 1 95.75 341 LEU A N 1
ATOM 2752 C CA . LEU A 1 341 ? 16.719 -31.234 -31.359 1 95.75 341 LEU A CA 1
ATOM 2753 C C . LEU A 1 341 ? 17.078 -31.969 -32.656 1 95.75 341 LEU A C 1
ATOM 2755 O O . LEU A 1 341 ? 16.359 -32.875 -33.062 1 95.75 341 LEU A O 1
ATOM 2759 N N . LYS A 1 342 ? 18.203 -31.625 -33.219 1 93.62 342 LYS A N 1
ATOM 2760 C CA . LYS A 1 342 ? 18.625 -32.25 -34.469 1 93.62 342 LYS A CA 1
ATOM 2761 C C . LYS A 1 342 ? 19.328 -33.594 -34.219 1 93.62 342 LYS A C 1
ATOM 2763 O O . LYS A 1 342 ? 19.438 -34.406 -35.125 1 93.62 342 LYS A O 1
ATOM 2768 N N . GLN A 1 343 ? 19.984 -33.688 -33.156 1 86.94 343 GLN A N 1
ATOM 2769 C CA . GLN A 1 343 ? 20.672 -34.938 -32.844 1 86.94 343 GLN A CA 1
ATOM 2770 C C . GLN A 1 343 ? 19.688 -36.031 -32.438 1 86.94 343 GLN A C 1
ATOM 2772 O O . GLN A 1 343 ? 20.047 -37.219 -32.344 1 86.94 343 GLN A O 1
ATOM 2777 N N . LYS A 1 344 ? 18.453 -35.781 -32.5 1 62.5 344 LYS A N 1
ATOM 2778 C CA . LYS A 1 344 ? 17.469 -36.844 -32.25 1 62.5 344 LYS A CA 1
ATOM 2779 C C . LYS A 1 344 ? 17.156 -37.625 -33.531 1 62.5 344 LYS A C 1
ATOM 2781 O O . LYS A 1 344 ? 17.062 -37.031 -34.594 1 62.5 344 LYS A O 1
ATOM 2786 N N . MET B 1 1 ? 20.391 78.438 56.812 1 24.58 1 MET B N 1
ATOM 2787 C CA . MET B 1 1 ? 20.078 77.5 57.906 1 24.58 1 MET B CA 1
ATOM 2788 C C . MET B 1 1 ? 19.891 76.062 57.375 1 24.58 1 MET B C 1
ATOM 2790 O O . MET B 1 1 ? 19.5 75.875 56.188 1 24.58 1 MET B O 1
ATOM 2794 N N . LEU B 1 2 ? 20.375 74.938 58.188 1 26.05 2 LEU B N 1
ATOM 2795 C CA . LEU B 1 2 ? 20.812 73.562 58.281 1 26.05 2 LEU B CA 1
ATOM 2796 C C . LEU B 1 2 ? 19.625 72.625 58.156 1 26.05 2 LEU B C 1
ATOM 2798 O O . LEU B 1 2 ? 18.828 72.5 59.094 1 26.05 2 LEU B O 1
ATOM 2802 N N . LYS B 1 3 ? 18.906 72.688 57 1 31.75 3 LYS B N 1
ATOM 2803 C CA . LYS B 1 3 ? 17.625 72 56.906 1 31.75 3 LYS B CA 1
ATOM 2804 C C . LYS B 1 3 ? 17.781 70.5 57.25 1 31.75 3 LYS B C 1
ATOM 2806 O O . LYS B 1 3 ? 18.469 69.75 56.562 1 31.75 3 LYS B O 1
ATOM 2811 N N . LYS B 1 4 ? 17.766 70.062 58.594 1 27.92 4 LYS B N 1
ATOM 2812 C CA . LYS B 1 4 ? 18.016 68.875 59.375 1 27.92 4 LYS B CA 1
ATOM 2813 C C . LYS B 1 4 ? 17.078 67.75 58.938 1 27.92 4 LYS B C 1
ATOM 2815 O O . LYS B 1 4 ? 15.859 67.812 59.125 1 27.92 4 LYS B O 1
ATOM 2820 N N . HIS B 1 5 ? 17.234 67.062 57.781 1 28.88 5 HIS B N 1
ATOM 2821 C CA . HIS B 1 5 ? 16.406 66.062 57.125 1 28.88 5 HIS B CA 1
ATOM 2822 C C . HIS B 1 5 ? 16.25 64.812 58.031 1 28.88 5 HIS B C 1
ATOM 2824 O O . HIS B 1 5 ? 17.234 64.25 58.5 1 28.88 5 HIS B O 1
ATOM 2830 N N . PHE B 1 6 ? 15.25 64.75 58.875 1 26.67 6 PHE B N 1
ATOM 2831 C CA . PHE B 1 6 ? 15.016 63.75 59.906 1 26.67 6 PHE B CA 1
ATOM 2832 C C . PHE B 1 6 ? 14.922 62.375 59.312 1 26.67 6 PHE B C 1
ATOM 2834 O O . PHE B 1 6 ? 14.219 62.156 58.312 1 26.67 6 PHE B O 1
ATOM 2841 N N . LYS B 1 7 ? 15.922 61.344 59.531 1 26.33 7 LYS B N 1
ATOM 2842 C CA . LYS B 1 7 ? 16.25 59.906 59.344 1 26.33 7 LYS B CA 1
ATOM 2843 C C . LYS B 1 7 ? 15.273 59.031 60.125 1 26.33 7 LYS B C 1
ATOM 2845 O O . LYS B 1 7 ? 15.359 58.906 61.344 1 26.33 7 LYS B O 1
ATOM 2850 N N . LEU B 1 8 ? 13.922 59.156 59.781 1 26.34 8 LEU B N 1
ATOM 2851 C CA . LEU B 1 8 ? 13.094 58.375 60.688 1 26.34 8 LEU B CA 1
ATOM 2852 C C . LEU B 1 8 ? 13.492 56.906 60.688 1 26.34 8 LEU B C 1
ATOM 2854 O O . LEU B 1 8 ? 13.68 56.312 59.625 1 26.34 8 LEU B O 1
ATOM 2858 N N . PRO B 1 9 ? 14.055 56.25 61.812 1 28.39 9 PRO B N 1
ATOM 2859 C CA . PRO B 1 9 ? 14.633 54.906 62.062 1 28.39 9 PRO B CA 1
ATOM 2860 C C . PRO B 1 9 ? 13.594 53.812 62 1 28.39 9 PRO B C 1
ATOM 2862 O O . PRO B 1 9 ? 12.758 53.688 62.906 1 28.39 9 PRO B O 1
ATOM 2865 N N . PHE B 1 10 ? 12.68 53.625 61.031 1 26 10 PHE B N 1
ATOM 2866 C CA . PHE B 1 10 ? 11.555 52.719 61.25 1 26 10 PHE B CA 1
ATOM 2867 C C . PHE B 1 10 ? 12.039 51.312 61.406 1 26 10 PHE B C 1
ATOM 2869 O O . PHE B 1 10 ? 12.461 50.656 60.438 1 26 10 PHE B O 1
ATOM 2876 N N . GLY B 1 11 ? 12.727 50.906 62.5 1 28.08 11 GLY B N 1
ATOM 2877 C CA . GLY B 1 11 ? 13.227 49.594 62.875 1 28.08 11 GLY B CA 1
ATOM 2878 C C . GLY B 1 11 ? 12.133 48.531 63 1 28.08 11 GLY B C 1
ATOM 2879 O O . GLY B 1 11 ? 11.523 48.406 64.062 1 28.08 11 GLY B O 1
ATOM 2880 N N . TYR B 1 12 ? 11.203 48.406 62.062 1 24.52 12 TYR B N 1
ATOM 2881 C CA . TYR B 1 12 ? 10.062 47.531 62.406 1 24.52 12 TYR B CA 1
ATOM 2882 C C . TYR B 1 12 ? 10.523 46.094 62.656 1 24.52 12 TYR B C 1
ATOM 2884 O O . TYR B 1 12 ? 11.227 45.5 61.844 1 24.52 12 TYR B O 1
ATOM 2892 N N . LYS B 1 13 ? 10.812 45.812 63.906 1 30.95 13 LYS B N 1
ATOM 2893 C CA . LYS B 1 13 ? 11.047 44.469 64.438 1 30.95 13 LYS B CA 1
ATOM 2894 C C . LYS B 1 13 ? 9.992 43.5 63.906 1 30.95 13 LYS B C 1
ATOM 2896 O O . LYS B 1 13 ? 8.805 43.656 64.188 1 30.95 13 LYS B O 1
ATOM 2901 N N . ALA B 1 14 ? 10.164 42.875 62.812 1 27.55 14 ALA B N 1
ATOM 2902 C CA . ALA B 1 14 ? 9.219 41.938 62.219 1 27.55 14 ALA B CA 1
ATOM 2903 C C . ALA B 1 14 ? 8.93 40.75 63.125 1 27.55 14 ALA B C 1
ATOM 2905 O O . ALA B 1 14 ? 9.844 40 63.5 1 27.55 14 ALA B O 1
ATOM 2906 N N . LYS B 1 15 ? 8.164 40.938 64.188 1 28 15 LYS B N 1
ATOM 2907 C CA . LYS B 1 15 ? 7.699 39.844 65.062 1 28 15 LYS B CA 1
ATOM 2908 C C . LYS B 1 15 ? 7.551 38.531 64.25 1 28 15 LYS B C 1
ATOM 2910 O O . LYS B 1 15 ? 7.211 38.562 63.094 1 28 15 LYS B O 1
ATOM 2915 N N . LYS B 1 16 ? 7.969 37.469 65 1 32.78 16 LYS B N 1
ATOM 2916 C CA . LYS B 1 16 ? 8.016 36.031 64.75 1 32.78 16 LYS B CA 1
ATOM 2917 C C . LYS B 1 16 ? 6.641 35.5 64.375 1 32.78 16 LYS B C 1
ATOM 2919 O O . LYS B 1 16 ? 5.77 35.312 65.25 1 32.78 16 LYS B O 1
ATOM 2924 N N . VAL B 1 17 ? 5.914 36.156 63.469 1 27.38 17 VAL B N 1
ATOM 2925 C CA . VAL B 1 17 ? 4.598 35.562 63.219 1 27.38 17 VAL B CA 1
ATOM 2926 C C . VAL B 1 17 ? 4.703 34.062 63.188 1 27.38 17 VAL B C 1
ATOM 2928 O O . VAL B 1 17 ? 5.578 33.5 62.5 1 27.38 17 VAL B O 1
ATOM 2931 N N . ALA B 1 18 ? 4.246 33.281 64.25 1 30.61 18 ALA B N 1
ATOM 2932 C CA . ALA B 1 18 ? 4.055 31.844 64.438 1 30.61 18 ALA B CA 1
ATOM 2933 C C . ALA B 1 18 ? 3.656 31.172 63.094 1 30.61 18 ALA B C 1
ATOM 2935 O O . ALA B 1 18 ? 2.652 31.531 62.5 1 30.61 18 ALA B O 1
ATOM 2936 N N . ALA B 1 19 ? 4.52 30.734 62.312 1 29.91 19 ALA B N 1
ATOM 2937 C CA . ALA B 1 19 ? 4.336 29.906 61.125 1 29.91 19 ALA B CA 1
ATOM 2938 C C . ALA B 1 19 ? 3.328 28.797 61.375 1 29.91 19 ALA B C 1
ATOM 2940 O O . ALA B 1 19 ? 3.609 27.844 62.125 1 29.91 19 ALA B O 1
ATOM 2941 N N . LEU B 1 20 ? 2.064 29.094 61.781 1 31.36 20 LEU B N 1
ATOM 2942 C CA . LEU B 1 20 ? 1.075 28.031 61.812 1 31.36 20 LEU B CA 1
ATOM 2943 C C . LEU B 1 20 ? 1.433 26.906 60.844 1 31.36 20 LEU B C 1
ATOM 2945 O O . LEU B 1 20 ? 1.73 27.188 59.656 1 31.36 20 LEU B O 1
ATOM 2949 N N . SER B 1 21 ? 1.897 25.734 61.25 1 34.41 21 SER B N 1
ATOM 2950 C CA . SER B 1 21 ? 2.197 24.438 60.656 1 34.41 21 SER B CA 1
ATOM 2951 C C . SER B 1 21 ? 1.188 24.078 59.562 1 34.41 21 SER B C 1
ATOM 2953 O O . SER B 1 21 ? 0.004 23.891 59.844 1 34.41 21 SER B O 1
ATOM 2955 N N . SER B 1 22 ? 1.006 24.734 58.5 1 36.47 22 SER B N 1
ATOM 2956 C CA . SER B 1 22 ? 0.153 24.578 57.312 1 36.47 22 SER B CA 1
ATOM 2957 C C . SER B 1 22 ? -0.029 23.109 56.969 1 36.47 22 SER B C 1
ATOM 2959 O O . SER B 1 22 ? 0.85 22.5 56.344 1 36.47 22 SER B O 1
ATOM 2961 N N . LYS B 1 23 ? -0.461 22.188 57.75 1 37.31 23 LYS B N 1
ATOM 2962 C CA . LYS B 1 23 ? -0.926 20.797 57.75 1 37.31 23 LYS B CA 1
ATOM 2963 C C . LYS B 1 23 ? -1.642 20.484 56.438 1 37.31 23 LYS B C 1
ATOM 2965 O O . LYS B 1 23 ? -2.133 21.375 55.75 1 37.31 23 LYS B O 1
ATOM 2970 N N . ASN B 1 24 ? -1.939 18.984 56.188 1 38.19 24 ASN B N 1
ATOM 2971 C CA . ASN B 1 24 ? -2.318 18.266 54.969 1 38.19 24 ASN B CA 1
ATOM 2972 C C . ASN B 1 24 ? -3.568 18.875 54.312 1 38.19 24 ASN B C 1
ATOM 2974 O O . ASN B 1 24 ? -4.688 18.562 54.719 1 38.19 24 ASN B O 1
ATOM 2978 N N . LYS B 1 25 ? -3.752 20.031 54.188 1 40.66 25 LYS B N 1
ATOM 2979 C CA . LYS B 1 25 ? -4.883 20.484 53.375 1 40.66 25 LYS B CA 1
ATOM 2980 C C . LYS B 1 25 ? -5.188 19.484 52.25 1 40.66 25 LYS B C 1
ATOM 2982 O O . LYS B 1 25 ? -4.309 19.141 51.469 1 40.66 25 LYS B O 1
ATOM 2987 N N . PRO B 1 26 ? -6.102 18.531 52.406 1 43.78 26 PRO B N 1
ATOM 2988 C CA . PRO B 1 26 ? -6.418 17.547 51.375 1 43.78 26 PRO B CA 1
ATOM 2989 C C . PRO B 1 26 ? -6.402 18.156 49.969 1 43.78 26 PRO B C 1
ATOM 2991 O O . PRO B 1 26 ? -6.941 19.25 49.75 1 43.78 26 PRO B O 1
ATOM 2994 N N . ASP B 1 27 ? -5.254 18.203 49.281 1 48.62 27 ASP B N 1
ATOM 2995 C CA . ASP B 1 27 ? -5.176 18.609 47.875 1 48.62 27 ASP B CA 1
ATOM 2996 C C . ASP B 1 27 ? -6.508 18.391 47.188 1 48.62 27 ASP B C 1
ATOM 2998 O O . ASP B 1 27 ? -6.941 17.25 47 1 48.62 27 ASP B O 1
ATOM 3002 N N . LEU B 1 28 ? -7.441 19.188 47.438 1 54.81 28 LEU B N 1
ATOM 3003 C CA . LEU B 1 28 ? -8.797 19.156 46.906 1 54.81 28 LEU B CA 1
ATOM 3004 C C . LEU B 1 28 ? -8.812 18.609 45.469 1 54.81 28 LEU B C 1
ATOM 3006 O O . LEU B 1 28 ? -9.758 17.922 45.094 1 54.81 28 LEU B O 1
ATOM 3010 N N . ILE B 1 29 ? -7.883 18.984 44.812 1 61.78 29 ILE B N 1
ATOM 3011 C CA . ILE B 1 29 ? -7.926 18.594 43.406 1 61.78 29 ILE B CA 1
ATOM 3012 C C . ILE B 1 29 ? -7.738 17.078 43.312 1 61.78 29 ILE B C 1
ATOM 3014 O O . ILE B 1 29 ? -8.375 16.438 42.469 1 61.78 29 ILE B O 1
ATOM 3018 N N . SER B 1 30 ? -6.961 16.562 44.312 1 59.19 30 SER B N 1
ATOM 3019 C CA . SER B 1 30 ? -6.695 15.125 44.25 1 59.19 30 SER B CA 1
ATOM 3020 C C . SER B 1 30 ? -7.914 14.32 44.688 1 59.19 30 SER B C 1
ATOM 3022 O O . SER B 1 30 ? -7.977 13.109 44.438 1 59.19 30 SER B O 1
ATOM 3024 N N . HIS B 1 31 ? -8.906 14.977 45.25 1 65.88 31 HIS B N 1
ATOM 3025 C CA . HIS B 1 31 ? -10.078 14.242 45.719 1 65.88 31 HIS B CA 1
ATOM 3026 C C . HIS B 1 31 ? -11.281 14.484 44.812 1 65.88 31 HIS B C 1
ATOM 3028 O O . HIS B 1 31 ? -12.406 14.141 45.156 1 65.88 31 HIS B O 1
ATOM 3034 N N . LEU B 1 32 ? -10.969 15.109 43.75 1 72.94 32 LEU B N 1
ATOM 3035 C CA . LEU B 1 32 ? -12.07 15.344 42.812 1 72.94 32 LEU B CA 1
ATOM 3036 C C . LEU B 1 32 ? -12.531 14.039 42.188 1 72.94 32 LEU B C 1
ATOM 3038 O O . LEU B 1 32 ? -11.719 13.133 41.938 1 72.94 32 LEU B O 1
ATOM 3042 N N . PRO B 1 33 ? -13.891 13.977 42.031 1 80.56 33 PRO B N 1
ATOM 3043 C CA . PRO B 1 33 ? -14.375 12.82 41.281 1 80.56 33 PRO B CA 1
ATOM 3044 C C . PRO B 1 33 ? -13.688 12.656 39.938 1 80.56 33 PRO B C 1
ATOM 3046 O O . PRO B 1 33 ? -13.32 13.656 39.312 1 80.56 33 PRO B O 1
ATOM 3049 N N . LYS B 1 34 ? -13.562 11.484 39.5 1 80.38 34 LYS B N 1
ATOM 3050 C CA . LYS B 1 34 ? -12.867 11.133 38.25 1 80.38 34 LYS B CA 1
ATOM 3051 C C . LYS B 1 34 ? -13.5 11.828 37.062 1 80.38 34 LYS B C 1
ATOM 3053 O O . LYS B 1 34 ? -12.797 12.25 36.125 1 80.38 34 LYS B O 1
ATOM 3058 N N . GLU B 1 35 ? -14.797 11.984 37.188 1 83.5 35 GLU B N 1
ATOM 3059 C CA . GLU B 1 35 ? -15.516 12.617 36.062 1 83.5 35 GLU B CA 1
ATOM 3060 C C . GLU B 1 35 ? -15.102 14.07 35.906 1 83.5 35 GLU B C 1
ATOM 3062 O O . GLU B 1 35 ? -14.992 14.57 34.781 1 83.5 35 GLU B O 1
ATOM 3067 N N . LEU B 1 36 ? -14.922 14.656 37 1 86.75 36 LEU B N 1
ATOM 3068 C CA . LEU B 1 36 ? -14.508 16.062 36.938 1 86.75 36 LEU B CA 1
ATOM 3069 C C . LEU B 1 36 ? -13.07 16.188 36.469 1 86.75 36 LEU B C 1
ATOM 3071 O O . LEU B 1 36 ? -12.742 17.094 35.688 1 86.75 36 LEU B O 1
ATOM 3075 N N . LEU B 1 37 ? -12.25 15.328 36.906 1 86.69 37 LEU B N 1
ATOM 3076 C CA . LEU B 1 37 ? -10.859 15.328 36.469 1 86.69 37 LEU B CA 1
ATOM 3077 C C . LEU B 1 37 ? -10.766 15.117 34.969 1 86.69 37 LEU B C 1
ATOM 3079 O O . LEU B 1 37 ? -9.938 15.742 34.281 1 86.69 37 LEU B O 1
ATOM 3083 N N . GLN B 1 38 ? -11.648 14.305 34.5 1 87.81 38 GLN B N 1
ATOM 3084 C CA . GLN B 1 38 ? -11.688 14.055 33.062 1 87.81 38 GLN B CA 1
ATOM 3085 C C . GLN B 1 38 ? -12.094 15.305 32.281 1 87.81 38 GLN B C 1
ATOM 3087 O O . GLN B 1 38 ? -11.555 15.586 31.219 1 87.81 38 GLN B O 1
ATOM 3092 N N . CYS B 1 39 ? -12.945 16.047 32.875 1 88.31 39 CYS B N 1
ATOM 3093 C CA . CYS B 1 39 ? -13.391 17.281 32.219 1 88.31 39 CYS B CA 1
ATOM 3094 C C . CYS B 1 39 ? -12.266 18.312 32.188 1 88.31 39 CYS B C 1
ATOM 3096 O O . CYS B 1 39 ? -12.094 19 31.172 1 88.31 39 CYS B O 1
ATOM 3098 N N . ILE B 1 40 ? -11.562 18.344 33.25 1 87.19 40 ILE B N 1
ATOM 3099 C CA . ILE B 1 40 ? -10.43 19.266 33.312 1 87.19 40 ILE B CA 1
ATOM 3100 C C . ILE B 1 40 ? -9.383 18.844 32.281 1 87.19 40 ILE B C 1
ATOM 3102 O O . ILE B 1 40 ? -8.891 19.688 31.516 1 87.19 40 ILE B O 1
ATOM 3106 N N . TYR B 1 41 ? -9.156 17.641 32.281 1 88.62 41 TYR B N 1
ATOM 3107 C CA . TYR B 1 41 ? -8.172 17.094 31.344 1 88.62 41 TYR B CA 1
ATOM 3108 C C . TYR B 1 41 ? -8.555 17.406 29.906 1 88.62 41 TYR B C 1
ATOM 3110 O O . TYR B 1 41 ? -7.699 17.797 29.094 1 88.62 41 TYR B O 1
ATOM 3118 N N . GLN B 1 42 ? -9.789 17.359 29.625 1 90.12 42 GLN B N 1
ATOM 3119 C CA . GLN B 1 42 ? -10.297 17.547 28.281 1 90.12 42 GLN B CA 1
ATOM 3120 C C . GLN B 1 42 ? -10.062 18.969 27.797 1 90.12 42 GLN B C 1
ATOM 3122 O O . GLN B 1 42 ? -10.031 19.234 26.594 1 90.12 42 GLN B O 1
ATOM 3127 N N . GLN B 1 43 ? -9.789 19.812 28.766 1 89.31 43 GLN B N 1
ATOM 3128 C CA . GLN B 1 43 ? -9.672 21.219 28.391 1 89.31 43 GLN B CA 1
ATOM 3129 C C . GLN B 1 43 ? -8.219 21.688 28.391 1 89.31 43 GLN B C 1
ATOM 3131 O O . GLN B 1 43 ? -7.914 22.812 28 1 89.31 43 GLN B O 1
ATOM 3136 N N . LEU B 1 44 ? -7.418 20.781 28.797 1 87.38 44 LEU B N 1
ATOM 3137 C CA . LEU B 1 44 ? -6.012 21.156 28.891 1 87.38 44 LEU B CA 1
ATOM 3138 C C . LEU B 1 44 ? -5.379 21.281 27.516 1 87.38 44 LEU B C 1
ATOM 3140 O O . LEU B 1 44 ? -5.703 20.516 26.594 1 87.38 44 LEU B O 1
ATOM 3144 N N . ASP B 1 45 ? -4.539 22.234 27.453 1 86.81 45 ASP B N 1
ATOM 3145 C CA . ASP B 1 45 ? -3.723 22.312 26.25 1 86.81 45 ASP B CA 1
ATOM 3146 C C . ASP B 1 45 ? -2.668 21.219 26.234 1 86.81 45 ASP B C 1
ATOM 3148 O O . ASP B 1 45 ? -2.295 20.688 27.281 1 86.81 45 ASP B O 1
ATOM 3152 N N . SER B 1 46 ? -2.236 20.953 25.078 1 83.75 46 SER B N 1
ATOM 3153 C CA . SER B 1 46 ? -1.293 19.844 24.891 1 83.75 46 SER B CA 1
ATOM 3154 C C . SER B 1 46 ? -0.032 20.062 25.719 1 83.75 46 SER B C 1
ATOM 3156 O O . SER B 1 46 ? 0.542 19.094 26.234 1 83.75 46 SER B O 1
ATOM 3158 N N . GLN B 1 47 ? 0.321 21.266 25.984 1 80.81 47 GLN B N 1
ATOM 3159 C CA . GLN B 1 47 ? 1.553 21.578 26.719 1 80.81 47 GLN B CA 1
ATOM 3160 C C . GLN B 1 47 ? 1.393 21.312 28.203 1 80.81 47 GLN B C 1
ATOM 3162 O O . GLN B 1 47 ? 2.377 21.062 28.906 1 80.81 47 GLN B O 1
ATOM 3167 N N . ASP B 1 48 ? 0.149 21.312 28.625 1 86.06 48 ASP B N 1
ATOM 3168 C CA . ASP B 1 48 ? -0.126 21.203 30.062 1 86.06 48 ASP B CA 1
ATOM 3169 C C . ASP B 1 48 ? -0.376 19.75 30.469 1 86.06 48 ASP B C 1
ATOM 3171 O O . ASP B 1 48 ? -0.46 19.438 31.656 1 86.06 48 ASP B O 1
ATOM 3175 N N . ILE B 1 49 ? -0.431 18.938 29.469 1 88.12 49 ILE B N 1
ATOM 3176 C CA . ILE B 1 49 ? -0.811 17.562 29.734 1 88.12 49 ILE B CA 1
ATOM 3177 C C . ILE B 1 49 ? 0.275 16.875 30.562 1 88.12 49 ILE B C 1
ATOM 3179 O O . ILE B 1 49 ? -0.026 16.141 31.516 1 88.12 49 ILE B O 1
ATOM 3183 N N . GLU B 1 50 ? 1.471 17.156 30.141 1 86.06 50 GLU B N 1
ATOM 3184 C CA . GLU B 1 50 ? 2.566 16.516 30.859 1 86.06 50 GLU B CA 1
ATOM 3185 C C . GLU B 1 50 ? 2.596 16.969 32.312 1 86.06 50 GLU B C 1
ATOM 3187 O O . GLU B 1 50 ? 2.779 16.141 33.219 1 86.06 50 GLU B O 1
ATOM 3192 N N . ALA B 1 51 ? 2.461 18.219 32.531 1 87.19 51 ALA B N 1
ATOM 3193 C CA . ALA B 1 51 ? 2.424 18.75 33.906 1 87.19 51 ALA B CA 1
ATOM 3194 C C . ALA B 1 51 ? 1.262 18.156 34.688 1 87.19 51 ALA B C 1
ATOM 3196 O O . ALA B 1 51 ? 1.419 17.781 35.844 1 87.19 51 ALA B O 1
ATOM 3197 N N . PHE B 1 52 ? 0.168 18.078 34.062 1 88.31 52 PHE B N 1
ATOM 3198 C CA . PHE B 1 52 ? -1.014 17.469 34.656 1 88.31 52 PHE B CA 1
ATOM 3199 C C . PHE B 1 52 ? -0.75 16.016 35.031 1 88.31 52 PHE B C 1
ATOM 3201 O O . PHE B 1 52 ? -1.065 15.586 36.156 1 88.31 52 PHE B O 1
ATOM 3208 N N . ASN B 1 53 ? -0.098 15.289 34.219 1 88.06 53 ASN B N 1
ATOM 3209 C CA . ASN B 1 53 ? 0.206 13.867 34.375 1 88.06 53 ASN B CA 1
ATOM 3210 C C . ASN B 1 53 ? 1.124 13.625 35.562 1 88.06 53 ASN B C 1
ATOM 3212 O O . ASN B 1 53 ? 1.021 12.594 36.25 1 88.06 53 ASN B O 1
ATOM 3216 N N . GLN B 1 54 ? 1.962 14.625 35.812 1 88.69 54 GLN B N 1
ATOM 3217 C CA . GLN B 1 54 ? 2.994 14.453 36.844 1 88.69 54 GLN B CA 1
ATOM 3218 C C . GLN B 1 54 ? 2.539 15.008 38.188 1 88.69 54 GLN B C 1
ATOM 3220 O O . GLN B 1 54 ? 3.242 14.883 39.188 1 88.69 54 GLN B O 1
ATOM 3225 N N . THR B 1 55 ? 1.487 15.594 38.25 1 85.81 55 THR B N 1
ATOM 3226 C CA . THR B 1 55 ? 1.039 16.297 39.469 1 85.81 55 THR B CA 1
ATOM 3227 C C . THR B 1 55 ? 0.701 15.32 40.562 1 85.81 55 THR B C 1
ATOM 3229 O O . THR B 1 55 ? 1.132 15.5 41.719 1 85.81 55 THR B O 1
ATOM 3232 N N . CYS B 1 56 ? -0.06 14.297 40.219 1 85.25 56 CYS B N 1
ATOM 3233 C CA . CYS B 1 56 ? -0.431 13.297 41.219 1 85.25 56 CYS B CA 1
ATOM 3234 C C . CYS B 1 56 ? -0.91 12.016 40.531 1 85.25 56 CYS B C 1
ATOM 3236 O O . CYS B 1 56 ? -1.058 11.961 39.312 1 85.25 56 CYS B O 1
ATOM 3238 N N . ARG B 1 57 ? -1.158 11.047 41.344 1 86.88 57 ARG B N 1
ATOM 3239 C CA . ARG B 1 57 ? -1.534 9.727 40.875 1 86.88 57 ARG B CA 1
ATOM 3240 C C . ARG B 1 57 ? -2.916 9.758 40.219 1 86.88 57 ARG B C 1
ATOM 3242 O O . ARG B 1 57 ? -3.154 9.078 39.219 1 86.88 57 ARG B O 1
ATOM 3249 N N . SER B 1 58 ? -3.75 10.5 40.812 1 85.19 58 SER B N 1
ATOM 3250 C CA . SER B 1 58 ? -5.105 10.586 40.25 1 85.19 58 SER B CA 1
ATOM 3251 C C . SER B 1 58 ? -5.109 11.203 38.875 1 85.19 58 SER B C 1
ATOM 3253 O O . SER B 1 58 ? -5.84 10.75 38 1 85.19 58 SER B O 1
ATOM 3255 N N . PHE B 1 59 ? -4.324 12.172 38.75 1 87.5 59 PHE B N 1
ATOM 3256 C CA . PHE B 1 59 ? -4.211 12.828 37.438 1 87.5 59 PHE B CA 1
ATOM 3257 C C . PHE B 1 59 ? -3.586 11.891 36.406 1 87.5 59 PHE B C 1
ATOM 3259 O O . PHE B 1 59 ? -4.066 11.789 35.281 1 87.5 59 PHE B O 1
ATOM 3266 N N . HIS B 1 60 ? -2.688 11.227 36.844 1 88.62 60 HIS B N 1
ATOM 3267 C CA . HIS B 1 60 ? -2.021 10.258 36 1 88.62 60 HIS B CA 1
ATOM 3268 C C . HIS B 1 60 ? -2.994 9.188 35.5 1 88.62 60 HIS B C 1
ATOM 3270 O O . HIS B 1 60 ? -2.969 8.805 34.344 1 88.62 60 HIS B O 1
ATOM 3276 N N . SER B 1 61 ? -3.77 8.734 36.406 1 89 61 SER B N 1
ATOM 3277 C CA . SER B 1 61 ? -4.73 7.688 36.094 1 89 61 SER B CA 1
ATOM 3278 C C . SER B 1 61 ? -5.688 8.141 35 1 89 61 SER B C 1
ATOM 3280 O O . SER B 1 61 ? -6.164 7.324 34.188 1 89 61 SER B O 1
ATOM 3282 N N . VAL B 1 62 ? -5.969 9.383 34.938 1 88.25 62 VAL B N 1
ATOM 3283 C CA . VAL B 1 62 ? -6.863 9.945 33.938 1 88.25 62 VAL B CA 1
ATOM 3284 C C . VAL B 1 62 ? -6.141 10.008 32.594 1 88.25 62 VAL B C 1
ATOM 3286 O O . VAL B 1 62 ? -6.707 9.641 31.562 1 88.25 62 VAL B O 1
ATOM 3289 N N . VAL B 1 63 ? -4.945 10.375 32.656 1 87.88 63 VAL B N 1
ATOM 3290 C CA . VAL B 1 63 ? -4.184 10.617 31.422 1 87.88 63 VAL B CA 1
ATOM 3291 C C . VAL B 1 63 ? -3.934 9.297 30.688 1 87.88 63 VAL B C 1
ATOM 3293 O O . VAL B 1 63 ? -3.965 9.25 29.469 1 87.88 63 VAL B O 1
ATOM 3296 N N . ILE B 1 64 ? -3.77 8.281 31.406 1 88.94 64 ILE B N 1
ATOM 3297 C CA . ILE B 1 64 ? -3.355 7.023 30.812 1 88.94 64 ILE B CA 1
ATOM 3298 C C . ILE B 1 64 ? -4.578 6.285 30.266 1 88.94 64 ILE B C 1
ATOM 3300 O O . ILE B 1 64 ? -4.441 5.324 29.5 1 88.94 64 ILE B O 1
ATOM 3304 N N . GLN B 1 65 ? -5.758 6.719 30.609 1 90.38 65 GLN B N 1
ATOM 3305 C CA . GLN B 1 65 ? -6.973 6.062 30.125 1 90.38 65 GLN B CA 1
ATOM 3306 C C . GLN B 1 65 ? -7.246 6.398 28.672 1 90.38 65 GLN B C 1
ATOM 3308 O O . GLN B 1 65 ? -7.32 7.574 28.297 1 90.38 65 GLN B O 1
ATOM 3313 N N . PRO B 1 66 ? -7.5 5.402 27.891 1 92.38 66 PRO B N 1
ATOM 3314 C CA . PRO B 1 66 ? -7.773 5.641 26.469 1 92.38 66 PRO B CA 1
ATOM 3315 C C . PRO B 1 66 ? -9.016 6.496 26.25 1 92.38 66 PRO B C 1
ATOM 3317 O O . PRO B 1 66 ? -9.047 7.316 25.328 1 92.38 66 PRO B O 1
ATOM 3320 N N . SER B 1 67 ? -9.914 6.344 27.078 1 92.94 67 SER B N 1
ATOM 3321 C CA . SER B 1 67 ? -11.148 7.109 26.922 1 92.94 67 SER B CA 1
ATOM 3322 C C . SER B 1 67 ? -10.906 8.602 27.156 1 92.94 67 SER B C 1
ATOM 3324 O O . SER B 1 67 ? -11.508 9.438 26.484 1 92.94 67 SER B O 1
ATOM 3326 N N . SER B 1 68 ? -10.094 8.891 28.094 1 92.62 68 SER B N 1
ATOM 3327 C CA . SER B 1 68 ? -9.75 10.281 28.344 1 92.62 68 SER B CA 1
ATOM 3328 C C . SER B 1 68 ? -8.992 10.891 27.172 1 92.62 68 SER B C 1
ATOM 3330 O O . SER B 1 68 ? -9.258 12.031 26.781 1 92.62 68 SER B O 1
ATOM 3332 N N . LYS B 1 69 ? -8.164 10.18 26.641 1 93.94 69 LYS B N 1
ATOM 3333 C CA . LYS B 1 69 ? -7.41 10.648 25.484 1 93.94 69 LYS B CA 1
ATOM 3334 C C . LYS B 1 69 ? -8.328 10.883 24.281 1 93.94 69 LYS B C 1
ATOM 3336 O O . LYS B 1 69 ? -8.211 11.898 23.594 1 93.94 69 LYS B O 1
ATOM 3341 N N . ALA B 1 70 ? -9.195 9.93 24.094 1 96.19 70 ALA B N 1
ATOM 3342 C CA . ALA B 1 70 ? -10.148 10.062 23 1 96.19 70 ALA B CA 1
ATOM 3343 C C . ALA B 1 70 ? -11.016 11.312 23.188 1 96.19 70 ALA B C 1
ATOM 3345 O O . ALA B 1 70 ? -11.242 12.055 22.219 1 96.19 70 ALA B O 1
ATOM 3346 N N . ALA B 1 71 ? -11.406 11.523 24.375 1 95.06 71 ALA B N 1
ATOM 3347 C CA . ALA B 1 71 ? -12.219 12.695 24.672 1 95.06 71 ALA B CA 1
ATOM 3348 C C . ALA B 1 71 ? -11.43 13.984 24.453 1 95.06 71 ALA B C 1
ATOM 3350 O O . ALA B 1 71 ? -11.961 14.961 23.922 1 95.06 71 ALA B O 1
ATOM 3351 N N . TRP B 1 72 ? -10.25 13.953 24.891 1 95.88 72 TRP B N 1
ATOM 3352 C CA . TRP B 1 72 ? -9.391 15.117 24.703 1 95.88 72 TRP B CA 1
ATOM 3353 C C . TRP B 1 72 ? -9.203 15.43 23.219 1 95.88 72 TRP B C 1
ATOM 3355 O O . TRP B 1 72 ? -9.359 16.578 22.797 1 95.88 72 TRP B O 1
ATOM 3365 N N . ILE B 1 73 ? -8.953 14.461 22.422 1 96.75 73 ILE B N 1
ATOM 3366 C CA . ILE B 1 73 ? -8.734 14.625 21 1 96.75 73 ILE B CA 1
ATOM 3367 C C . ILE B 1 73 ? -10 15.172 20.344 1 96.75 73 ILE B C 1
ATOM 3369 O O . ILE B 1 73 ? -9.938 16.094 19.531 1 96.75 73 ILE B O 1
ATOM 3373 N N . MET B 1 74 ? -11.094 14.664 20.734 1 96.44 74 MET B N 1
ATOM 3374 C CA . MET B 1 74 ? -12.367 15.094 20.172 1 96.44 74 MET B CA 1
ATOM 3375 C C . MET B 1 74 ? -12.656 16.547 20.516 1 96.44 74 MET B C 1
ATOM 3377 O O . MET B 1 74 ? -13.172 17.297 19.688 1 96.44 74 MET B O 1
ATOM 3381 N N . THR B 1 75 ? -12.297 16.891 21.641 1 95.38 75 THR B N 1
ATOM 3382 C CA . THR B 1 75 ? -12.555 18.25 22.109 1 95.38 75 THR B CA 1
ATOM 3383 C C . THR B 1 75 ? -11.672 19.25 21.375 1 95.38 75 THR B C 1
ATOM 3385 O O . THR B 1 75 ? -12.133 20.312 20.969 1 95.38 75 THR B O 1
ATOM 3388 N N . HIS B 1 76 ? -10.547 18.891 21.109 1 94.88 76 HIS B N 1
ATOM 3389 C CA . HIS B 1 76 ? -9.586 19.859 20.578 1 94.88 76 HIS B CA 1
ATOM 3390 C C . HIS B 1 76 ? -9.586 19.859 19.062 1 94.88 76 HIS B C 1
ATOM 3392 O O . HIS B 1 76 ? -9.328 20.875 18.438 1 94.88 76 HIS B O 1
ATOM 3398 N N . TYR B 1 77 ? -9.906 18.734 18.453 1 95.56 77 TYR B N 1
ATOM 3399 C CA . TYR B 1 77 ? -9.727 18.656 17.016 1 95.56 77 TYR B CA 1
ATOM 3400 C C . TYR B 1 77 ? -11.047 18.375 16.312 1 95.56 77 TYR B C 1
ATOM 3402 O O . TYR B 1 77 ? -11.164 18.562 15.102 1 95.56 77 TYR B O 1
ATOM 3410 N N . GLY B 1 78 ? -12.016 17.938 17.078 1 95.69 78 GLY B N 1
ATOM 3411 C CA . GLY B 1 78 ? -13.344 17.766 16.516 1 95.69 78 GLY B CA 1
ATOM 3412 C C . GLY B 1 78 ? -13.469 16.531 15.633 1 95.69 78 GLY B C 1
ATOM 3413 O O . GLY B 1 78 ? -12.508 15.781 15.477 1 95.69 78 GLY B O 1
ATOM 3414 N N . ALA B 1 79 ? -14.625 16.406 15.062 1 96.44 79 ALA B N 1
ATOM 3415 C CA . ALA B 1 79 ? -14.984 15.203 14.305 1 96.44 79 ALA B CA 1
ATOM 3416 C C . ALA B 1 79 ? -14.117 15.062 13.055 1 96.44 79 ALA B C 1
ATOM 3418 O O . ALA B 1 79 ? -13.672 13.961 12.719 1 96.44 79 ALA B O 1
ATOM 3419 N N . ARG B 1 80 ? -13.805 16.141 12.461 1 95.62 80 ARG B N 1
ATOM 3420 C CA . ARG B 1 80 ? -13.164 16.156 11.156 1 95.62 80 ARG B CA 1
ATOM 3421 C C . ARG B 1 80 ? -11.703 15.719 11.258 1 95.62 80 ARG B C 1
ATOM 3423 O O . ARG B 1 80 ? -11.195 15.031 10.375 1 95.62 80 ARG B O 1
ATOM 3430 N N . PHE B 1 81 ? -11.047 16.094 12.383 1 97.56 81 PHE B N 1
ATOM 3431 C CA . PHE B 1 81 ? -9.594 15.945 12.422 1 97.56 81 PHE B CA 1
ATOM 3432 C C . PHE B 1 81 ? -9.172 14.906 13.445 1 97.56 81 PHE B C 1
ATOM 3434 O O . PHE B 1 81 ? -8.008 14.5 13.492 1 97.56 81 PHE B O 1
ATOM 3441 N N . ALA B 1 82 ? -10.047 14.414 14.219 1 98.19 82 ALA B N 1
ATOM 3442 C CA . ALA B 1 82 ? -9.727 13.562 15.359 1 98.19 82 ALA B CA 1
ATOM 3443 C C . ALA B 1 82 ? -8.961 12.32 14.922 1 98.19 82 ALA B C 1
ATOM 3445 O O . ALA B 1 82 ? -7.902 12.016 15.477 1 98.19 82 ALA B O 1
ATOM 3446 N N . LEU B 1 83 ? -9.5 11.648 13.93 1 98.5 83 LEU B N 1
ATOM 3447 C CA . LEU B 1 83 ? -8.836 10.438 13.453 1 98.5 83 LEU B CA 1
ATOM 3448 C C . LEU B 1 83 ? -7.457 10.758 12.891 1 98.5 83 LEU B C 1
ATOM 3450 O O . LEU B 1 83 ? -6.484 10.062 13.195 1 98.5 83 LEU B O 1
ATOM 3454 N N . TYR B 1 84 ? -7.395 11.805 12.125 1 98.25 84 TYR B N 1
ATOM 3455 C CA . TYR B 1 84 ? -6.137 12.164 11.477 1 98.25 84 TYR B CA 1
ATOM 3456 C C . TYR B 1 84 ? -5.09 12.555 12.516 1 98.25 84 TYR B C 1
ATOM 3458 O O . TYR B 1 84 ? -3.938 12.125 12.438 1 98.25 84 TYR B O 1
ATOM 3466 N N . TYR B 1 85 ? -5.492 13.297 13.422 1 98.06 85 TYR B N 1
ATOM 3467 C CA . TYR B 1 85 ? -4.574 13.68 14.492 1 98.06 85 TYR B CA 1
ATOM 3468 C C . TYR B 1 85 ? -4.059 12.445 15.227 1 98.06 85 TYR B C 1
ATOM 3470 O O . TYR B 1 85 ? -2.859 12.336 15.5 1 98.06 85 TYR B O 1
ATOM 3478 N N . ALA B 1 86 ? -4.926 11.57 15.586 1 98.31 86 ALA B N 1
ATOM 3479 C CA . ALA B 1 86 ? -4.543 10.359 16.312 1 98.31 86 ALA B CA 1
ATOM 3480 C C . ALA B 1 86 ? -3.523 9.547 15.516 1 98.31 86 ALA B C 1
ATOM 3482 O O . ALA B 1 86 ? -2.549 9.039 16.078 1 98.31 86 ALA B O 1
ATOM 3483 N N . LEU B 1 87 ? -3.723 9.461 14.227 1 98.12 87 LEU B N 1
ATOM 3484 C CA . LEU B 1 87 ? -2.822 8.703 13.359 1 98.12 87 LEU B CA 1
ATOM 3485 C C . LEU B 1 87 ? -1.443 9.352 13.312 1 98.12 87 LEU B C 1
ATOM 3487 O O . LEU B 1 87 ? -0.431 8.656 13.188 1 98.12 87 LEU B O 1
ATOM 3491 N N . LEU B 1 88 ? -1.413 10.625 13.406 1 97.31 88 LEU B N 1
ATOM 3492 C CA . LEU B 1 88 ? -0.149 11.352 13.328 1 97.31 88 LEU B CA 1
ATOM 3493 C C . LEU B 1 88 ? 0.569 11.336 14.68 1 97.31 88 LEU B C 1
ATOM 3495 O O . LEU B 1 88 ? 1.783 11.125 14.734 1 97.31 88 LEU B O 1
ATOM 3499 N N . ALA B 1 89 ? -0.194 11.5 15.68 1 96.56 89 ALA B N 1
ATOM 3500 C CA . ALA B 1 89 ? 0.404 11.82 16.969 1 96.56 89 ALA B CA 1
ATOM 3501 C C . ALA B 1 89 ? 0.594 10.562 17.812 1 96.56 89 ALA B C 1
ATOM 3503 O O . ALA B 1 89 ? 1.601 10.422 18.516 1 96.56 89 ALA B O 1
ATOM 3504 N N . ILE B 1 90 ? -0.399 9.672 17.766 1 96.12 90 ILE B N 1
ATOM 3505 C CA . ILE B 1 90 ? -0.326 8.531 18.672 1 96.12 90 ILE B CA 1
ATOM 3506 C C . ILE B 1 90 ? -0.756 7.266 17.922 1 96.12 90 ILE B C 1
ATOM 3508 O O . ILE B 1 90 ? -1.604 6.512 18.422 1 96.12 90 ILE B O 1
ATOM 3512 N N . PRO B 1 91 ? -0.169 6.969 16.828 1 96.62 91 PRO B N 1
ATOM 3513 C CA . PRO B 1 91 ? -0.59 5.812 16.047 1 96.62 91 PRO B CA 1
ATOM 3514 C C . PRO B 1 91 ? -0.472 4.496 16.812 1 96.62 91 PRO B C 1
ATOM 3516 O O . PRO B 1 91 ? -1.283 3.588 16.609 1 96.62 91 PRO B O 1
ATOM 3519 N N . GLN B 1 92 ? 0.49 4.383 17.719 1 94.19 92 GLN B N 1
ATOM 3520 C CA . GLN B 1 92 ? 0.726 3.16 18.469 1 94.19 92 GLN B CA 1
ATOM 3521 C C . GLN B 1 92 ? -0.438 2.867 19.422 1 94.19 92 GLN B C 1
ATOM 3523 O O . GLN B 1 92 ? -0.596 1.738 19.891 1 94.19 92 GLN B O 1
ATOM 3528 N N . HIS B 1 93 ? -1.188 3.885 19.656 1 94.88 93 HIS B N 1
ATOM 3529 C CA . HIS B 1 93 ? -2.314 3.709 20.562 1 94.88 93 HIS B CA 1
ATOM 3530 C C . HIS B 1 93 ? -3.611 3.475 19.797 1 94.88 93 HIS B C 1
ATOM 3532 O O . HIS B 1 93 ? -4.66 3.234 20.406 1 94.88 93 HIS B O 1
ATOM 3538 N N . CYS B 1 94 ? -3.516 3.514 18.516 1 96.19 94 CYS B N 1
ATOM 3539 C CA . CYS B 1 94 ? -4.711 3.404 17.688 1 96.19 94 CYS B CA 1
ATOM 3540 C C . CYS B 1 94 ? -5.059 1.945 17.422 1 96.19 94 CYS B C 1
ATOM 3542 O O . CYS B 1 94 ? -5.059 1.501 16.281 1 96.19 94 CYS B O 1
ATOM 3544 N N . HIS B 1 95 ? -5.441 1.333 18.484 1 94.38 95 HIS B N 1
ATOM 3545 C CA . HIS B 1 95 ? -6.016 -0.002 18.375 1 94.38 95 HIS B CA 1
ATOM 3546 C C . HIS B 1 95 ? -7.531 0.063 18.219 1 94.38 95 HIS B C 1
ATOM 3548 O O . HIS B 1 95 ? -8.133 1.129 18.375 1 94.38 95 HIS B O 1
ATOM 3554 N N . GLY B 1 96 ? -8.133 -1.08 17.969 1 94.5 96 GLY B N 1
ATOM 3555 C CA . GLY B 1 96 ? -9.562 -1.139 17.688 1 94.5 96 GLY B CA 1
ATOM 3556 C C . GLY B 1 96 ? -10.406 -0.508 18.781 1 94.5 96 GLY B C 1
ATOM 3557 O O . GLY B 1 96 ? -11.312 0.284 18.5 1 94.5 96 GLY B O 1
ATOM 3558 N N . ASP B 1 97 ? -10.109 -0.805 19.969 1 94.94 97 ASP B N 1
ATOM 3559 C CA . ASP B 1 97 ? -10.898 -0.3 21.078 1 94.94 97 ASP B CA 1
ATOM 3560 C C . ASP B 1 97 ? -10.812 1.223 21.172 1 94.94 97 ASP B C 1
ATOM 3562 O O . ASP B 1 97 ? -11.828 1.896 21.344 1 94.94 97 ASP B O 1
ATOM 3566 N N . PHE B 1 98 ? -9.609 1.714 21.094 1 97.31 98 PHE B N 1
ATOM 3567 C CA . PHE B 1 98 ? -9.414 3.158 21.141 1 97.31 98 PHE B CA 1
ATOM 3568 C C . PHE B 1 98 ? -10.156 3.848 20 1 97.31 98 PHE B C 1
ATOM 3570 O O . PHE B 1 98 ? -10.836 4.855 20.219 1 97.31 98 PHE B O 1
ATOM 3577 N N . LEU B 1 99 ? -10.055 3.305 18.859 1 97.94 99 LEU B N 1
ATOM 3578 C CA . LEU B 1 99 ? -10.695 3.887 17.688 1 97.94 99 LEU B CA 1
ATOM 3579 C C . LEU B 1 99 ? -12.219 3.848 17.812 1 97.94 99 LEU B C 1
ATOM 3581 O O . LEU B 1 99 ? -12.906 4.789 17.422 1 97.94 99 LEU B O 1
ATOM 3585 N N . HIS B 1 100 ? -12.695 2.824 18.391 1 97.44 100 HIS B N 1
ATOM 3586 C CA . HIS B 1 100 ? -14.133 2.766 18.641 1 97.44 100 HIS B CA 1
ATOM 3587 C C . HIS B 1 100 ? -14.578 3.857 19.609 1 97.44 100 HIS B C 1
ATOM 3589 O O . HIS B 1 100 ? -15.672 4.406 19.469 1 97.44 100 HIS B O 1
ATOM 3595 N N . MET B 1 101 ? -13.742 4.148 20.531 1 97.44 101 MET B N 1
ATOM 3596 C CA . MET B 1 101 ? -14.055 5.238 21.453 1 97.44 101 MET B CA 1
ATOM 3597 C C . MET B 1 101 ? -14.117 6.57 20.703 1 97.44 101 MET B C 1
ATOM 3599 O O . MET B 1 101 ? -14.992 7.395 20.984 1 97.44 101 MET B O 1
ATOM 3603 N N . LEU B 1 102 ? -13.211 6.746 19.781 1 97.81 102 LEU B N 1
ATOM 3604 C CA . LEU B 1 102 ? -13.219 7.957 18.969 1 97.81 102 LEU B CA 1
ATOM 3605 C C . LEU B 1 102 ? -14.477 8.023 18.109 1 97.81 102 LEU B C 1
ATOM 3607 O O . LEU B 1 102 ? -15.148 9.055 18.062 1 97.81 102 LEU B O 1
ATOM 3611 N N . PHE B 1 103 ? -14.789 6.93 17.516 1 98.06 103 PHE B N 1
ATOM 3612 C CA . PHE B 1 103 ? -15.93 6.879 16.609 1 98.06 103 PHE B CA 1
ATOM 3613 C C . PHE B 1 103 ? -17.234 7.043 17.359 1 98.06 103 PHE B C 1
ATOM 3615 O O . PHE B 1 103 ? -18.156 7.707 16.891 1 98.06 103 PHE B O 1
ATOM 3622 N N . ASN B 1 104 ? -17.297 6.465 18.469 1 97.31 104 ASN B N 1
ATOM 3623 C CA . ASN B 1 104 ? -18.5 6.59 19.281 1 97.31 104 ASN B CA 1
ATOM 3624 C C . ASN B 1 104 ? -18.719 8.031 19.734 1 97.31 104 ASN B C 1
ATOM 3626 O O . ASN B 1 104 ? -19.844 8.445 19.984 1 97.31 104 ASN B O 1
ATOM 3630 N N . ARG B 1 105 ? -17.688 8.766 19.797 1 96.69 105 ARG B N 1
ATOM 3631 C CA . ARG B 1 105 ? -17.766 10.172 20.203 1 96.69 105 ARG B CA 1
ATOM 3632 C C . ARG B 1 105 ? -18.016 11.07 18.984 1 96.69 105 ARG B C 1
ATOM 3634 O O . ARG B 1 105 ? -18.078 12.289 19.125 1 96.69 105 ARG B O 1
ATOM 3641 N N . GLY B 1 106 ? -17.984 10.445 17.797 1 96.75 106 GLY B N 1
ATOM 3642 C CA . GLY B 1 106 ? -18.422 11.203 16.641 1 96.75 106 GLY B CA 1
ATOM 3643 C C . GLY B 1 106 ? -17.297 11.477 15.648 1 96.75 106 GLY B C 1
ATOM 3644 O O . GLY B 1 106 ? -17.469 12.234 14.695 1 96.75 106 GLY B O 1
ATOM 3645 N N . ALA B 1 107 ? -16.141 10.906 15.859 1 97.88 107 ALA B N 1
ATOM 3646 C CA . ALA B 1 107 ? -15.055 11.125 14.914 1 97.88 107 ALA B CA 1
ATOM 3647 C C . ALA B 1 107 ? -15.43 10.641 13.516 1 97.88 107 ALA B C 1
ATOM 3649 O O . ALA B 1 107 ? -16.031 9.578 13.359 1 97.88 107 ALA B O 1
ATOM 3650 N N . ALA B 1 108 ? -15.141 11.43 12.547 1 96.12 108 ALA B N 1
ATOM 3651 C CA . ALA B 1 108 ? -15.383 11.078 11.156 1 96.12 108 ALA B CA 1
ATOM 3652 C C . ALA B 1 108 ? -14.188 10.328 10.562 1 96.12 108 ALA B C 1
ATOM 3654 O O . ALA B 1 108 ? -13.133 10.242 11.188 1 96.12 108 ALA B O 1
ATOM 3655 N N . VAL B 1 109 ? -14.469 9.758 9.391 1 95.38 109 VAL B N 1
ATOM 3656 C CA . VAL B 1 109 ? -13.398 9.164 8.586 1 95.38 109 VAL B CA 1
ATOM 3657 C C . VAL B 1 109 ? -13.281 9.906 7.258 1 95.38 109 VAL B C 1
ATOM 3659 O O . VAL B 1 109 ? -14.023 9.617 6.309 1 95.38 109 VAL B O 1
ATOM 3662 N N . PRO B 1 110 ? -12.359 10.867 7.285 1 92.69 110 PRO B N 1
ATOM 3663 C CA . PRO B 1 110 ? -12.203 11.578 6.012 1 92.69 110 PRO B CA 1
ATOM 3664 C C . PRO B 1 110 ? -11.781 10.656 4.871 1 92.69 110 PRO B C 1
ATOM 3666 O O . PRO B 1 110 ? -10.859 9.852 5.031 1 92.69 110 PRO B O 1
ATOM 3669 N N . ARG B 1 111 ? -12.359 10.844 3.744 1 89.88 111 ARG B N 1
ATOM 3670 C CA . ARG B 1 111 ? -12.133 9.938 2.619 1 89.88 111 ARG B CA 1
ATOM 3671 C C . ARG B 1 111 ? -10.68 9.992 2.154 1 89.88 111 ARG B C 1
ATOM 3673 O O . ARG B 1 111 ? -10.086 8.961 1.842 1 89.88 111 ARG B O 1
ATOM 3680 N N . HIS B 1 112 ? -10.195 11.172 2.096 1 89.31 112 HIS B N 1
ATOM 3681 C CA . HIS B 1 112 ? -8.82 11.344 1.641 1 89.31 112 HIS B CA 1
ATOM 3682 C C . HIS B 1 112 ? -7.836 10.672 2.594 1 89.31 112 HIS B C 1
ATOM 3684 O O . HIS B 1 112 ? -6.848 10.086 2.156 1 89.31 112 HIS B O 1
ATOM 3690 N N . VAL B 1 113 ? -8.102 10.789 3.809 1 93.19 113 VAL B N 1
ATOM 3691 C CA . VAL B 1 113 ? -7.242 10.164 4.809 1 93.19 113 VAL B CA 1
ATOM 3692 C C . VAL B 1 113 ? -7.312 8.641 4.676 1 93.19 113 VAL B C 1
ATOM 3694 O O . VAL B 1 113 ? -6.285 7.965 4.73 1 93.19 113 VAL B O 1
ATOM 3697 N N . LEU B 1 114 ? -8.484 8.172 4.5 1 93.5 114 LEU B N 1
ATOM 3698 C CA . LEU B 1 114 ? -8.672 6.738 4.312 1 93.5 114 LEU B CA 1
ATOM 3699 C C . LEU B 1 114 ? -7.91 6.242 3.09 1 93.5 114 LEU B C 1
ATOM 3701 O O . LEU B 1 114 ? -7.223 5.223 3.156 1 93.5 114 LEU B O 1
ATOM 3705 N N . GLN B 1 115 ? -8.031 6.93 2.012 1 91.19 115 GLN B N 1
ATOM 3706 C CA . GLN B 1 115 ? -7.328 6.578 0.782 1 91.19 115 GLN B CA 1
ATOM 3707 C C . GLN B 1 115 ? -5.816 6.523 1.006 1 91.19 115 GLN B C 1
ATOM 3709 O O . GLN B 1 115 ? -5.164 5.547 0.635 1 91.19 115 GLN B O 1
ATOM 3714 N N . ARG B 1 116 ? -5.324 7.52 1.589 1 91.88 116 ARG B N 1
ATOM 3715 C CA . ARG B 1 116 ? -3.883 7.605 1.808 1 91.88 116 ARG B CA 1
ATOM 3716 C C . ARG B 1 116 ? -3.412 6.539 2.791 1 91.88 116 ARG B C 1
ATOM 3718 O O . ARG B 1 116 ? -2.326 5.98 2.635 1 91.88 116 ARG B O 1
ATOM 3725 N N . LEU B 1 117 ? -4.203 6.309 3.781 1 94.69 117 LEU B N 1
ATOM 3726 C CA . LEU B 1 117 ? -3.889 5.273 4.758 1 94.69 117 LEU B CA 1
ATOM 3727 C C . LEU B 1 117 ? -3.701 3.922 4.074 1 94.69 117 LEU B C 1
ATOM 3729 O O . LEU B 1 117 ? -2.717 3.225 4.328 1 94.69 117 LEU B O 1
ATOM 3733 N N . ILE B 1 118 ? -4.582 3.621 3.186 1 93.62 118 ILE B N 1
ATOM 3734 C CA . ILE B 1 118 ? -4.527 2.355 2.461 1 93.62 118 ILE B CA 1
ATOM 3735 C C . ILE B 1 118 ? -3.279 2.314 1.583 1 93.62 118 ILE B C 1
ATOM 3737 O O . ILE B 1 118 ? -2.598 1.289 1.511 1 93.62 118 ILE B O 1
ATOM 3741 N N . GLN B 1 119 ? -2.93 3.367 1.03 1 90.81 119 GLN B N 1
ATOM 3742 C CA . GLN B 1 119 ? -1.817 3.447 0.088 1 90.81 119 GLN B CA 1
ATOM 3743 C C . GLN B 1 119 ? -0.479 3.275 0.801 1 90.81 119 GLN B C 1
ATOM 3745 O O . GLN B 1 119 ? 0.486 2.785 0.211 1 90.81 119 GLN B O 1
ATOM 3750 N N . VAL B 1 120 ? -0.465 3.58 2.064 1 91.56 120 VAL B N 1
ATOM 3751 C CA . VAL B 1 120 ? 0.848 3.654 2.697 1 91.56 120 VAL B CA 1
ATOM 3752 C C . VAL B 1 120 ? 1.007 2.51 3.695 1 91.56 120 VAL B C 1
ATOM 3754 O O . VAL B 1 120 ? 2.127 2.09 3.994 1 91.56 120 VAL B O 1
ATOM 3757 N N . TYR B 1 121 ? -0.043 2.004 4.234 1 93.75 121 TYR B N 1
ATOM 3758 C CA . TYR B 1 121 ? 0.034 0.994 5.285 1 93.75 121 TYR B CA 1
ATOM 3759 C C . TYR B 1 121 ? 0.771 -0.247 4.793 1 93.75 121 TYR B C 1
ATOM 3761 O O . TYR B 1 121 ? 0.455 -0.786 3.73 1 93.75 121 TYR B O 1
ATOM 3769 N N . LEU B 1 122 ? 1.824 -0.631 5.453 1 89.75 122 LEU B N 1
ATOM 3770 C CA . LEU B 1 122 ? 2.656 -1.812 5.254 1 89.75 122 LEU B CA 1
ATOM 3771 C C . LEU B 1 122 ? 3.496 -1.676 3.986 1 89.75 122 LEU B C 1
ATOM 3773 O O . LEU B 1 122 ? 4.07 -2.658 3.508 1 89.75 122 LEU B O 1
ATOM 3777 N N . LYS B 1 123 ? 3.502 -0.582 3.422 1 84.38 123 LYS B N 1
ATOM 3778 C CA . LYS B 1 123 ? 4.418 -0.307 2.318 1 84.38 123 LYS B CA 1
ATOM 3779 C C . LYS B 1 123 ? 5.773 0.166 2.834 1 84.38 123 LYS B C 1
ATOM 3781 O O . LYS B 1 123 ? 5.844 0.929 3.801 1 84.38 123 LYS B O 1
ATOM 3786 N N . PRO B 1 124 ? 6.691 -0.365 2.119 1 77.62 124 PRO B N 1
ATOM 3787 C CA . PRO B 1 124 ? 8 0.146 2.525 1 77.62 124 PRO B CA 1
ATOM 3788 C C . PRO B 1 124 ? 8.133 1.655 2.328 1 77.62 124 PRO B C 1
ATOM 3790 O O . PRO B 1 124 ? 7.668 2.191 1.318 1 77.62 124 PRO B O 1
ATOM 3793 N N . VAL B 1 125 ? 8.57 2.244 3.334 1 75.38 125 VAL B N 1
ATOM 3794 C CA . VAL B 1 125 ? 8.734 3.691 3.289 1 75.38 125 VAL B CA 1
ATOM 3795 C C . VAL B 1 125 ? 9.984 4.047 2.49 1 75.38 125 VAL B C 1
ATOM 3797 O O . VAL B 1 125 ? 11.086 3.582 2.809 1 75.38 125 VAL B O 1
ATOM 3800 N N . GLU B 1 126 ? 9.672 4.562 1.236 1 64.25 126 GLU B N 1
ATOM 3801 C CA . GLU B 1 126 ? 10.812 4.984 0.419 1 64.25 126 GLU B CA 1
ATOM 3802 C C . GLU B 1 126 ? 11.539 6.168 1.055 1 64.25 126 GLU B C 1
ATOM 3804 O O . GLU B 1 126 ? 10.906 7.133 1.489 1 64.25 126 GLU B O 1
ATOM 3809 N N . LYS B 1 127 ? 12.672 5.844 1.49 1 60.09 127 LYS B N 1
ATOM 3810 C CA . LYS B 1 127 ? 13.43 6.988 1.975 1 60.09 127 LYS B CA 1
ATOM 3811 C C . LYS B 1 127 ? 13.812 7.922 0.828 1 60.09 127 LYS B C 1
ATOM 3813 O O . LYS B 1 127 ? 14.539 7.523 -0.085 1 60.09 127 LYS B O 1
ATOM 3818 N N . ARG B 1 128 ? 12.883 8.586 0.467 1 55.47 128 ARG B N 1
ATOM 3819 C CA . ARG B 1 128 ? 13.305 9.562 -0.53 1 55.47 128 ARG B CA 1
ATOM 3820 C C . ARG B 1 128 ? 14.555 10.305 -0.069 1 55.47 128 ARG B C 1
ATOM 3822 O O . ARG B 1 128 ? 14.766 10.5 1.131 1 55.47 128 ARG B O 1
ATOM 3829 N N . ARG B 1 129 ? 15.398 10.359 -0.987 1 53.25 129 ARG B N 1
ATOM 3830 C CA . ARG B 1 129 ? 16.562 11.234 -0.857 1 53.25 129 ARG B CA 1
ATOM 3831 C C . ARG B 1 129 ? 16.156 12.617 -0.346 1 53.25 129 ARG B C 1
ATOM 3833 O O . ARG B 1 129 ? 15.156 13.18 -0.801 1 53.25 129 ARG B O 1
ATOM 3840 N N . ARG B 1 130 ? 16.641 12.984 0.713 1 57.22 130 ARG B N 1
ATOM 3841 C CA . ARG B 1 130 ? 16.562 14.328 1.274 1 57.22 130 ARG B CA 1
ATOM 3842 C C . ARG B 1 130 ? 16.453 15.375 0.172 1 57.22 130 ARG B C 1
ATOM 3844 O O . ARG B 1 130 ? 17.172 15.312 -0.829 1 57.22 130 ARG B O 1
ATOM 3851 N N . ARG B 1 131 ? 15.281 15.984 0.036 1 56.53 131 ARG B N 1
ATOM 3852 C CA . ARG B 1 131 ? 15.086 17.047 -0.951 1 56.53 131 ARG B CA 1
ATOM 3853 C C . ARG B 1 131 ? 16.266 18 -0.977 1 56.53 131 ARG B C 1
ATOM 3855 O O . ARG B 1 131 ? 16.625 18.531 -2.031 1 56.53 131 ARG B O 1
ATOM 3862 N N . SER B 1 132 ? 16.75 18.172 0.299 1 65.62 132 SER B N 1
ATOM 3863 C CA . SER B 1 132 ? 17.844 19.141 0.398 1 65.62 132 SER B CA 1
ATOM 3864 C C . SER B 1 132 ? 18.766 18.828 1.569 1 65.62 132 SER B C 1
ATOM 3866 O O . SER B 1 132 ? 18.375 18.125 2.504 1 65.62 132 SER B O 1
ATOM 3868 N N . SER B 1 133 ? 19.922 19.188 1.365 1 71.25 133 SER B N 1
ATOM 3869 C CA . SER B 1 133 ? 20.922 19.062 2.418 1 71.25 133 SER B CA 1
ATOM 3870 C C . SER B 1 133 ? 20.516 19.828 3.674 1 71.25 133 SER B C 1
ATOM 3872 O O . SER B 1 133 ? 21.062 19.609 4.75 1 71.25 133 SER B O 1
ATOM 3874 N N . PHE B 1 134 ? 19.422 20.531 3.584 1 76.31 134 PHE B N 1
ATOM 3875 C CA . PHE B 1 134 ? 19.047 21.391 4.691 1 76.31 134 PHE B CA 1
ATOM 3876 C C . PHE B 1 134 ? 17.906 20.766 5.492 1 76.31 134 PHE B C 1
ATOM 3878 O O . PHE B 1 134 ? 17.516 21.312 6.531 1 76.31 134 PHE B O 1
ATOM 3885 N N . ASP B 1 135 ? 17.5 19.609 5.008 1 78.75 135 ASP B N 1
ATOM 3886 C CA . ASP B 1 135 ? 16.391 18.969 5.691 1 78.75 135 ASP B CA 1
ATOM 3887 C C . ASP B 1 135 ? 16.844 18.312 6.996 1 78.75 135 ASP B C 1
ATOM 3889 O O . ASP B 1 135 ? 17.766 17.5 7 1 78.75 135 ASP B O 1
ATOM 3893 N N . THR B 1 136 ? 16.297 18.781 8.086 1 76.62 136 THR B N 1
ATOM 3894 C CA . THR B 1 136 ? 16.594 18.172 9.375 1 76.62 136 THR B CA 1
ATOM 3895 C C . THR B 1 136 ? 15.633 17.031 9.672 1 76.62 136 THR B C 1
ATOM 3897 O O . THR B 1 136 ? 15.922 16.172 10.516 1 76.62 136 THR B O 1
ATOM 3900 N N . PHE B 1 137 ? 14.57 17.094 9.008 1 83.38 137 PHE B N 1
ATOM 3901 C CA . PHE B 1 137 ? 13.508 16.125 9.203 1 83.38 137 PHE B CA 1
ATOM 3902 C C . PHE B 1 137 ? 12.82 15.797 7.883 1 83.38 137 PHE B C 1
ATOM 3904 O O . PHE B 1 137 ? 12.562 16.688 7.074 1 83.38 137 PHE B O 1
ATOM 3911 N N . ASP B 1 138 ? 12.609 14.523 7.695 1 85.44 138 ASP B N 1
ATOM 3912 C CA . ASP B 1 138 ? 11.969 14.102 6.453 1 85.44 138 ASP B CA 1
ATOM 3913 C C . ASP B 1 138 ? 10.453 14.234 6.543 1 85.44 138 ASP B C 1
ATOM 3915 O O . ASP B 1 138 ? 9.766 13.312 6.98 1 85.44 138 ASP B O 1
ATOM 3919 N N . LEU B 1 139 ? 9.992 15.305 6.055 1 86.56 139 LEU B N 1
ATOM 3920 C CA . LEU B 1 139 ? 8.57 15.609 6.098 1 86.56 139 LEU B CA 1
ATOM 3921 C C . LEU B 1 139 ? 7.789 14.711 5.145 1 86.56 139 LEU B C 1
ATOM 3923 O O . LEU B 1 139 ? 6.645 14.344 5.422 1 86.56 139 LEU B O 1
ATOM 3927 N N . ASP B 1 140 ? 8.391 14.281 4.145 1 82.31 140 ASP B N 1
ATOM 3928 C CA . ASP B 1 140 ? 7.711 13.531 3.088 1 82.31 140 ASP B CA 1
ATOM 3929 C C . ASP B 1 140 ? 7.32 12.141 3.57 1 82.31 140 ASP B C 1
ATOM 3931 O O . ASP B 1 140 ? 6.297 11.594 3.145 1 82.31 140 ASP B O 1
ATOM 3935 N N . ALA B 1 141 ? 8.102 11.695 4.434 1 88.62 141 ALA B N 1
ATOM 3936 C CA . ALA B 1 141 ? 7.883 10.328 4.887 1 88.62 141 ALA B CA 1
ATOM 3937 C C . ALA B 1 141 ? 7.145 10.305 6.223 1 88.62 141 ALA B C 1
ATOM 3939 O O . ALA B 1 141 ? 6.863 9.227 6.762 1 88.62 141 ALA B O 1
ATOM 3940 N N . PHE B 1 142 ? 6.832 11.484 6.703 1 91.38 142 PHE B N 1
ATOM 3941 C CA . PHE B 1 142 ? 6.359 11.57 8.078 1 91.38 142 PHE B CA 1
ATOM 3942 C C . PHE B 1 142 ? 5.09 10.75 8.273 1 91.38 142 PHE B C 1
ATOM 3944 O O . PHE B 1 142 ? 5.031 9.883 9.148 1 91.38 142 PHE B O 1
ATOM 3951 N N . PHE B 1 143 ? 4.055 10.961 7.465 1 93.56 143 PHE B N 1
ATOM 3952 C CA . PHE B 1 143 ? 2.785 10.25 7.602 1 93.56 143 PHE B CA 1
ATOM 3953 C C . PHE B 1 143 ? 2.982 8.75 7.422 1 93.56 143 PHE B C 1
ATOM 3955 O O . PHE B 1 143 ? 2.447 7.953 8.195 1 93.56 143 PHE B O 1
ATOM 3962 N N . ALA B 1 144 ? 3.676 8.43 6.41 1 92.19 144 ALA B N 1
ATOM 3963 C CA . ALA B 1 144 ? 3.932 7.023 6.137 1 92.19 144 ALA B CA 1
ATOM 3964 C C . ALA B 1 144 ? 4.625 6.348 7.316 1 92.19 144 ALA B C 1
ATOM 3966 O O . ALA B 1 144 ? 4.289 5.219 7.68 1 92.19 144 ALA B O 1
ATOM 3967 N N . GLN B 1 145 ? 5.578 7 7.891 1 93.06 145 GLN B N 1
ATOM 3968 C CA . GLN B 1 145 ? 6.309 6.461 9.039 1 93.06 145 GLN B CA 1
ATOM 3969 C C . GLN B 1 145 ? 5.383 6.266 10.234 1 93.06 145 GLN B C 1
ATOM 3971 O O . GLN B 1 145 ? 5.438 5.23 10.906 1 93.06 145 GLN B O 1
ATOM 3976 N N . GLN B 1 146 ? 4.578 7.223 10.461 1 95 146 GLN B N 1
ATOM 3977 C CA . GLN B 1 146 ? 3.639 7.133 11.57 1 95 146 GLN B CA 1
ATOM 3978 C C . GLN B 1 146 ? 2.672 5.965 11.383 1 95 146 GLN B C 1
ATOM 3980 O O . GLN B 1 146 ? 2.402 5.215 12.32 1 95 146 GLN B O 1
ATOM 3985 N N . VAL B 1 147 ? 2.172 5.801 10.203 1 94.88 147 VAL B N 1
ATOM 3986 C CA . VAL B 1 147 ? 1.16 4.797 9.891 1 94.88 147 VAL B CA 1
ATOM 3987 C C . VAL B 1 147 ? 1.737 3.4 10.094 1 94.88 147 VAL B C 1
ATOM 3989 O O . VAL B 1 147 ? 1.002 2.455 10.391 1 94.88 147 VAL B O 1
ATOM 3992 N N . GLN B 1 148 ? 3.037 3.256 9.945 1 92.62 148 GLN B N 1
ATOM 3993 C CA . GLN B 1 148 ? 3.656 1.946 10.117 1 92.62 148 GLN B CA 1
ATOM 3994 C C . GLN B 1 148 ? 3.551 1.479 11.57 1 92.62 148 GLN B C 1
ATOM 3996 O O . GLN B 1 148 ? 3.715 0.293 11.859 1 92.62 148 GLN B O 1
ATOM 4001 N N . LEU B 1 149 ? 3.299 2.391 12.453 1 93.44 149 LEU B N 1
ATOM 4002 C CA . LEU B 1 149 ? 3.172 2.055 13.867 1 93.44 149 LEU B CA 1
ATOM 4003 C C . LEU B 1 149 ? 1.754 1.6 14.195 1 93.44 149 LEU B C 1
ATOM 4005 O O . LEU B 1 149 ? 1.485 1.138 15.305 1 93.44 149 LEU B O 1
ATOM 4009 N N . LEU B 1 150 ? 0.841 1.745 13.281 1 94.25 150 LEU B N 1
ATOM 4010 C CA . LEU B 1 150 ? -0.554 1.348 13.438 1 94.25 150 LEU B CA 1
ATOM 4011 C C . LEU B 1 150 ? -0.69 -0.171 13.43 1 94.25 150 LEU B C 1
ATOM 4013 O O . LEU B 1 150 ? -0.105 -0.847 12.578 1 94.25 150 LEU B O 1
ATOM 4017 N N . SER B 1 151 ? -1.442 -0.687 14.391 1 92.44 151 SER B N 1
ATOM 4018 C CA . SER B 1 151 ? -1.682 -2.125 14.438 1 92.44 151 SER B CA 1
ATOM 4019 C C . SER B 1 151 ? -2.658 -2.559 13.352 1 92.44 151 SER B C 1
ATOM 4021 O O . SER B 1 151 ? -3.418 -1.74 12.828 1 92.44 151 SER B O 1
ATOM 4023 N N . PHE B 1 152 ? -2.658 -3.826 13.086 1 93.19 152 PHE B N 1
ATOM 4024 C CA . PHE B 1 152 ? -3.627 -4.352 12.133 1 93.19 152 PHE B CA 1
ATOM 4025 C C . PHE B 1 152 ? -5.051 -4.16 12.641 1 93.19 152 PHE B C 1
ATOM 4027 O O . PHE B 1 152 ? -5.957 -3.842 11.867 1 93.19 152 PHE B O 1
ATOM 4034 N N . ASP B 1 153 ? -5.203 -4.355 13.898 1 94.25 153 ASP B N 1
ATOM 4035 C CA . ASP B 1 153 ? -6.504 -4.16 14.531 1 94.25 153 ASP B CA 1
ATOM 4036 C C . ASP B 1 153 ? -7.016 -2.736 14.297 1 94.25 153 ASP B C 1
ATOM 4038 O O . ASP B 1 153 ? -8.18 -2.539 13.945 1 94.25 153 ASP B O 1
ATOM 4042 N N . GLY B 1 154 ? -6.133 -1.818 14.531 1 95.88 154 GLY B N 1
ATOM 4043 C CA . GLY B 1 154 ? -6.492 -0.433 14.273 1 95.88 154 GLY B CA 1
ATOM 4044 C C . GLY B 1 154 ? -6.805 -0.157 12.812 1 95.88 154 GLY B C 1
ATOM 4045 O O . GLY B 1 154 ? -7.82 0.469 12.5 1 95.88 154 GLY B O 1
ATOM 4046 N N . TYR B 1 155 ? -5.957 -0.658 11.938 1 96.25 155 TYR B N 1
ATOM 4047 C CA . TYR B 1 155 ? -6.137 -0.489 10.5 1 96.25 155 TYR B CA 1
ATOM 4048 C C . TYR B 1 155 ? -7.469 -1.073 10.047 1 96.25 155 TYR B C 1
ATOM 4050 O O . TYR B 1 155 ? -8.242 -0.407 9.352 1 96.25 155 TYR B O 1
ATOM 4058 N N . ALA B 1 156 ? -7.766 -2.264 10.477 1 95.19 156 ALA B N 1
ATOM 4059 C CA . ALA B 1 156 ? -9 -2.945 10.109 1 95.19 156 ALA B CA 1
ATOM 4060 C C . ALA B 1 156 ? -10.219 -2.189 10.633 1 95.19 156 ALA B C 1
ATOM 4062 O O . ALA B 1 156 ? -11.242 -2.092 9.945 1 95.19 156 ALA B O 1
ATOM 4063 N N . THR B 1 157 ? -10.141 -1.658 11.766 1 96.5 157 THR B N 1
ATOM 4064 C CA . THR B 1 157 ? -11.242 -0.922 12.375 1 96.5 157 THR B CA 1
ATOM 4065 C C . THR B 1 157 ? -11.57 0.33 11.57 1 96.5 157 THR B C 1
ATOM 4067 O O . THR B 1 157 ? -12.742 0.634 11.336 1 96.5 157 THR B O 1
ATOM 4070 N N . ILE B 1 158 ? -10.516 1.009 11.188 1 97.5 158 ILE B N 1
ATOM 4071 C CA . ILE B 1 158 ? -10.711 2.219 10.398 1 97.5 158 ILE B CA 1
ATOM 4072 C C . ILE B 1 158 ? -11.352 1.86 9.055 1 97.5 158 ILE B C 1
ATOM 4074 O O . ILE B 1 158 ? -12.281 2.527 8.609 1 97.5 158 ILE B O 1
ATOM 4078 N N . LEU B 1 159 ? -10.828 0.841 8.477 1 95.38 159 LEU B N 1
ATOM 4079 C CA . LEU B 1 159 ? -11.359 0.406 7.188 1 95.38 159 LEU B CA 1
ATOM 4080 C C . LEU B 1 159 ? -12.82 -0.009 7.316 1 95.38 159 LEU B C 1
ATOM 4082 O O . LEU B 1 159 ? -13.641 0.294 6.441 1 95.38 159 LEU B O 1
ATOM 4086 N N . GLN B 1 160 ? -13.109 -0.694 8.328 1 94.38 160 GLN B N 1
ATOM 4087 C CA . GLN B 1 160 ? -14.484 -1.116 8.555 1 94.38 160 GLN B CA 1
ATOM 4088 C C . GLN B 1 160 ? -15.414 0.087 8.711 1 94.38 160 GLN B C 1
ATOM 4090 O O . GLN B 1 160 ? -16.5 0.122 8.133 1 94.38 160 GLN B O 1
ATOM 4095 N N . LYS B 1 161 ? -14.969 1.021 9.453 1 95.94 161 LYS B N 1
ATOM 4096 C CA . LYS B 1 161 ? -15.766 2.232 9.633 1 95.94 161 LYS B CA 1
ATOM 4097 C C . LYS B 1 161 ? -15.945 2.973 8.312 1 95.94 161 LYS B C 1
ATOM 4099 O O . LYS B 1 161 ? -17.031 3.461 8.008 1 95.94 161 LYS B O 1
ATOM 4104 N N . GLY B 1 162 ? -14.805 3.076 7.551 1 93.88 162 GLY B N 1
ATOM 4105 C CA . GLY B 1 162 ? -14.898 3.67 6.23 1 93.88 162 GLY B CA 1
ATOM 4106 C C . GLY B 1 162 ? -15.883 2.951 5.32 1 93.88 162 GLY B C 1
ATOM 4107 O O . GLY B 1 162 ? -16.641 3.59 4.594 1 93.88 162 GLY B O 1
ATOM 4108 N N . HIS B 1 163 ? -15.836 1.677 5.402 1 93.69 163 HIS B N 1
ATOM 4109 C CA . HIS B 1 163 ? -16.734 0.856 4.594 1 93.69 163 HIS B CA 1
ATOM 4110 C C . HIS B 1 163 ? -18.188 1.059 5.004 1 93.69 163 HIS B C 1
ATOM 4112 O O . HIS B 1 163 ? -19.078 1.077 4.152 1 93.69 163 HIS B O 1
ATOM 4118 N N . GLU B 1 164 ? -18.422 1.196 6.219 1 92.56 164 GLU B N 1
ATOM 4119 C CA . GLU B 1 164 ? -19.75 1.448 6.738 1 92.56 164 GLU B CA 1
ATOM 4120 C C . GLU B 1 164 ? -20.281 2.799 6.262 1 92.56 164 GLU B C 1
ATOM 4122 O O . GLU B 1 164 ? -21.469 2.924 5.922 1 92.56 164 GLU B O 1
ATOM 4127 N N . LEU B 1 165 ? -19.453 3.699 6.242 1 90.62 165 LEU B N 1
ATOM 4128 C CA . LEU B 1 165 ? -19.844 5.07 5.941 1 90.62 165 LEU B CA 1
ATOM 4129 C C . LEU B 1 165 ? -20.016 5.273 4.438 1 90.62 165 LEU B C 1
ATOM 4131 O O . LEU B 1 165 ? -20.938 5.953 3.998 1 90.62 165 LEU B O 1
ATOM 4135 N N . TYR B 1 166 ? -19.078 4.758 3.699 1 87.56 166 TYR B N 1
ATOM 4136 C CA . TYR B 1 166 ? -19.031 5.133 2.291 1 87.56 166 TYR B CA 1
ATOM 4137 C C . TYR B 1 166 ? -19.484 3.984 1.399 1 87.56 166 TYR B C 1
ATOM 4139 O O . TYR B 1 166 ? -19.797 4.188 0.226 1 87.56 166 TYR B O 1
ATOM 4147 N N . GLY B 1 167 ? -19.531 2.875 1.943 1 75.94 167 GLY B N 1
ATOM 4148 C CA . GLY B 1 167 ? -20.094 1.729 1.247 1 75.94 167 GLY B CA 1
ATOM 4149 C C . GLY B 1 167 ? -19.297 1.324 0.021 1 75.94 167 GLY B C 1
ATOM 4150 O O . GLY B 1 167 ? -18.062 1.469 -0.006 1 75.94 167 GLY B O 1
ATOM 4151 N N . ARG B 1 168 ? -20.094 0.846 -0.975 1 71.06 168 ARG B N 1
ATOM 4152 C CA . ARG B 1 168 ? -19.594 0.189 -2.174 1 71.06 168 ARG B CA 1
ATOM 4153 C C . ARG B 1 168 ? -19.062 1.211 -3.174 1 71.06 168 ARG B C 1
ATOM 4155 O O . ARG B 1 168 ? -18.188 0.892 -3.996 1 71.06 168 ARG B O 1
ATOM 4162 N N . ASP B 1 169 ? -19.406 2.277 -2.953 1 68.62 169 ASP B N 1
ATOM 4163 C CA . ASP B 1 169 ? -19.172 3.252 -4.016 1 68.62 169 ASP B CA 1
ATOM 4164 C C . ASP B 1 169 ? -17.953 4.129 -3.709 1 68.62 169 ASP B C 1
ATOM 4166 O O . ASP B 1 169 ? -17.734 5.141 -4.375 1 68.62 169 ASP B O 1
ATOM 4170 N N . LEU B 1 170 ? -17.297 3.656 -2.719 1 77.44 170 LEU B N 1
ATOM 4171 C CA . LEU B 1 170 ? -16.141 4.496 -2.428 1 77.44 170 LEU B CA 1
ATOM 4172 C C . LEU B 1 170 ? -15.086 4.352 -3.51 1 77.44 170 LEU B C 1
ATOM 4174 O O . LEU B 1 170 ? -14.586 3.248 -3.752 1 77.44 170 LEU B O 1
ATOM 4178 N N . ASP B 1 171 ? -14.914 5.496 -4.184 1 75.69 171 ASP B N 1
ATOM 4179 C CA . ASP B 1 171 ? -13.844 5.535 -5.176 1 75.69 171 ASP B CA 1
ATOM 4180 C C . ASP B 1 171 ? -12.516 5.961 -4.543 1 75.69 171 ASP B C 1
ATOM 4182 O O . ASP B 1 171 ? -12.336 7.129 -4.195 1 75.69 171 ASP B O 1
ATOM 4186 N N . LEU B 1 172 ? -11.688 5.043 -4.434 1 79.06 172 LEU B N 1
ATOM 4187 C CA . LEU B 1 172 ? -10.406 5.316 -3.791 1 79.06 172 LEU B CA 1
ATOM 4188 C C . LEU B 1 172 ? -9.359 5.73 -4.82 1 79.06 172 LEU B C 1
ATOM 4190 O O . LEU B 1 172 ? -8.195 5.957 -4.473 1 79.06 172 LEU B O 1
ATOM 4194 N N . THR B 1 173 ? -9.773 5.906 -6.016 1 72.31 173 THR B N 1
ATOM 4195 C CA . THR B 1 173 ? -8.82 6.281 -7.051 1 72.31 173 THR B CA 1
ATOM 4196 C C . THR B 1 173 ? -8.953 7.758 -7.402 1 72.31 173 THR B C 1
ATOM 4198 O O . THR B 1 173 ? -8.211 8.273 -8.242 1 72.31 173 THR B O 1
ATOM 4201 N N . ALA B 1 174 ? -9.812 8.312 -6.672 1 69.88 174 ALA B N 1
ATOM 4202 C CA . ALA B 1 174 ? -10.047 9.727 -6.934 1 69.88 174 ALA B CA 1
ATOM 4203 C C . ALA B 1 174 ? -8.82 10.562 -6.57 1 69.88 174 ALA B C 1
ATOM 4205 O O . ALA B 1 174 ? -8.117 10.25 -5.609 1 69.88 174 ALA B O 1
ATOM 4206 N N . ASN B 1 175 ? -8.586 11.523 -7.461 1 66.69 175 ASN B N 1
ATOM 4207 C CA . ASN B 1 175 ? -7.492 12.445 -7.184 1 66.69 175 ASN B CA 1
ATOM 4208 C C . ASN B 1 175 ? -7.914 13.539 -6.211 1 66.69 175 ASN B C 1
ATOM 4210 O O . ASN B 1 175 ? -8.656 14.453 -6.578 1 66.69 175 ASN B O 1
ATOM 4214 N N . TYR B 1 176 ? -7.508 13.422 -5.035 1 62.53 176 TYR B N 1
ATOM 4215 C CA . TYR B 1 176 ? -7.922 14.344 -3.986 1 62.53 176 TYR B CA 1
ATOM 4216 C C . TYR B 1 176 ? -6.992 15.547 -3.928 1 62.53 176 TYR B C 1
ATOM 4218 O O . TYR B 1 176 ? -7.207 16.469 -3.133 1 62.53 176 TYR B O 1
ATOM 4226 N N . HIS B 1 177 ? -6.172 15.594 -4.871 1 61.22 177 HIS B N 1
ATOM 4227 C CA . HIS B 1 177 ? -5.242 16.719 -4.828 1 61.22 177 HIS B CA 1
ATOM 4228 C C . HIS B 1 177 ? -5.816 17.938 -5.547 1 61.22 177 HIS B C 1
ATOM 4230 O O . HIS B 1 177 ? -5.27 19.031 -5.449 1 61.22 177 HIS B O 1
ATOM 4236 N N . ASP B 1 178 ? -6.895 17.609 -6.109 1 60.78 178 ASP B N 1
ATOM 4237 C CA . ASP B 1 178 ? -7.559 18.766 -6.691 1 60.78 178 ASP B CA 1
ATOM 4238 C C . ASP B 1 178 ? -8.445 19.469 -5.664 1 60.78 178 ASP B C 1
ATOM 4240 O O . ASP B 1 178 ? -9.57 19.047 -5.414 1 60.78 178 ASP B O 1
ATOM 4244 N N . LEU B 1 179 ? -7.953 20.422 -5.055 1 60.53 179 LEU B N 1
ATOM 4245 C CA . LEU B 1 179 ? -8.516 21.125 -3.906 1 60.53 179 LEU B CA 1
ATOM 4246 C C . LEU B 1 179 ? -9.812 21.828 -4.289 1 60.53 179 LEU B C 1
ATOM 4248 O O . LEU B 1 179 ? -10.641 22.141 -3.424 1 60.53 179 LEU B O 1
ATOM 4252 N N . THR B 1 180 ? -10.023 21.984 -5.523 1 57.72 180 THR B N 1
ATOM 4253 C CA . THR B 1 180 ? -11.148 22.797 -5.961 1 57.72 180 THR B CA 1
ATOM 4254 C C . THR B 1 180 ? -12.406 21.938 -6.102 1 57.72 180 THR B C 1
ATOM 4256 O O . THR B 1 180 ? -13.523 22.469 -6.074 1 57.72 180 THR B O 1
ATOM 4259 N N . SER B 1 181 ? -12.156 20.688 -6.199 1 59.34 181 SER B N 1
ATOM 4260 C CA . SER B 1 181 ? -13.32 19.906 -6.625 1 59.34 181 SER B CA 1
ATOM 4261 C C . SER B 1 181 ? -13.828 19.016 -5.5 1 59.34 181 SER B C 1
ATOM 4263 O O . SER B 1 181 ? -14.867 18.359 -5.641 1 59.34 181 SER B O 1
ATOM 4265 N N . MET B 1 182 ? -13.258 19.109 -4.375 1 60.56 182 MET B N 1
ATOM 4266 C CA . MET B 1 182 ? -13.672 18.031 -3.48 1 60.56 182 MET B CA 1
ATOM 4267 C C . MET B 1 182 ? -14.75 18.516 -2.512 1 60.56 182 MET B C 1
ATOM 4269 O O . MET B 1 182 ? -14.664 19.625 -1.981 1 60.56 182 MET B O 1
ATOM 4273 N N . PRO B 1 183 ? -15.758 17.625 -2.555 1 62.94 183 PRO B N 1
ATOM 4274 C CA . PRO B 1 183 ? -16.859 17.984 -1.661 1 62.94 183 PRO B CA 1
ATOM 4275 C C . PRO B 1 183 ? -16.453 18.016 -0.193 1 62.94 183 PRO B C 1
ATOM 4277 O O . PRO B 1 183 ? -16.125 16.984 0.385 1 62.94 183 PRO B O 1
ATOM 4280 N N . LEU B 1 184 ? -16.312 19.172 0.368 1 66.88 184 LEU B N 1
ATOM 4281 C CA . LEU B 1 184 ? -15.859 19.422 1.731 1 66.88 184 LEU B CA 1
ATOM 4282 C C . LEU B 1 184 ? -16.828 18.812 2.746 1 66.88 184 LEU B C 1
ATOM 4284 O O . LEU B 1 184 ? -16.406 18.266 3.764 1 66.88 184 LEU B O 1
ATOM 4288 N N . SER B 1 185 ? -18.047 18.859 2.426 1 68.88 185 SER B N 1
ATOM 4289 C CA . SER B 1 185 ? -19.031 18.5 3.445 1 68.88 185 SER B CA 1
ATOM 4290 C C . SER B 1 185 ? -19.234 16.984 3.504 1 68.88 185 SER B C 1
ATOM 4292 O O . SER B 1 185 ? -19.141 16.391 4.578 1 68.88 185 SER B O 1
ATOM 4294 N N . SER B 1 186 ? -19.344 16.391 2.441 1 73 186 SER B N 1
ATOM 4295 C CA . SER B 1 186 ? -19.703 14.969 2.467 1 73 186 SER B CA 1
ATOM 4296 C C . SER B 1 186 ? -18.484 14.086 2.684 1 73 186 SER B C 1
ATOM 4298 O O . SER B 1 186 ? -18.562 13.047 3.332 1 73 186 SER B O 1
ATOM 4300 N N . ASP B 1 187 ? -17.312 14.633 2.422 1 80.94 187 ASP B N 1
ATOM 4301 C CA . ASP B 1 187 ? -16.141 13.758 2.443 1 80.94 187 ASP B CA 1
ATOM 4302 C C . ASP B 1 187 ? -15.18 14.164 3.557 1 80.94 187 ASP B C 1
ATOM 4304 O O . ASP B 1 187 ? -14.125 13.555 3.723 1 80.94 187 ASP B O 1
ATOM 4308 N N . TRP B 1 188 ? -15.594 15.156 4.344 1 88.44 188 TRP B N 1
ATOM 4309 C CA . TRP B 1 188 ? -14.766 15.656 5.434 1 88.44 188 TRP B CA 1
ATOM 4310 C C . TRP B 1 188 ? -13.359 15.992 4.941 1 88.44 188 TRP B C 1
ATOM 4312 O O . TRP B 1 188 ? -12.367 15.664 5.602 1 88.44 188 TRP B O 1
ATOM 4322 N N . TYR B 1 189 ? -13.32 16.688 3.809 1 87.5 189 TYR B N 1
ATOM 4323 C CA . TYR B 1 189 ? -12.047 16.844 3.119 1 87.5 189 TYR B CA 1
ATOM 4324 C C . TYR B 1 189 ? -11.203 17.922 3.791 1 87.5 189 TYR B C 1
ATOM 4326 O O . TYR B 1 189 ? -11.727 18.953 4.223 1 87.5 189 TYR B O 1
ATOM 4334 N N . PHE B 1 190 ? -9.969 17.703 3.836 1 88.94 190 PHE B N 1
ATOM 4335 C CA . PHE B 1 190 ? -8.898 18.672 4.062 1 88.94 190 PHE B CA 1
ATOM 4336 C C . PHE B 1 190 ? -7.617 18.234 3.355 1 88.94 190 PHE B C 1
ATOM 4338 O O . PHE B 1 190 ? -7.453 17.062 3.025 1 88.94 190 PHE B O 1
ATOM 4345 N N . PRO B 1 191 ? -6.762 19.172 3.098 1 86.75 191 PRO B N 1
ATOM 4346 C CA . PRO B 1 191 ? -5.629 18.844 2.225 1 86.75 191 PRO B CA 1
ATOM 4347 C C . PRO B 1 191 ? -4.484 18.172 2.967 1 86.75 191 PRO B C 1
ATOM 4349 O O . PRO B 1 191 ? -3.355 18.656 2.961 1 86.75 191 PRO B O 1
ATOM 4352 N N . ALA B 1 192 ? -4.703 17.156 3.598 1 88.38 192 ALA B N 1
ATOM 4353 C CA . ALA B 1 192 ? -3.725 16.328 4.293 1 88.38 192 ALA B CA 1
ATOM 4354 C C . ALA B 1 192 ? -4.223 14.891 4.434 1 88.38 192 ALA B C 1
ATOM 4356 O O . ALA B 1 192 ? -5.43 14.648 4.555 1 88.38 192 ALA B O 1
ATOM 4357 N N . PRO B 1 193 ? -3.48 13.828 4.332 1 87.12 193 PRO B N 1
ATOM 4358 C CA . PRO B 1 193 ? -2.039 13.914 4.09 1 87.12 193 PRO B CA 1
ATOM 4359 C C . PRO B 1 193 ? -1.706 14.25 2.637 1 87.12 193 PRO B C 1
ATOM 4361 O O . PRO B 1 193 ? -2.33 13.711 1.718 1 87.12 193 PRO B O 1
ATOM 4364 N N . ALA B 1 194 ? -1.018 15.266 2.457 1 71.06 194 ALA B N 1
ATOM 4365 C CA . ALA B 1 194 ? -0.678 15.695 1.103 1 71.06 194 ALA B CA 1
ATOM 4366 C C . ALA B 1 194 ? 0.643 15.086 0.647 1 71.06 194 ALA B C 1
ATOM 4368 O O . ALA B 1 194 ? 1.511 14.781 1.47 1 71.06 194 ALA B O 1
ATOM 4369 N N . PRO B 1 195 ? 0.552 14.719 -0.779 1 60.66 195 PRO B N 1
ATOM 4370 C CA . PRO B 1 195 ? 1.903 14.445 -1.273 1 60.66 195 PRO B CA 1
ATOM 4371 C C . PRO B 1 195 ? 2.844 15.641 -1.104 1 60.66 195 PRO B C 1
ATOM 4373 O O . PRO B 1 195 ? 2.389 16.781 -0.986 1 60.66 195 PRO B O 1
ATOM 4376 N N . VAL B 1 196 ? 4.047 15.242 -1.146 1 54.88 196 VAL B N 1
ATOM 4377 C CA . VAL B 1 196 ? 5.074 16.281 -1.066 1 54.88 196 VAL B CA 1
ATOM 4378 C C . VAL B 1 196 ? 4.98 17.188 -2.281 1 54.88 196 VAL B C 1
ATOM 4380 O O . VAL B 1 196 ? 4.652 16.75 -3.383 1 54.88 196 VAL B O 1
ATOM 4383 N N . ASP B 1 197 ? 4.762 18.484 -2.086 1 58.06 197 ASP B N 1
ATOM 4384 C CA . ASP B 1 197 ? 4.836 19.516 -3.107 1 58.06 197 ASP B CA 1
ATOM 4385 C C . ASP B 1 197 ? 3.441 19.906 -3.592 1 58.06 197 ASP B C 1
ATOM 4387 O O . ASP B 1 197 ? 3.273 20.344 -4.738 1 58.06 197 ASP B O 1
ATOM 4391 N N . THR B 1 198 ? 2.592 19.547 -2.789 1 67.81 198 THR B N 1
ATOM 4392 C CA . THR B 1 198 ? 1.248 20 -3.131 1 67.81 198 THR B CA 1
ATOM 4393 C C . THR B 1 198 ? 1.191 21.516 -3.195 1 67.81 198 THR B C 1
ATOM 4395 O O . THR B 1 198 ? 1.665 22.203 -2.283 1 67.81 198 THR B O 1
ATOM 4398 N N . ASN B 1 199 ? 0.778 21.969 -4.332 1 73.88 199 ASN B N 1
ATOM 4399 C CA . ASN B 1 199 ? 0.599 23.406 -4.488 1 73.88 199 ASN B CA 1
ATOM 4400 C C . ASN B 1 199 ? -0.678 23.891 -3.80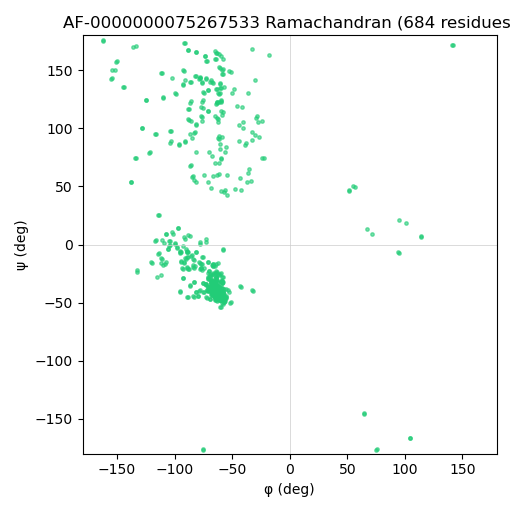7 1 73.88 199 ASN B C 1
ATOM 4402 O O . ASN B 1 199 ? -1.781 23.625 -4.293 1 73.88 199 ASN B O 1
ATOM 4406 N N . LEU B 1 200 ? -0.448 24.641 -2.699 1 80.56 200 LEU B N 1
ATOM 4407 C CA . LEU B 1 200 ? -1.6 25.094 -1.927 1 80.56 200 LEU B CA 1
ATOM 4408 C C . LEU B 1 200 ? -1.99 26.516 -2.314 1 80.56 200 LEU B C 1
ATOM 4410 O O . LEU B 1 200 ? -2.83 27.141 -1.656 1 80.56 200 LEU B O 1
ATOM 4414 N N . ARG B 1 201 ? -1.47 27.016 -3.441 1 83 201 ARG B N 1
ATOM 4415 C CA . ARG B 1 201 ? -1.798 28.359 -3.879 1 83 201 ARG B CA 1
ATOM 4416 C C . ARG B 1 201 ? -3.297 28.516 -4.113 1 83 201 ARG B C 1
ATOM 4418 O O . ARG B 1 201 ? -3.902 29.5 -3.686 1 83 201 ARG B O 1
ATOM 4425 N N . PRO B 1 202 ? -3.848 27.516 -4.699 1 81.19 202 PRO B N 1
ATOM 4426 C CA . PRO B 1 202 ? -5.293 27.641 -4.891 1 81.19 202 PRO B CA 1
ATOM 4427 C C . PRO B 1 202 ? -6.062 27.703 -3.572 1 81.19 202 PRO B C 1
ATOM 4429 O O . PRO B 1 202 ? -7.113 28.344 -3.494 1 81.19 202 PRO B O 1
ATOM 4432 N N . LEU B 1 203 ? -5.488 27.125 -2.654 1 82.69 203 LEU B N 1
ATOM 4433 C CA . LEU B 1 203 ? -6.129 27.125 -1.345 1 82.69 203 LEU B CA 1
ATOM 4434 C C . LEU B 1 203 ? -6.027 28.5 -0.695 1 82.69 203 LEU B C 1
ATOM 4436 O O . LEU B 1 203 ? -6.938 28.938 0.015 1 82.69 203 LEU B O 1
ATOM 4440 N N . LEU B 1 204 ? -4.961 29.172 -0.931 1 85.81 204 LEU B N 1
ATOM 4441 C CA . LEU B 1 204 ? -4.797 30.5 -0.381 1 85.81 204 LEU B CA 1
ATOM 4442 C C . LEU B 1 204 ? -5.781 31.484 -1.021 1 85.81 204 LEU B C 1
ATOM 4444 O O . LEU B 1 204 ? -6.258 32.406 -0.365 1 85.81 204 LEU B O 1
ATOM 4448 N N . LYS B 1 205 ? -6.051 31.172 -2.291 1 83.44 205 LYS B N 1
ATOM 4449 C CA . LYS B 1 205 ? -7.086 31.969 -2.945 1 83.44 205 LYS B CA 1
ATOM 4450 C C . LYS B 1 205 ? -8.453 31.719 -2.322 1 83.44 205 LYS B C 1
ATOM 4452 O O . LYS B 1 205 ? -9.258 32.625 -2.18 1 83.44 205 LYS B O 1
ATOM 4457 N N . LEU B 1 206 ? -8.633 30.531 -1.928 1 82.62 206 LEU B N 1
ATOM 4458 C CA . LEU B 1 206 ? -9.883 30.156 -1.278 1 82.62 206 LEU B CA 1
ATOM 4459 C C . LEU B 1 206 ? -10.031 30.859 0.066 1 82.62 206 LEU B C 1
ATOM 4461 O O . LEU B 1 206 ? -11.141 31.234 0.46 1 82.62 206 LEU B O 1
ATOM 4465 N N . ALA B 1 207 ? -8.945 31.062 0.796 1 86.38 207 ALA B N 1
ATOM 4466 C CA . ALA B 1 207 ? -8.969 31.734 2.092 1 86.38 207 ALA B CA 1
ATOM 4467 C C . ALA B 1 207 ? -9.461 33.156 1.956 1 86.38 207 ALA B C 1
ATOM 4469 O O . ALA B 1 207 ? -10.086 33.719 2.873 1 86.38 207 ALA B O 1
ATOM 4470 N N . GLN B 1 208 ? -9.242 33.656 0.742 1 85.69 208 GLN B N 1
ATOM 4471 C CA . GLN B 1 208 ? -9.656 35.031 0.466 1 85.69 208 GLN B CA 1
ATOM 4472 C C . GLN B 1 208 ? -11.102 35.062 -0.025 1 85.69 208 GLN B C 1
ATOM 4474 O O . GLN B 1 208 ? -11.891 35.906 0.442 1 85.69 208 GLN B O 1
ATOM 4479 N N . THR B 1 209 ? -11.461 34.188 -0.915 1 84.62 209 THR B N 1
ATOM 4480 C CA . THR B 1 209 ? -12.742 34.281 -1.612 1 84.62 209 THR B CA 1
ATOM 4481 C C . THR B 1 209 ? -13.844 33.594 -0.802 1 84.62 209 THR B C 1
ATOM 4483 O O . THR B 1 209 ? -14.992 34.031 -0.811 1 84.62 209 THR B O 1
ATOM 4486 N N . GLU B 1 210 ? -13.461 32.531 -0.133 1 86.88 210 GLU B N 1
ATOM 4487 C CA . GLU B 1 210 ? -14.414 31.766 0.665 1 86.88 210 GLU B CA 1
ATOM 4488 C C . GLU B 1 210 ? -13.836 31.422 2.037 1 86.88 210 GLU B C 1
ATOM 4490 O O . GLU B 1 210 ? -13.617 30.25 2.352 1 86.88 210 GLU B O 1
ATOM 4495 N N . PRO B 1 211 ? -13.773 32.406 2.916 1 87 211 PRO B N 1
ATOM 4496 C CA . PRO B 1 211 ? -13.102 32.25 4.207 1 87 211 PRO B CA 1
ATOM 4497 C C . PRO B 1 211 ? -13.789 31.188 5.078 1 87 211 PRO B C 1
ATOM 4499 O O . PRO B 1 211 ? -13.117 30.484 5.844 1 87 211 PRO B O 1
ATOM 4502 N N . ASP B 1 212 ? -15.125 31.031 4.922 1 87.31 212 ASP B N 1
ATOM 4503 C CA . ASP B 1 212 ? -15.852 30.062 5.727 1 87.31 212 ASP B CA 1
ATOM 4504 C C . ASP B 1 212 ? -15.484 28.641 5.32 1 87.31 212 ASP B C 1
ATOM 4506 O O . ASP B 1 212 ? -15.344 27.75 6.176 1 87.31 212 ASP B O 1
ATOM 4510 N N . LEU B 1 213 ? -15.297 28.531 4.074 1 85.38 213 LEU B N 1
ATOM 4511 C CA . LEU B 1 213 ? -14.914 27.219 3.57 1 85.38 213 LEU B CA 1
ATOM 4512 C C . LEU B 1 213 ? -13.484 26.891 3.975 1 85.38 213 LEU B C 1
ATOM 4514 O O . LEU B 1 213 ? -13.195 25.75 4.355 1 85.38 213 LEU B O 1
ATOM 4518 N N . PHE B 1 214 ? -12.648 27.812 3.938 1 87.75 214 PHE B N 1
ATOM 4519 C CA . PHE B 1 214 ? -11.258 27.609 4.328 1 87.75 214 PHE B CA 1
ATOM 4520 C C . PHE B 1 214 ? -11.156 27.281 5.816 1 87.75 214 PHE B C 1
ATOM 4522 O O . PHE B 1 214 ? -10.328 26.469 6.223 1 87.75 214 PHE B O 1
ATOM 4529 N N . ALA B 1 215 ? -12 27.953 6.539 1 89.25 215 ALA B N 1
ATOM 4530 C CA . ALA B 1 215 ? -11.969 27.781 7.992 1 89.25 215 ALA B CA 1
ATOM 4531 C C . ALA B 1 215 ? -12.234 26.344 8.391 1 89.25 215 ALA B C 1
ATOM 4533 O O . ALA B 1 215 ? -11.758 25.875 9.43 1 89.25 215 ALA B O 1
ATOM 4534 N N . LEU B 1 216 ? -12.906 25.625 7.527 1 88.62 216 LEU B N 1
ATOM 4535 C CA . LEU B 1 216 ? -13.203 24.234 7.801 1 88.62 216 LEU B CA 1
ATOM 4536 C C . LEU B 1 216 ? -11.938 23.375 7.734 1 88.62 216 LEU B C 1
ATOM 4538 O O . LEU B 1 216 ? -11.852 22.344 8.391 1 88.62 216 LEU B O 1
ATOM 4542 N N . MET B 1 217 ? -10.977 23.859 7.035 1 89.38 217 MET B N 1
ATOM 4543 C CA . MET B 1 217 ? -9.789 23.031 6.82 1 89.38 217 MET B CA 1
ATOM 4544 C C . MET B 1 217 ? -8.586 23.625 7.555 1 89.38 217 MET B C 1
ATOM 4546 O O . MET B 1 217 ? -7.574 22.938 7.734 1 89.38 217 MET B O 1
ATOM 4550 N N . ASP B 1 218 ? -8.688 24.781 8.016 1 90.75 218 ASP B N 1
ATOM 4551 C CA . ASP B 1 218 ? -7.598 25.578 8.555 1 90.75 218 ASP B CA 1
ATOM 4552 C C . ASP B 1 218 ? -6.922 24.859 9.727 1 90.75 218 ASP B C 1
ATOM 4554 O O . ASP B 1 218 ? -5.699 24.906 9.859 1 90.75 218 ASP B O 1
ATOM 4558 N N . PRO B 1 219 ? -7.691 24.094 10.508 1 93.31 219 PRO B N 1
ATOM 4559 C CA . PRO B 1 219 ? -7.09 23.484 11.703 1 93.31 219 PRO B CA 1
ATOM 4560 C C . PRO B 1 219 ? -5.98 22.5 11.367 1 93.31 219 PRO B C 1
ATOM 4562 O O . PRO B 1 219 ? -5.078 22.281 12.172 1 93.31 219 PRO B O 1
ATOM 4565 N N . VAL B 1 220 ? -6.012 21.953 10.148 1 94.56 220 VAL B N 1
ATOM 4566 C CA . VAL B 1 220 ? -5.023 20.938 9.805 1 94.56 220 VAL B CA 1
ATOM 4567 C C . VAL B 1 220 ? -3.629 21.562 9.766 1 94.56 220 VAL B C 1
ATOM 4569 O O . VAL B 1 220 ? -2.635 20.891 10.062 1 94.56 220 VAL B O 1
ATOM 4572 N N . PHE B 1 221 ? -3.547 22.812 9.539 1 93.62 221 PHE B N 1
ATOM 4573 C CA . PHE B 1 221 ? -2.273 23.516 9.391 1 93.62 221 PHE B CA 1
ATOM 4574 C C . PHE B 1 221 ? -1.676 23.844 10.75 1 93.62 221 PHE B C 1
ATOM 4576 O O . PHE B 1 221 ? -0.539 24.312 10.844 1 93.62 221 PHE B O 1
ATOM 4583 N N . THR B 1 222 ? -2.443 23.578 11.758 1 94.94 222 THR B N 1
ATOM 4584 C CA . THR B 1 222 ? -1.972 23.922 13.086 1 94.94 222 THR B CA 1
ATOM 4585 C C . THR B 1 222 ? -1.295 22.734 13.758 1 94.94 222 THR B C 1
ATOM 4587 O O . THR B 1 222 ? -0.588 22.891 14.758 1 94.94 222 THR B O 1
ATOM 4590 N N . PHE B 1 223 ? -1.502 21.531 13.18 1 95.69 223 PHE B N 1
ATOM 4591 C CA . PHE B 1 223 ? -0.901 20.406 13.891 1 95.69 223 PHE B CA 1
ATOM 4592 C C . PHE B 1 223 ? -0.141 19.5 12.93 1 95.69 223 PHE B C 1
ATOM 4594 O O . PHE B 1 223 ? 0.693 18.688 13.352 1 95.69 223 PHE B O 1
ATOM 4601 N N . ASP B 1 224 ? -0.418 19.469 11.68 1 95.31 224 ASP B N 1
ATOM 4602 C CA . ASP B 1 224 ? 0.286 18.641 10.703 1 95.31 224 ASP B CA 1
ATOM 4603 C C . ASP B 1 224 ? 1.508 19.375 10.148 1 95.31 224 ASP B C 1
ATOM 4605 O O . ASP B 1 224 ? 1.373 20.359 9.422 1 95.31 224 ASP B O 1
ATOM 4609 N N . PRO B 1 225 ? 2.633 18.859 10.398 1 94.31 225 PRO B N 1
ATOM 4610 C CA . PRO B 1 225 ? 3.832 19.578 9.945 1 94.31 225 PRO B CA 1
ATOM 4611 C C . PRO B 1 225 ? 3.957 19.609 8.43 1 94.31 225 PRO B C 1
ATOM 4613 O O . PRO B 1 225 ? 4.473 20.578 7.871 1 94.31 225 PRO B O 1
ATOM 4616 N N . VAL B 1 226 ? 3.459 18.594 7.785 1 92.94 226 VAL B N 1
ATOM 4617 C CA . VAL B 1 226 ? 3.572 18.562 6.332 1 92.94 226 VAL B CA 1
ATOM 4618 C C . VAL B 1 226 ? 2.629 19.578 5.711 1 92.94 226 VAL B C 1
ATOM 4620 O O . VAL B 1 226 ? 3.012 20.312 4.793 1 92.94 226 VAL B O 1
ATOM 4623 N N . ALA B 1 227 ? 1.426 19.594 6.207 1 92 227 ALA B N 1
ATOM 4624 C CA . ALA B 1 227 ? 0.473 20.594 5.73 1 92 227 ALA B CA 1
ATOM 4625 C C . ALA B 1 227 ? 0.966 22.016 6.027 1 92 227 ALA B C 1
ATOM 4627 O O . ALA B 1 227 ? 0.85 22.906 5.188 1 92 227 ALA B O 1
ATOM 4628 N N . ARG B 1 228 ? 1.527 22.188 7.172 1 93.19 228 ARG B N 1
ATOM 4629 C CA . ARG B 1 228 ? 2.059 23.484 7.566 1 93.19 228 ARG B CA 1
ATOM 4630 C C . ARG B 1 228 ? 3.215 23.906 6.664 1 93.19 228 ARG B C 1
ATOM 4632 O O . ARG B 1 228 ? 3.316 25.078 6.277 1 93.19 228 ARG B O 1
ATOM 4639 N N . ALA B 1 229 ? 4.039 22.984 6.363 1 92.69 229 ALA B N 1
ATOM 4640 C CA . ALA B 1 229 ? 5.156 23.25 5.461 1 92.69 229 ALA B CA 1
ATOM 4641 C C . ALA B 1 229 ? 4.656 23.688 4.09 1 92.69 229 ALA B C 1
ATOM 4643 O O . ALA B 1 229 ? 5.184 24.641 3.502 1 92.69 229 ALA B O 1
ATOM 4644 N N . SER B 1 230 ? 3.689 23 3.656 1 91.62 230 SER B N 1
ATOM 4645 C CA . SER B 1 230 ? 3.107 23.344 2.363 1 91.62 230 SER B CA 1
ATOM 4646 C C . SER B 1 230 ? 2.486 24.734 2.393 1 91.62 230 SER B C 1
ATOM 4648 O O . SER B 1 230 ? 2.52 25.453 1.394 1 91.62 230 SER B O 1
ATOM 4650 N N . LEU B 1 231 ? 1.891 25.016 3.457 1 91.81 231 LEU B N 1
ATOM 4651 C CA . LEU B 1 231 ? 1.306 26.344 3.615 1 91.81 231 LEU B CA 1
ATOM 4652 C C . LEU B 1 231 ? 2.387 27.422 3.6 1 91.81 231 LEU B C 1
ATOM 4654 O O . LEU B 1 231 ? 2.223 28.453 2.959 1 91.81 231 LEU B O 1
ATOM 4658 N N . TRP B 1 232 ? 3.471 27.188 4.289 1 93.69 232 TRP B N 1
ATOM 4659 C CA . TRP B 1 232 ? 4.605 28.109 4.258 1 93.69 232 TRP B CA 1
ATOM 4660 C C . TRP B 1 232 ? 5.113 28.297 2.832 1 93.69 232 TRP B C 1
ATOM 4662 O O . TRP B 1 232 ? 5.355 29.422 2.4 1 93.69 232 TRP B O 1
ATOM 4672 N N . GLU B 1 233 ? 5.246 27.219 2.17 1 93 233 GLU B N 1
ATOM 4673 C CA . GLU B 1 233 ? 5.73 27.281 0.795 1 93 233 GLU B CA 1
ATOM 4674 C C . GLU B 1 233 ? 4.805 28.141 -0.071 1 93 233 GLU B C 1
ATOM 4676 O O . GLU B 1 233 ? 5.27 28.938 -0.884 1 93 233 GLU B O 1
ATOM 4681 N N . ALA B 1 234 ? 3.576 27.922 0.095 1 92.19 234 ALA B N 1
ATOM 4682 C CA . ALA B 1 234 ? 2.602 28.688 -0.667 1 92.19 234 ALA B CA 1
ATOM 4683 C C . ALA B 1 234 ? 2.68 30.172 -0.309 1 92.19 234 ALA B C 1
ATOM 4685 O O . ALA B 1 234 ? 2.59 31.031 -1.186 1 92.19 234 ALA B O 1
ATOM 4686 N N . ALA B 1 235 ? 2.814 30.469 0.919 1 93.5 235 ALA B N 1
ATOM 4687 C CA . ALA B 1 235 ? 2.949 31.859 1.364 1 93.5 235 ALA B CA 1
ATOM 4688 C C . ALA B 1 235 ? 4.207 32.5 0.784 1 93.5 235 ALA B C 1
ATOM 4690 O O . ALA B 1 235 ? 4.168 33.625 0.31 1 93.5 235 ALA B O 1
ATOM 4691 N N . PHE B 1 236 ? 5.293 31.75 0.802 1 95.19 236 PHE B N 1
ATOM 4692 C CA . PHE B 1 236 ? 6.543 32.25 0.236 1 95.19 236 PHE B CA 1
ATOM 4693 C C . PHE B 1 236 ? 6.383 32.562 -1.251 1 95.19 236 PHE B C 1
ATOM 4695 O O . PHE B 1 236 ? 6.93 33.531 -1.757 1 95.19 236 PHE B O 1
ATOM 4702 N N . LEU B 1 237 ? 5.676 31.656 -1.839 1 93.81 237 LEU B N 1
ATOM 4703 C CA . LEU B 1 237 ? 5.461 31.859 -3.268 1 93.81 237 LEU B CA 1
ATOM 4704 C C . LEU B 1 237 ? 4.707 33.156 -3.533 1 93.81 237 LEU B C 1
ATOM 4706 O O . LEU B 1 237 ? 5.051 33.906 -4.449 1 93.81 237 LEU B O 1
ATOM 4710 N N . ILE B 1 238 ? 3.734 33.438 -2.805 1 93.44 238 ILE B N 1
ATOM 4711 C CA . ILE B 1 238 ? 2.941 34.656 -2.955 1 93.44 238 ILE B CA 1
ATOM 4712 C C . ILE B 1 238 ? 3.811 35.875 -2.666 1 93.44 238 ILE B C 1
ATOM 4714 O O . ILE B 1 238 ? 3.809 36.844 -3.434 1 93.44 238 ILE B O 1
ATOM 4718 N N . LEU B 1 239 ? 4.547 35.844 -1.608 1 95.38 239 LEU B N 1
ATOM 4719 C CA . LEU B 1 239 ? 5.414 36.969 -1.226 1 95.38 239 LEU B CA 1
ATOM 4720 C C . LEU B 1 239 ? 6.516 37.156 -2.26 1 95.38 239 LEU B C 1
ATOM 4722 O O . LEU B 1 239 ? 6.863 38.312 -2.58 1 95.38 239 LEU B O 1
ATOM 4726 N N . PHE B 1 240 ? 7 36.031 -2.725 1 95.75 240 PHE B N 1
ATOM 4727 C CA . PHE B 1 240 ? 8.062 36.062 -3.725 1 95.75 240 PHE B CA 1
ATOM 4728 C C . PHE B 1 240 ? 7.566 36.719 -5.012 1 95.75 240 PHE B C 1
ATOM 4730 O O . PHE B 1 240 ? 8.25 37.562 -5.586 1 95.75 240 PHE B O 1
ATOM 4737 N N . ASP B 1 241 ? 6.426 36.344 -5.414 1 94.31 241 ASP B N 1
ATOM 4738 C CA . ASP B 1 241 ? 5.82 36.938 -6.602 1 94.31 241 ASP B CA 1
ATOM 4739 C C . ASP B 1 241 ? 5.633 38.469 -6.426 1 94.31 241 ASP B C 1
ATOM 4741 O O . ASP B 1 241 ? 5.922 39.25 -7.332 1 94.31 241 ASP B O 1
ATOM 4745 N N . GLU B 1 242 ? 5.172 38.812 -5.32 1 95.38 242 GLU B N 1
ATOM 4746 C CA . GLU B 1 242 ? 4.953 40.219 -5.043 1 95.38 242 GLU B CA 1
ATOM 4747 C C . GLU B 1 242 ? 6.277 41 -4.996 1 95.38 242 GLU B C 1
ATOM 4749 O O . GLU B 1 242 ? 6.352 42.125 -5.434 1 95.38 242 GLU B O 1
ATOM 4754 N N . ALA B 1 243 ? 7.293 40.375 -4.512 1 95.94 243 ALA B N 1
ATOM 4755 C CA . ALA B 1 243 ? 8.602 41 -4.371 1 95.94 243 ALA B CA 1
ATOM 4756 C C . ALA B 1 243 ? 9.227 41.281 -5.738 1 95.94 243 ALA B C 1
ATOM 4758 O O . ALA B 1 243 ? 10.031 42.188 -5.891 1 95.94 243 ALA B O 1
ATOM 4759 N N . PHE B 1 244 ? 8.82 40.5 -6.715 1 94.81 244 PHE B N 1
ATOM 4760 C CA . PHE B 1 244 ? 9.367 40.625 -8.062 1 94.81 244 PHE B CA 1
ATOM 4761 C C . PHE B 1 244 ? 8.648 41.75 -8.82 1 94.81 244 PHE B C 1
ATOM 4763 O O . PHE B 1 244 ? 9.164 42.25 -9.812 1 94.81 244 PHE B O 1
ATOM 4770 N N . ARG B 1 245 ? 7.551 42.031 -8.336 1 93.88 245 ARG B N 1
ATOM 4771 C CA . ARG B 1 245 ? 6.75 43 -9.062 1 93.88 245 ARG B CA 1
ATOM 4772 C C . ARG B 1 245 ? 7.25 44.438 -8.797 1 93.88 245 ARG B C 1
ATOM 4774 O O . ARG B 1 245 ? 7.652 44.75 -7.684 1 93.88 245 ARG B O 1
ATOM 4781 N N . ALA B 1 246 ? 7.176 45.219 -9.859 1 89 246 ALA B N 1
ATOM 4782 C CA . ALA B 1 246 ? 7.625 46.594 -9.773 1 89 246 ALA B CA 1
ATOM 4783 C C . ALA B 1 246 ? 6.465 47.531 -9.414 1 89 246 ALA B C 1
ATOM 4785 O O . ALA B 1 246 ? 6.676 48.625 -8.883 1 89 246 ALA B O 1
ATOM 4786 N N . THR B 1 247 ? 5.262 47.094 -9.648 1 90.31 247 THR B N 1
ATOM 4787 C CA . THR B 1 247 ? 4.086 47.906 -9.43 1 90.31 247 THR B CA 1
ATOM 4788 C C . THR B 1 247 ? 3.525 47.688 -8.023 1 90.31 247 THR B C 1
ATOM 4790 O O . THR B 1 247 ? 3.707 46.625 -7.434 1 90.31 247 THR B O 1
ATOM 4793 N N . ALA B 1 248 ? 2.906 48.781 -7.504 1 88.62 248 ALA B N 1
ATOM 4794 C CA . ALA B 1 248 ? 2.229 48.688 -6.215 1 88.62 248 ALA B CA 1
ATOM 4795 C C . ALA B 1 248 ? 1.142 47.594 -6.262 1 88.62 248 ALA B C 1
ATOM 4797 O O . ALA B 1 248 ? 0.53 47.375 -7.309 1 88.62 248 ALA B O 1
ATOM 4798 N N . PRO B 1 249 ? 0.93 46.938 -5.16 1 89.62 249 PRO B N 1
ATOM 4799 C CA . PRO B 1 249 ? -0.079 45.875 -5.141 1 89.62 249 PRO B CA 1
ATOM 4800 C C . PRO B 1 249 ? -1.489 46.375 -5.406 1 89.62 249 PRO B C 1
ATOM 4802 O O . PRO B 1 249 ? -1.861 47.438 -4.914 1 89.62 249 PRO B O 1
ATOM 4805 N N . THR B 1 250 ? -2.193 45.688 -6.266 1 92.25 250 THR B N 1
ATOM 4806 C CA . THR B 1 250 ? -3.615 45.969 -6.457 1 92.25 250 THR B CA 1
ATOM 4807 C C . THR B 1 250 ? -4.395 45.656 -5.18 1 92.25 250 THR B C 1
ATOM 4809 O O . THR B 1 250 ? -3.844 45.125 -4.219 1 92.25 250 THR B O 1
ATOM 4812 N N . GLN B 1 251 ? -5.621 46.125 -5.141 1 91.38 251 GLN B N 1
ATOM 4813 C CA . GLN B 1 251 ? -6.469 45.875 -3.98 1 91.38 251 GLN B CA 1
ATOM 4814 C C . GLN B 1 251 ? -6.605 44.375 -3.717 1 91.38 251 GLN B C 1
ATOM 4816 O O . GLN B 1 251 ? -6.598 43.938 -2.564 1 91.38 251 GLN B O 1
ATOM 4821 N N . GLU B 1 252 ? -6.691 43.656 -4.785 1 89.44 252 GLU B N 1
ATOM 4822 C CA . GLU B 1 252 ? -6.836 42.219 -4.672 1 89.44 252 GLU B CA 1
ATOM 4823 C C . GLU B 1 252 ? -5.57 41.594 -4.105 1 89.44 252 GLU B C 1
ATOM 4825 O O . GLU B 1 252 ? -5.645 40.719 -3.242 1 89.44 252 GLU B O 1
ATOM 4830 N N . ARG B 1 253 ? -4.445 42.031 -4.566 1 91.56 253 ARG B N 1
ATOM 4831 C CA . ARG B 1 253 ? -3.176 41.469 -4.102 1 91.56 253 ARG B CA 1
ATOM 4832 C C . ARG B 1 253 ? -2.904 41.875 -2.654 1 91.56 253 ARG B C 1
ATOM 4834 O O . ARG B 1 253 ? -2.396 41.062 -1.873 1 91.56 253 ARG B O 1
ATOM 4841 N N . GLN B 1 254 ? -3.262 43.094 -2.359 1 92.38 254 GLN B N 1
ATOM 4842 C CA . GLN B 1 254 ? -3.111 43.562 -0.983 1 92.38 254 GLN B CA 1
ATOM 4843 C C . GLN B 1 254 ? -3.984 42.75 -0.032 1 92.38 254 GLN B C 1
ATOM 4845 O O . GLN B 1 254 ? -3.557 42.406 1.071 1 92.38 254 GLN B O 1
ATOM 4850 N N . ALA B 1 255 ? -5.133 42.5 -0.494 1 90.5 255 ALA B N 1
ATOM 4851 C CA . ALA B 1 255 ? -6.047 41.688 0.31 1 90.5 255 ALA B CA 1
ATOM 4852 C C . ALA B 1 255 ? -5.488 40.281 0.524 1 90.5 255 ALA B C 1
ATOM 4854 O O . ALA B 1 255 ? -5.656 39.688 1.598 1 90.5 255 ALA B O 1
ATOM 4855 N N . GLN B 1 256 ? -4.891 39.75 -0.455 1 89.69 256 GLN B N 1
ATOM 4856 C CA . GLN B 1 256 ? -4.293 38.438 -0.347 1 89.69 256 GLN B CA 1
ATOM 4857 C C . GLN B 1 256 ? -3.172 38.406 0.688 1 89.69 256 GLN B C 1
ATOM 4859 O O . GLN B 1 256 ? -3.057 37.469 1.473 1 89.69 256 GLN B O 1
ATOM 4864 N N . LEU B 1 257 ? -2.359 39.438 0.657 1 91.5 257 LEU B N 1
ATOM 4865 C CA . LEU B 1 257 ? -1.254 39.531 1.603 1 91.5 257 LEU B CA 1
ATOM 4866 C C . LEU B 1 257 ? -1.771 39.656 3.031 1 91.5 257 LEU B C 1
ATOM 4868 O O . LEU B 1 257 ? -1.217 39.062 3.955 1 91.5 257 LEU B O 1
ATOM 4872 N N . LEU B 1 258 ? -2.875 40.312 3.166 1 88.81 258 LEU B N 1
ATOM 4873 C CA . LEU B 1 258 ? -3.438 40.594 4.484 1 88.81 258 LEU B CA 1
ATOM 4874 C C . LEU B 1 258 ? -4.117 39.344 5.051 1 88.81 258 LEU B C 1
ATOM 4876 O O . LEU B 1 258 ? -4.25 39.188 6.27 1 88.81 258 LEU B O 1
ATOM 4880 N N . ASN B 1 259 ? -4.457 38.406 4.156 1 86.19 259 ASN B N 1
ATOM 4881 C CA . ASN B 1 259 ? -5.254 37.281 4.598 1 86.19 259 ASN B CA 1
ATOM 4882 C C . ASN B 1 259 ? -4.465 35.969 4.504 1 86.19 259 ASN B C 1
ATOM 4884 O O . ASN B 1 259 ? -5.051 34.906 4.348 1 86.19 259 ASN B O 1
ATOM 4888 N N . LEU B 1 260 ? -3.166 36.031 4.566 1 89.31 260 LEU B N 1
ATOM 4889 C CA . LEU B 1 260 ? -2.387 34.812 4.602 1 89.31 260 LEU B CA 1
ATOM 4890 C C . LEU B 1 260 ? -2.703 34 5.859 1 89.31 260 LEU B C 1
ATOM 4892 O O . LEU B 1 260 ? -2.57 34.5 6.977 1 89.31 260 LEU B O 1
ATOM 4896 N N . PRO B 1 261 ? -3.152 32.75 5.641 1 86.94 261 PRO B N 1
ATOM 4897 C CA . PRO B 1 261 ? -3.676 32 6.773 1 86.94 261 PRO B CA 1
ATOM 4898 C C . PRO B 1 261 ? -2.574 31.297 7.574 1 86.94 261 PRO B C 1
ATOM 4900 O O . PRO B 1 261 ? -2.605 30.078 7.742 1 86.94 261 PRO B O 1
ATOM 4903 N N . LEU B 1 262 ? -1.665 32 8.086 1 89.44 262 LEU B N 1
ATOM 4904 C CA . LEU B 1 262 ? -0.621 31.469 8.953 1 89.44 262 LEU B CA 1
ATOM 4905 C C . LEU B 1 262 ? -0.892 31.812 10.414 1 89.44 262 LEU B C 1
ATOM 4907 O O . LEU B 1 262 ? -0.427 32.844 10.914 1 89.44 262 LEU B O 1
ATOM 4911 N N . SER B 1 263 ? -1.655 30.906 10.992 1 80.44 263 SER B N 1
ATOM 4912 C CA . SER B 1 263 ? -2.08 31.062 12.383 1 80.44 263 SER B CA 1
ATOM 4913 C C . SER B 1 263 ? -0.883 31.109 13.328 1 80.44 263 SER B C 1
ATOM 4915 O O . SER B 1 263 ? 0.132 30.453 13.078 1 80.44 263 SER B O 1
ATOM 4917 N N . SER B 1 264 ? -1.134 31.828 14.461 1 84.19 264 SER B N 1
ATOM 4918 C CA . SER B 1 264 ? -0.09 31.922 15.477 1 84.19 264 SER B CA 1
ATOM 4919 C C . SER B 1 264 ? -0.237 30.812 16.516 1 84.19 264 SER B C 1
ATOM 4921 O O . SER B 1 264 ? 0.688 30.547 17.281 1 84.19 264 SER B O 1
ATOM 4923 N N . GLN B 1 265 ? -1.31 30.203 16.547 1 86.69 265 GLN B N 1
ATOM 4924 C CA . GLN B 1 265 ? -1.521 29.109 17.484 1 86.69 265 GLN B CA 1
ATOM 4925 C C . GLN B 1 265 ? -1.252 27.766 16.812 1 86.69 265 GLN B C 1
ATOM 4927 O O . GLN B 1 265 ? -2.174 27.125 16.312 1 86.69 265 GLN B O 1
ATOM 4932 N N . VAL B 1 266 ? 0.012 27.375 16.828 1 92.88 266 VAL B N 1
ATOM 4933 C CA . VAL B 1 266 ? 0.432 26.172 16.109 1 92.88 266 VAL B CA 1
ATOM 4934 C C . VAL B 1 266 ? 1.142 25.234 17.078 1 92.88 266 VAL B C 1
ATOM 4936 O O . VAL B 1 266 ? 2.004 25.656 17.859 1 92.88 266 VAL B O 1
ATOM 4939 N N . ARG B 1 267 ? 0.664 24.094 17.141 1 91.94 267 ARG B N 1
ATOM 4940 C CA . ARG B 1 267 ? 1.334 23.016 17.844 1 91.94 267 ARG B CA 1
ATOM 4941 C C . ARG B 1 267 ? 1.468 21.781 16.953 1 91.94 267 ARG B C 1
ATOM 4943 O O . ARG B 1 267 ? 0.562 20.938 16.906 1 91.94 267 ARG B O 1
ATOM 4950 N N . LEU B 1 268 ? 2.605 21.641 16.438 1 95 268 LEU B N 1
ATOM 4951 C CA . LEU B 1 268 ? 2.83 20.609 15.43 1 95 268 LEU B CA 1
ATOM 4952 C C . LEU B 1 268 ? 3.088 19.25 16.094 1 95 268 LEU B C 1
ATOM 4954 O O . LEU B 1 268 ? 3.695 19.188 17.156 1 95 268 LEU B O 1
ATOM 4958 N N . VAL B 1 269 ? 2.584 18.266 15.406 1 95 269 VAL B N 1
ATOM 4959 C CA . VAL B 1 269 ? 2.949 16.906 15.781 1 95 269 VAL B CA 1
ATOM 4960 C C . VAL B 1 269 ? 4.367 16.594 15.305 1 95 269 VAL B C 1
ATOM 4962 O O . VAL B 1 269 ? 4.746 16.969 14.195 1 95 269 VAL B O 1
ATOM 4965 N N . GLY B 1 270 ? 5.117 15.898 16.156 1 91.38 270 GLY B N 1
ATOM 4966 C CA . GLY B 1 270 ? 6.477 15.562 15.75 1 91.38 270 GLY B CA 1
ATOM 4967 C C . GLY B 1 270 ? 7.527 16.422 16.438 1 91.38 270 GLY B C 1
ATOM 4968 O O . GLY B 1 270 ? 7.223 17.156 17.375 1 91.38 270 GLY B O 1
ATOM 4969 N N . PRO B 1 271 ? 8.711 16.344 15.891 1 90.69 271 PRO B N 1
ATOM 4970 C CA . PRO B 1 271 ? 9.828 16.938 16.625 1 90.69 271 PRO B CA 1
ATOM 4971 C C . PRO B 1 271 ? 10.062 18.406 16.25 1 90.69 271 PRO B C 1
ATOM 4973 O O . PRO B 1 271 ? 10.758 19.125 16.969 1 90.69 271 PRO B O 1
ATOM 4976 N N . LEU B 1 272 ? 9.469 18.875 15.234 1 93.19 272 LEU B N 1
ATOM 4977 C CA . LEU B 1 272 ? 9.789 20.203 14.742 1 93.19 272 LEU B CA 1
ATOM 4978 C C . LEU B 1 272 ? 8.852 21.25 15.344 1 93.19 272 LEU B C 1
ATOM 4980 O O . LEU B 1 272 ? 7.648 21 15.461 1 93.19 272 LEU B O 1
ATOM 4984 N N . THR B 1 273 ? 9.43 22.344 15.727 1 94.19 273 THR B N 1
ATOM 4985 C CA . THR B 1 273 ? 8.633 23.531 16.016 1 94.19 273 THR B CA 1
ATOM 4986 C C . THR B 1 273 ? 8.281 24.266 14.727 1 94.19 273 THR B C 1
ATOM 4988 O O . THR B 1 273 ? 8.867 24.016 13.672 1 94.19 273 THR B O 1
ATOM 4991 N N . ASP B 1 274 ? 7.34 25.156 14.844 1 95.75 274 ASP B N 1
ATOM 4992 C CA . ASP B 1 274 ? 6.961 25.938 13.672 1 95.75 274 ASP B CA 1
ATOM 4993 C C . ASP B 1 274 ? 8.133 26.781 13.172 1 95.75 274 ASP B C 1
ATOM 4995 O O . ASP B 1 274 ? 8.305 26.953 11.961 1 95.75 274 ASP B O 1
ATOM 4999 N N . GLN B 1 275 ? 8.938 27.281 14.094 1 96.06 275 GLN B N 1
ATOM 5000 C CA . GLN B 1 275 ? 10.109 28.062 13.711 1 96.06 275 GLN B CA 1
ATOM 5001 C C . GLN B 1 275 ? 11.102 27.203 12.922 1 96.06 275 GLN B C 1
ATOM 5003 O O . GLN B 1 275 ? 11.633 27.656 11.898 1 96.06 275 GLN B O 1
ATOM 5008 N N . GLN B 1 276 ? 11.352 26.062 13.43 1 95 276 GLN B N 1
ATOM 5009 C CA . GLN B 1 276 ? 12.273 25.156 12.742 1 95 276 GLN B CA 1
ATOM 5010 C C . GLN B 1 276 ? 11.742 24.781 11.367 1 95 276 GLN B C 1
ATOM 5012 O O . GLN B 1 276 ? 12.508 24.672 10.406 1 95 276 GLN B O 1
ATOM 5017 N N . LEU B 1 277 ? 10.492 24.578 11.32 1 94.69 277 LEU B N 1
ATOM 5018 C CA . LEU B 1 277 ? 9.852 24.266 10.055 1 94.69 277 LEU B CA 1
ATOM 5019 C C . LEU B 1 277 ? 9.977 25.422 9.07 1 94.69 277 LEU B C 1
ATOM 5021 O O . LEU B 1 277 ? 10.266 25.219 7.891 1 94.69 277 LEU B O 1
ATOM 5025 N N . PHE B 1 278 ? 9.703 26.641 9.531 1 95.94 278 PHE B N 1
ATOM 5026 C CA . PHE B 1 278 ? 9.883 27.844 8.734 1 95.94 278 PHE B CA 1
ATOM 5027 C C . PHE B 1 278 ? 11.281 27.891 8.133 1 95.94 278 PHE B C 1
ATOM 5029 O O . PHE B 1 278 ? 11.438 28.125 6.93 1 95.94 278 PHE B O 1
ATOM 5036 N N . CYS B 1 279 ? 12.25 27.672 8.961 1 96.06 279 CYS B N 1
ATOM 5037 C CA . CYS B 1 279 ? 13.641 27.75 8.523 1 96.06 279 CYS B CA 1
ATOM 5038 C C . CYS B 1 279 ? 13.922 26.719 7.434 1 96.06 279 CYS B C 1
ATOM 5040 O O . CYS B 1 279 ? 14.547 27.031 6.422 1 96.06 279 CYS B O 1
ATOM 5042 N N . GLN B 1 280 ? 13.438 25.547 7.656 1 93.56 280 GLN B N 1
ATOM 5043 C CA . GLN B 1 280 ? 13.656 24.469 6.695 1 93.56 280 GLN B CA 1
ATOM 5044 C C . GLN B 1 280 ? 12.977 24.766 5.363 1 93.56 280 GLN B C 1
ATOM 5046 O O . GLN B 1 280 ? 13.578 24.594 4.301 1 93.56 280 GLN B O 1
ATOM 5051 N N . VAL B 1 281 ? 11.766 25.188 5.434 1 93.5 281 VAL B N 1
ATOM 5052 C CA . VAL B 1 281 ? 11 25.453 4.219 1 93.5 281 VAL B CA 1
ATOM 5053 C C . VAL B 1 281 ? 11.617 26.641 3.475 1 93.5 281 VAL B C 1
ATOM 5055 O O . VAL B 1 281 ? 11.734 26.609 2.248 1 93.5 281 VAL B O 1
ATOM 5058 N N . PHE B 1 282 ? 11.992 27.625 4.211 1 95.62 282 PHE B N 1
ATOM 5059 C CA . PHE B 1 282 ? 12.602 28.797 3.613 1 95.62 282 PHE B CA 1
ATOM 5060 C C . PHE B 1 282 ? 13.898 28.438 2.9 1 95.62 282 PHE B C 1
ATOM 5062 O O . PHE B 1 282 ? 14.133 28.875 1.771 1 95.62 282 PHE B O 1
ATOM 5069 N N . ALA B 1 283 ? 14.688 27.703 3.559 1 93.81 283 ALA B N 1
ATOM 5070 C CA . ALA B 1 283 ? 15.961 27.281 2.982 1 93.81 283 ALA B CA 1
ATOM 5071 C C . ALA B 1 283 ? 15.742 26.484 1.698 1 93.81 283 ALA B C 1
ATOM 5073 O O . ALA B 1 283 ? 16.453 26.688 0.71 1 93.81 283 ALA B O 1
ATOM 5074 N N . ASN B 1 284 ? 14.812 25.656 1.709 1 91.88 284 ASN B N 1
ATOM 5075 C CA . ASN B 1 284 ? 14.539 24.781 0.57 1 91.88 284 ASN B CA 1
ATOM 5076 C C . ASN B 1 284 ? 13.867 25.547 -0.57 1 91.88 284 ASN B C 1
ATOM 5078 O O . ASN B 1 284 ? 14.047 25.203 -1.74 1 91.88 284 ASN B O 1
ATOM 5082 N N . PHE B 1 285 ? 13.117 26.469 -0.215 1 92.69 285 PHE B N 1
ATOM 5083 C CA . PHE B 1 285 ? 12.344 27.234 -1.188 1 92.69 285 PHE B CA 1
ATOM 5084 C C . PHE B 1 285 ? 13.25 27.781 -2.283 1 92.69 285 PHE B C 1
ATOM 5086 O O . PHE B 1 285 ? 12.906 27.719 -3.467 1 92.69 285 PHE B O 1
ATOM 5093 N N . PHE B 1 286 ? 14.352 28.234 -1.995 1 92.88 286 PHE B N 1
ATOM 5094 C CA . PHE B 1 286 ? 15.203 28.953 -2.941 1 92.88 286 PHE B CA 1
ATOM 5095 C C . PHE B 1 286 ? 16.094 27.969 -3.711 1 92.88 286 PHE B C 1
ATOM 5097 O O . PHE B 1 286 ? 16.703 28.344 -4.715 1 92.88 286 PHE B O 1
ATOM 5104 N N . THR B 1 287 ? 16.109 26.75 -3.248 1 90.38 287 THR B N 1
ATOM 5105 C CA . THR B 1 287 ? 16.875 25.75 -3.982 1 90.38 287 THR B CA 1
ATOM 5106 C C . THR B 1 287 ? 16.203 25.406 -5.309 1 90.38 287 THR B C 1
ATOM 5108 O O . THR B 1 287 ? 16.812 24.828 -6.203 1 90.38 287 THR B O 1
ATOM 5111 N N . LYS B 1 288 ? 15.016 25.766 -5.438 1 88.06 288 LYS B N 1
ATOM 5112 C CA . LYS B 1 288 ? 14.25 25.5 -6.656 1 88.06 288 LYS B CA 1
ATOM 5113 C C . LYS B 1 288 ? 14.656 26.453 -7.777 1 88.06 288 LYS B C 1
ATOM 5115 O O . LYS B 1 288 ? 14.328 26.219 -8.945 1 88.06 288 LYS B O 1
ATOM 5120 N N . TYR B 1 289 ? 15.32 27.5 -7.375 1 91.12 289 TYR B N 1
ATOM 5121 C CA . TYR B 1 289 ? 15.727 28.516 -8.336 1 91.12 289 TYR B CA 1
ATOM 5122 C C . TYR B 1 289 ? 17.234 28.531 -8.5 1 91.12 289 TYR B C 1
ATOM 5124 O O . TYR B 1 289 ? 17.984 28.234 -7.559 1 91.12 289 TYR B O 1
ATOM 5132 N N . PRO B 1 290 ? 17.641 28.859 -9.688 1 92.38 290 PRO B N 1
ATOM 5133 C CA . PRO B 1 290 ? 19.094 28.953 -9.859 1 92.38 290 PRO B CA 1
ATOM 5134 C C . PRO B 1 290 ? 19.719 30.062 -9.023 1 92.38 290 PRO B C 1
ATOM 5136 O O . PRO B 1 290 ? 19.031 31 -8.633 1 92.38 290 PRO B O 1
ATOM 5139 N N . VAL B 1 291 ? 21.062 29.875 -8.828 1 90.62 291 VAL B N 1
ATOM 5140 C CA . VAL B 1 291 ? 21.812 30.891 -8.086 1 90.62 291 VAL B CA 1
ATOM 5141 C C . VAL B 1 291 ? 21.734 32.219 -8.805 1 90.62 291 VAL B C 1
ATOM 5143 O O . VAL B 1 291 ? 21.891 32.281 -10.031 1 90.62 291 VAL B O 1
ATOM 5146 N N . GLY B 1 292 ? 21.422 33.188 -8.148 1 87.44 292 GLY B N 1
ATOM 5147 C CA . GLY B 1 292 ? 21.359 34.5 -8.734 1 87.44 292 GLY B CA 1
ATOM 5148 C C . GLY B 1 292 ? 19.969 34.875 -9.211 1 87.44 292 GLY B C 1
ATOM 5149 O O . GLY B 1 292 ? 19.719 36.031 -9.562 1 87.44 292 GLY B O 1
ATOM 5150 N N . TYR B 1 293 ? 19.047 34.031 -9.18 1 92.06 293 TYR B N 1
ATOM 5151 C CA . TYR B 1 293 ? 17.672 34.281 -9.625 1 92.06 293 TYR B CA 1
ATOM 5152 C C . TYR B 1 293 ? 17.016 35.344 -8.75 1 92.06 293 TYR B C 1
ATOM 5154 O O . TYR B 1 293 ? 16.219 36.156 -9.242 1 92.06 293 TYR B O 1
ATOM 5162 N N . CYS B 1 294 ? 17.312 35.281 -7.496 1 93.38 294 CYS B N 1
ATOM 5163 C CA . CYS B 1 294 ? 16.766 36.219 -6.543 1 93.38 294 CYS B CA 1
ATOM 5164 C C . CYS B 1 294 ? 17.812 37.25 -6.141 1 93.38 294 CYS B C 1
ATOM 5166 O O . CYS B 1 294 ? 18.594 37.031 -5.227 1 93.38 294 CYS B O 1
ATOM 5168 N N . PRO B 1 295 ? 17.688 38.406 -6.84 1 91.69 295 PRO B N 1
ATOM 5169 C CA . PRO B 1 295 ? 18.625 39.469 -6.453 1 91.69 295 PRO B CA 1
ATOM 5170 C C . PRO B 1 295 ? 18.453 39.906 -5.012 1 91.69 295 PRO B C 1
ATOM 5172 O O . PRO B 1 295 ? 17.375 39.719 -4.43 1 91.69 295 PRO B O 1
ATOM 5175 N N . SER B 1 296 ? 19.453 40.594 -4.5 1 91.19 296 SER B N 1
ATOM 5176 C CA . SER B 1 296 ? 19.453 41.062 -3.115 1 91.19 296 SER B CA 1
ATOM 5177 C C . SER B 1 296 ? 18.297 42 -2.846 1 91.19 296 SER B C 1
ATOM 5179 O O . SER B 1 296 ? 17.703 42 -1.769 1 91.19 296 SER B O 1
ATOM 5181 N N . ARG B 1 297 ? 18.016 42.812 -3.816 1 92.31 297 ARG B N 1
ATOM 5182 C CA . ARG B 1 297 ? 16.922 43.781 -3.66 1 92.31 297 ARG B CA 1
ATOM 5183 C C . ARG B 1 297 ? 15.586 43.062 -3.525 1 92.31 297 ARG B C 1
ATOM 5185 O O . ARG B 1 297 ? 14.734 43.469 -2.729 1 92.31 297 ARG B O 1
ATOM 5192 N N . THR B 1 298 ? 15.414 42.094 -4.328 1 95.31 298 THR B N 1
ATOM 5193 C CA . THR B 1 298 ? 14.18 41.312 -4.297 1 95.31 298 THR B CA 1
ATOM 5194 C C . THR B 1 298 ? 14.062 40.562 -2.979 1 95.31 298 THR B C 1
ATOM 5196 O O . THR B 1 298 ? 12.977 40.469 -2.391 1 95.31 298 THR B O 1
ATOM 5199 N N . MET B 1 299 ? 15.172 40 -2.506 1 96.06 299 MET B N 1
ATOM 5200 C CA . MET B 1 299 ? 15.18 39.312 -1.22 1 96.06 299 MET B CA 1
ATOM 5201 C C . MET B 1 299 ? 14.82 40.281 -0.086 1 96.06 299 MET B C 1
ATOM 5203 O O . MET B 1 299 ? 14.047 39.938 0.806 1 96.06 299 MET B O 1
ATOM 5207 N N . HIS B 1 300 ? 15.375 41.406 -0.187 1 96.19 300 HIS B N 1
ATOM 5208 C CA . HIS B 1 300 ? 15.07 42.406 0.819 1 96.19 300 HIS B CA 1
ATOM 5209 C C . HIS B 1 300 ? 13.578 42.75 0.845 1 96.19 300 HIS B C 1
ATOM 5211 O O . HIS B 1 300 ? 12.984 42.844 1.919 1 96.19 300 HIS B O 1
ATOM 5217 N N . LYS B 1 301 ? 13.031 42.938 -0.305 1 96.12 301 LYS B N 1
ATOM 5218 C CA . LYS B 1 301 ? 11.602 43.219 -0.405 1 96.12 301 LYS B CA 1
ATOM 5219 C C . LYS B 1 301 ? 10.766 42.062 0.114 1 96.12 301 LYS B C 1
ATOM 5221 O O . LYS B 1 301 ? 9.766 42.25 0.806 1 96.12 301 LYS B O 1
ATOM 5226 N N . LEU B 1 302 ? 11.141 40.875 -0.204 1 97.12 302 LEU B N 1
ATOM 5227 C CA . LEU B 1 302 ? 10.438 39.688 0.246 1 97.12 302 LEU B CA 1
ATOM 5228 C C . LEU B 1 302 ? 10.422 39.594 1.77 1 97.12 302 LEU B C 1
ATOM 5230 O O . LEU B 1 302 ? 9.375 39.344 2.371 1 97.12 302 LEU B O 1
ATOM 5234 N N . LEU B 1 303 ? 11.57 39.812 2.352 1 97.56 303 LEU B N 1
ATOM 5235 C CA . LEU B 1 303 ? 11.695 39.688 3.803 1 97.56 303 LEU B CA 1
ATOM 5236 C C . LEU B 1 303 ? 10.914 40.812 4.488 1 97.56 303 LEU B C 1
ATOM 5238 O O . LEU B 1 303 ? 10.344 40.625 5.562 1 97.56 303 LEU B O 1
ATOM 5242 N N . ALA B 1 304 ? 10.922 41.969 3.889 1 96.31 304 ALA B N 1
ATOM 5243 C CA . ALA B 1 304 ? 10.125 43.062 4.422 1 96.31 304 ALA B CA 1
ATOM 5244 C C . ALA B 1 304 ? 8.641 42.719 4.398 1 96.31 304 ALA B C 1
ATOM 5246 O O . ALA B 1 304 ? 7.918 43 5.359 1 96.31 304 ALA B O 1
ATOM 5247 N N . LEU B 1 305 ? 8.18 42.188 3.295 1 96.19 305 LEU B N 1
ATOM 5248 C CA . LEU B 1 305 ? 6.793 41.75 3.166 1 96.19 305 LEU B CA 1
ATOM 5249 C C . LEU B 1 305 ? 6.457 40.688 4.191 1 96.19 305 LEU B C 1
ATOM 5251 O O . LEU B 1 305 ? 5.375 40.688 4.781 1 96.19 305 LEU B O 1
ATOM 5255 N N . LEU B 1 306 ? 7.379 39.75 4.359 1 96.5 306 LEU B N 1
ATOM 5256 C CA . LEU B 1 306 ? 7.215 38.656 5.336 1 96.5 306 LEU B CA 1
ATOM 5257 C C . LEU B 1 306 ? 6.984 39.219 6.734 1 96.5 306 LEU B C 1
ATOM 5259 O O . LEU B 1 306 ? 6.039 38.844 7.418 1 96.5 306 LEU B O 1
ATOM 5263 N N . LYS B 1 307 ? 7.773 40.156 7.117 1 94.88 307 LYS B N 1
ATOM 5264 C CA . LYS B 1 307 ? 7.676 40.781 8.445 1 94.88 307 LYS B CA 1
ATOM 5265 C C . LYS B 1 307 ? 6.402 41.594 8.578 1 94.88 307 LYS B C 1
ATOM 5267 O O . LYS B 1 307 ? 5.809 41.656 9.664 1 94.88 307 LYS B O 1
ATOM 5272 N N . GLN B 1 308 ? 5.992 42.156 7.543 1 94.25 308 GLN B N 1
ATOM 5273 C CA . GLN B 1 308 ? 4.852 43.062 7.57 1 94.25 308 GLN B CA 1
ATOM 5274 C C . GLN B 1 308 ? 3.537 42.281 7.625 1 94.25 308 GLN B C 1
ATOM 5276 O O . GLN B 1 308 ? 2.611 42.688 8.344 1 94.25 308 GLN B O 1
ATOM 5281 N N . TYR B 1 309 ? 3.473 41.188 6.906 1 93.62 309 TYR B N 1
ATOM 5282 C CA . TYR B 1 309 ? 2.156 40.625 6.668 1 93.62 309 TYR B CA 1
ATOM 5283 C C . TYR B 1 309 ? 2.008 39.281 7.406 1 93.62 309 TYR B C 1
ATOM 5285 O O . TYR B 1 309 ? 0.897 38.781 7.551 1 93.62 309 TYR B O 1
ATOM 5293 N N . VAL B 1 310 ? 3.088 38.688 7.84 1 93.75 310 VAL B N 1
ATOM 5294 C CA . VAL B 1 310 ? 3.006 37.375 8.477 1 93.75 310 VAL B CA 1
ATOM 5295 C C . VAL B 1 310 ? 3.312 37.5 9.969 1 93.75 310 VAL B C 1
ATOM 5297 O O . VAL B 1 310 ? 4.32 38.094 10.352 1 93.75 310 VAL B O 1
ATOM 5300 N N . LYS B 1 311 ? 2.369 36.969 10.773 1 90.06 311 LYS B N 1
ATOM 5301 C CA . LYS B 1 311 ? 2.547 36.938 12.227 1 90.06 311 LYS B CA 1
ATOM 5302 C C . LYS B 1 311 ? 2.48 35.531 12.773 1 90.06 311 LYS B C 1
ATOM 5304 O O . LYS B 1 311 ? 1.469 35.125 13.352 1 90.06 311 LYS B O 1
ATOM 5309 N N . PRO B 1 312 ? 3.611 34.812 12.609 1 92.69 312 PRO B N 1
ATOM 5310 C CA . PRO B 1 312 ? 3.629 33.438 13.094 1 92.69 312 PRO B CA 1
ATOM 5311 C C . PRO B 1 312 ? 3.752 33.344 14.609 1 92.69 312 PRO B C 1
ATOM 5313 O O . PRO B 1 312 ? 3.674 34.375 15.305 1 92.69 312 PRO B O 1
ATOM 5316 N N . SER B 1 313 ? 3.854 32.156 15.125 1 88.94 313 SER B N 1
ATOM 5317 C CA . SER B 1 313 ? 3.928 31.875 16.562 1 88.94 313 SER B CA 1
ATOM 5318 C C . SER B 1 313 ? 5.328 32.156 17.109 1 88.94 313 SER B C 1
ATOM 5320 O O . SER B 1 313 ? 5.574 31.984 18.297 1 88.94 313 SER B O 1
ATOM 5322 N N . PHE B 1 314 ? 6.238 32.594 16.312 1 94.44 314 PHE B N 1
ATOM 5323 C CA . PHE B 1 314 ? 7.625 32.875 16.672 1 94.44 314 PHE B CA 1
ATOM 5324 C C . PHE B 1 314 ? 8.086 34.219 16.125 1 94.44 314 PHE B C 1
ATOM 5326 O O . PHE B 1 314 ? 7.352 34.844 15.359 1 94.44 314 PHE B O 1
ATOM 5333 N N . ASN B 1 315 ? 9.203 34.594 16.562 1 95.25 315 ASN B N 1
ATOM 5334 C CA . ASN B 1 315 ? 9.789 35.844 16.062 1 95.25 315 ASN B CA 1
ATOM 5335 C C . ASN B 1 315 ? 10.586 35.625 14.789 1 95.25 315 ASN B C 1
ATOM 5337 O O . ASN B 1 315 ? 11.586 34.875 14.797 1 95.25 315 ASN B O 1
ATOM 5341 N N . ILE B 1 316 ? 10.234 36.281 13.742 1 96.06 316 ILE B N 1
ATOM 5342 C CA . ILE B 1 316 ? 10.812 36.062 12.422 1 96.06 316 ILE B CA 1
ATOM 5343 C C . ILE B 1 316 ? 12.281 36.5 12.43 1 96.06 316 ILE B C 1
ATOM 5345 O O . ILE B 1 316 ? 13.133 35.812 11.844 1 96.06 316 ILE B O 1
ATOM 5349 N N . ASP B 1 317 ? 12.609 37.562 13.078 1 96.38 317 ASP B N 1
ATOM 5350 C CA . ASP B 1 317 ? 13.992 38.031 13.125 1 96.38 317 ASP B CA 1
ATOM 5351 C C . ASP B 1 317 ? 14.891 37 13.797 1 96.38 317 ASP B C 1
ATOM 5353 O O . ASP B 1 317 ? 16 36.719 13.32 1 96.38 317 ASP B O 1
ATOM 5357 N N . VAL B 1 318 ? 14.375 36.469 14.844 1 96.81 318 VAL B N 1
ATOM 5358 C CA . VAL B 1 318 ? 15.133 35.438 15.57 1 96.81 318 VAL B CA 1
ATOM 5359 C C . VAL B 1 318 ? 15.344 34.219 14.672 1 96.81 318 VAL B C 1
ATOM 5361 O O . VAL B 1 318 ? 16.422 33.625 14.664 1 96.81 318 VAL B O 1
ATOM 5364 N N . ALA B 1 319 ? 14.352 33.844 13.945 1 97.38 319 ALA B N 1
ATOM 5365 C CA . ALA B 1 319 ? 14.445 32.688 13.039 1 97.38 319 ALA B CA 1
ATOM 5366 C C . ALA B 1 319 ? 15.469 32.938 11.938 1 97.38 319 ALA B C 1
ATOM 5368 O O . ALA B 1 319 ? 16.281 32.094 11.625 1 97.38 319 ALA B O 1
ATOM 5369 N N . LEU B 1 320 ? 15.445 34.125 11.352 1 97.44 320 LEU B N 1
ATOM 5370 C CA . LEU B 1 320 ? 16.375 34.469 10.289 1 97.44 320 LEU B CA 1
ATOM 5371 C C . LEU B 1 320 ? 17.812 34.531 10.812 1 97.44 320 LEU B C 1
ATOM 5373 O O . LEU B 1 320 ? 18.75 34.125 10.133 1 97.44 320 LEU B O 1
ATOM 5377 N N . GLU B 1 321 ? 17.984 35.062 11.977 1 97.56 321 GLU B N 1
ATOM 5378 C CA . GLU B 1 321 ? 19.312 35.094 12.602 1 97.56 321 GLU B CA 1
ATOM 5379 C C . GLU B 1 321 ? 19.859 33.688 12.789 1 97.56 321 GLU B C 1
ATOM 5381 O O . GLU B 1 321 ? 21.047 33.438 12.555 1 97.56 321 GLU B O 1
ATOM 5386 N N . HIS B 1 322 ? 18.984 32.875 13.242 1 96.5 322 HIS B N 1
ATOM 5387 C CA . HIS B 1 322 ? 19.391 31.5 13.414 1 96.5 322 HIS B CA 1
ATOM 5388 C C . HIS B 1 322 ? 19.844 30.875 12.094 1 96.5 322 HIS B C 1
ATOM 5390 O O . HIS B 1 322 ? 20.812 30.125 12.062 1 96.5 322 HIS B O 1
ATOM 5396 N N . MET B 1 323 ? 19.172 31.141 11.062 1 96.25 323 MET B N 1
ATOM 5397 C CA . MET B 1 323 ? 19.531 30.609 9.742 1 96.25 323 MET B CA 1
ATOM 5398 C C . MET B 1 323 ? 20.922 31.078 9.32 1 96.25 323 MET B C 1
ATOM 5400 O O . MET B 1 323 ? 21.703 30.312 8.766 1 96.25 323 MET B O 1
ATOM 5404 N N . VAL B 1 324 ? 21.188 32.344 9.578 1 96.62 324 VAL B N 1
ATOM 5405 C CA . VAL B 1 324 ? 22.484 32.906 9.234 1 96.62 324 VAL B CA 1
ATOM 5406 C C . VAL B 1 324 ? 23.578 32.281 10.07 1 96.62 324 VAL B C 1
ATOM 5408 O O . VAL B 1 324 ? 24.609 31.844 9.531 1 96.62 324 VAL B O 1
ATOM 5411 N N . HIS B 1 325 ? 23.359 32.094 11.328 1 96.06 325 HIS B N 1
ATOM 5412 C CA . HIS B 1 325 ? 24.359 31.547 12.234 1 96.06 325 HIS B CA 1
ATOM 5413 C C . HIS B 1 325 ? 24.641 30.094 11.914 1 96.06 325 HIS B C 1
ATOM 5415 O O . HIS B 1 325 ? 25.797 29.641 11.984 1 96.06 325 HIS B O 1
ATOM 5421 N N . ALA B 1 326 ? 23.609 29.391 11.609 1 93.94 326 ALA B N 1
ATOM 5422 C CA . ALA B 1 326 ? 23.75 27.953 11.367 1 93.94 326 ALA B CA 1
ATOM 5423 C C . ALA B 1 326 ? 24.031 27.672 9.898 1 93.94 326 ALA B C 1
ATOM 5425 O O . ALA B 1 326 ? 24.188 26.516 9.508 1 93.94 326 ALA B O 1
ATOM 5426 N N . ASN B 1 327 ? 24.031 28.688 9.031 1 92.62 327 ASN B N 1
ATOM 5427 C CA . ASN B 1 327 ? 24.234 28.547 7.598 1 92.62 327 ASN B CA 1
ATOM 5428 C C . ASN B 1 327 ? 23.219 27.594 6.98 1 92.62 327 ASN B C 1
ATOM 5430 O O . ASN B 1 327 ? 23.594 26.656 6.273 1 92.62 327 ASN B O 1
ATOM 5434 N N . LEU B 1 328 ? 21.969 27.891 7.355 1 92.75 328 LEU B N 1
ATOM 5435 C CA . LEU B 1 328 ? 20.875 27.047 6.879 1 92.75 328 LEU B CA 1
ATOM 5436 C C . LEU B 1 328 ? 20.312 27.578 5.562 1 92.75 328 LEU B C 1
ATOM 5438 O O . LEU B 1 328 ? 19.281 28.234 5.543 1 92.75 328 LEU B O 1
ATOM 5442 N N . GLY B 1 329 ? 20.859 27.172 4.562 1 92 329 GLY B N 1
ATOM 5443 C CA . GLY B 1 329 ? 20.422 27.578 3.24 1 92 329 GLY B CA 1
ATOM 5444 C C . GLY B 1 329 ? 21.562 27.797 2.27 1 92 329 GLY B C 1
ATOM 5445 O O . GLY B 1 329 ? 22.734 27.656 2.641 1 92 329 GLY B O 1
ATOM 5446 N N . ARG B 1 330 ? 21.172 27.984 1.098 1 92.5 330 ARG B N 1
ATOM 5447 C CA . ARG B 1 330 ? 22.172 28.281 0.079 1 92.5 330 ARG B CA 1
ATOM 5448 C C . ARG B 1 330 ? 22.969 29.531 0.438 1 92.5 330 ARG B C 1
ATOM 5450 O O . ARG B 1 330 ? 22.422 30.484 1.005 1 92.5 330 ARG B O 1
ATOM 5457 N N . SER B 1 331 ? 24.203 29.594 0.003 1 92.31 331 SER B N 1
ATOM 5458 C CA . SER B 1 331 ? 25.125 30.656 0.415 1 92.31 331 SER B CA 1
ATOM 5459 C C . SER B 1 331 ? 24.625 32.031 -0.008 1 92.31 331 SER B C 1
ATOM 5461 O O . SER B 1 331 ? 24.672 32.969 0.77 1 92.31 331 SER B O 1
ATOM 5463 N N . ASP B 1 332 ? 24.156 32.156 -1.189 1 92.94 332 ASP B N 1
ATOM 5464 C CA . ASP B 1 332 ? 23.672 33.438 -1.673 1 92.94 332 ASP B CA 1
ATOM 5465 C C . ASP B 1 332 ? 22.438 33.906 -0.903 1 92.94 332 ASP B C 1
ATOM 5467 O O . ASP B 1 332 ? 22.281 35.094 -0.629 1 92.94 332 ASP B O 1
ATOM 5471 N N . THR B 1 333 ? 21.625 32.969 -0.529 1 93.75 333 THR B N 1
ATOM 5472 C CA . THR B 1 333 ? 20.422 33.281 0.244 1 93.75 333 THR B CA 1
ATOM 5473 C C . THR B 1 333 ? 20.797 33.75 1.648 1 93.75 333 THR B C 1
ATOM 5475 O O . THR B 1 333 ? 20.266 34.75 2.131 1 93.75 333 THR B O 1
ATOM 5478 N N . ILE B 1 334 ? 21.734 33.062 2.23 1 95.06 334 ILE B N 1
ATOM 5479 C CA . ILE B 1 334 ? 22.156 33.375 3.596 1 95.06 334 ILE B CA 1
ATOM 5480 C C . ILE B 1 334 ? 22.828 34.75 3.631 1 95.06 334 ILE B C 1
ATOM 5482 O O . ILE B 1 334 ? 22.625 35.531 4.562 1 95.06 334 ILE B O 1
ATOM 5486 N N . GLU B 1 335 ? 23.578 34.969 2.641 1 95.44 335 GLU B N 1
ATOM 5487 C CA . GLU B 1 335 ? 24.234 36.281 2.547 1 95.44 335 GLU B CA 1
ATOM 5488 C C . GLU B 1 335 ? 23.219 37.406 2.445 1 95.44 335 GLU B C 1
ATOM 5490 O O . GLU B 1 335 ? 23.359 38.438 3.102 1 95.44 335 GLU B O 1
ATOM 5495 N N . SER B 1 336 ? 22.234 37.219 1.632 1 95.38 336 SER B N 1
ATOM 5496 C CA . SER B 1 336 ? 21.203 38.219 1.456 1 95.38 336 SER B CA 1
ATOM 5497 C C . SER B 1 336 ? 20.406 38.438 2.736 1 95.38 336 SER B C 1
ATOM 5499 O O . SER B 1 336 ? 20.016 39.562 3.07 1 95.38 336 SER B O 1
ATOM 5501 N N . VAL B 1 337 ? 20.141 37.406 3.428 1 96.38 337 VAL B N 1
ATOM 5502 C CA . VAL B 1 337 ? 19.391 37.469 4.684 1 96.38 337 VAL B CA 1
ATOM 5503 C C . VAL B 1 337 ? 20.219 38.219 5.73 1 96.38 337 VAL B C 1
ATOM 5505 O O . VAL B 1 337 ? 19.688 39.062 6.473 1 96.38 337 VAL B O 1
ATOM 5508 N N . ASP B 1 338 ? 21.469 37.875 5.742 1 96.69 338 ASP B N 1
ATOM 5509 C CA . ASP B 1 338 ? 22.375 38.531 6.676 1 96.69 338 ASP B CA 1
ATOM 5510 C C . ASP B 1 338 ? 22.406 40.062 6.43 1 96.69 338 ASP B C 1
ATOM 5512 O O . ASP B 1 338 ? 22.375 40.844 7.375 1 96.69 338 ASP B O 1
ATOM 5516 N N . LYS B 1 339 ? 22.469 40.406 5.203 1 96.06 339 LYS B N 1
ATOM 5517 C CA . LYS B 1 339 ? 22.469 41.844 4.84 1 96.06 339 LYS B CA 1
ATOM 5518 C C . LYS B 1 339 ? 21.172 42.5 5.27 1 96.06 339 LYS B C 1
ATOM 5520 O O . LYS B 1 339 ? 21.172 43.656 5.734 1 96.06 339 LYS B O 1
ATOM 5525 N N . PHE B 1 340 ? 20.125 41.844 5.125 1 96.56 340 PHE B N 1
ATOM 5526 C CA . PHE B 1 340 ? 18.812 42.375 5.504 1 96.56 340 PHE B CA 1
ATOM 5527 C C . PHE B 1 340 ? 18.75 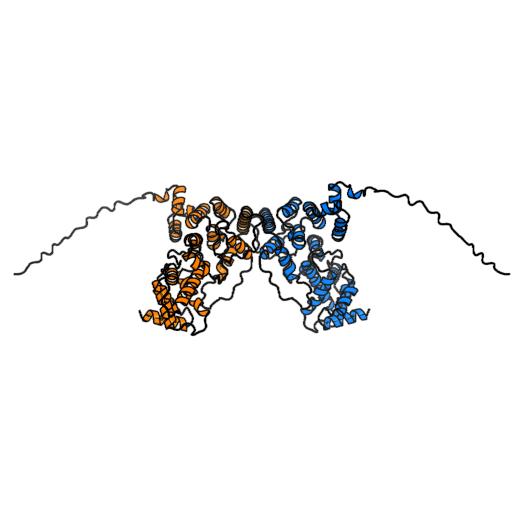42.625 7.004 1 96.56 340 PHE B C 1
ATOM 5529 O O . PHE B 1 340 ? 18.234 43.656 7.445 1 96.56 340 PHE B O 1
ATOM 5536 N N . LEU B 1 341 ? 19.281 41.688 7.777 1 95.75 341 LEU B N 1
ATOM 5537 C CA . LEU B 1 341 ? 19.219 41.781 9.234 1 95.75 341 LEU B CA 1
ATOM 5538 C C . LEU B 1 341 ? 20.109 42.906 9.75 1 95.75 341 LEU B C 1
ATOM 5540 O O . LEU B 1 341 ? 19.812 43.5 10.789 1 95.75 341 LEU B O 1
ATOM 5544 N N . LYS B 1 342 ? 21.125 43.219 9.016 1 93.56 342 LYS B N 1
ATOM 5545 C CA . LYS B 1 342 ? 22.062 44.25 9.438 1 93.56 342 LYS B CA 1
ATOM 5546 C C . LYS B 1 342 ? 21.547 45.656 9.078 1 93.56 342 LYS B C 1
ATOM 5548 O O . LYS B 1 342 ? 22 46.656 9.648 1 93.56 342 LYS B O 1
ATOM 5553 N N . GLN B 1 343 ? 20.859 45.719 8.039 1 87 343 GLN B N 1
ATOM 5554 C CA . GLN B 1 343 ? 20.328 47.031 7.637 1 87 343 GLN B CA 1
ATOM 5555 C C . GLN B 1 343 ? 19.188 47.469 8.555 1 87 343 GLN B C 1
ATOM 5557 O O . GLN B 1 343 ? 18.734 48.594 8.484 1 87 343 GLN B O 1
ATOM 5562 N N . LYS B 1 344 ? 18.844 46.75 9.539 1 63.16 344 LYS B N 1
ATOM 5563 C CA . LYS B 1 344 ? 17.844 47.188 10.516 1 63.16 344 LYS B CA 1
ATOM 5564 C C . LYS B 1 344 ? 18.484 48.031 11.609 1 63.16 344 LYS B C 1
ATOM 5566 O O . LYS B 1 344 ? 19.594 47.75 12.062 1 63.16 344 LYS B O 1
#

pLDDT: mean 83.92, std 18.29, range [24.52, 98.5]

Sequence (688 aa):
MLKKHFKLPFGYKAKKVAALSSKNKPDLISHLPKELLQCIYQQLDSQDIEAFNQTCRSFHSVVIQPSSKAAWIMTHYGARFALYYALLAIPQHCHGDFLHMLFNRGAAVPRHVLQRLIQVYLKPVEKRRRRSSFDTFDLDAFFAQQVQLLSFDGYATILQKGHELYGRDLDLTANYHDLTSMPLSSDWYFPAPAPVDTNLRPLLKLAQTEPDLFALMDPVFTFDPVARASLWEAAFLILFDEAFRATAPTQERQAQLLNLPLSSQVRLVGPLTDQQLFCQVFANFFTKYPVGYCPSRTMHKLLALLKQYVKPSFNIDVALEHMVHANLGRSDTIESVDKFLKQKMLKKHFKLPFGYKAKKVAALSSKNKPDLISHLPKELLQCIYQQLDSQDIEAFNQTCRSFHSVVIQPSSKAAWIMTHYGARFALYYALLAIPQHCHGDFLHMLFNRGAAVPRHVLQRLIQVYLKPVEKRRRRSSFDTFDLDAFFAQQVQLLSFDGYATILQKGHELYGRDLDLTANYHDLTSMPLSSDWYFPAPAPVDTNLRPLLKLAQTEPDLFALMDPVFTFDPVARASLWEAAFLILFDEAFRATAPTQERQAQLLNLPLSSQVRLVGPLTDQQLFCQVFANFFTKYPVGYCPSRTMHKLLALLKQYVKPSFNIDVALEHMVHANLGRSDTIESVDKFLKQK

InterPro domains:
  IPR001810 F-box domain [PF12937] (29-66)
  IPR001810 F-box domain [PS50181] (26-75)
  IPR036047 F-box-like domain superfamily [SSF81383] (20-67)

Nearest PDB structures (foldseek):
  5hb0-assembly5_C-2  TM=1.707E-01  e=1.133E+00  Thermochaetoides thermophila DSM 1495
  7mq9-assembly1_LM  TM=2.788E-01  e=6.873E+00  Homo sapiens
  8tj5-assembly1_1  TM=1.546E-01  e=5.375E+00  Saccharomyces cerevisiae
  5hb0-assembly5_C-2  TM=1.707E-01  e=1.972E+00  Thermochaetoides thermophila DSM 1495
  8tj5-assembly1_1  TM=1.594E-01  e=9.029E+00  Saccharomyces cerevisiae

Solvent-accessible surface area (backbone atoms only — not comparable to full-atom values): 39228 Å² total; per-residue (Å²): 134,85,84,76,78,80,78,77,79,79,74,74,77,78,72,80,75,79,75,72,80,82,65,85,63,73,59,58,75,74,68,48,55,67,69,57,52,47,53,53,54,36,67,50,51,80,82,46,46,61,58,47,38,67,69,41,67,64,42,29,58,44,62,73,31,60,66,46,48,36,48,26,40,39,65,74,47,29,37,65,37,26,50,59,48,39,41,64,67,44,16,75,63,36,33,42,68,44,47,48,51,31,43,73,72,52,36,43,74,26,49,59,42,52,41,50,48,49,49,33,38,79,35,86,75,70,74,65,73,69,92,40,96,63,57,88,62,68,57,78,41,42,64,48,56,30,42,60,50,38,41,54,34,18,52,43,45,51,43,49,52,45,41,69,72,51,40,72,71,50,67,73,78,62,73,74,79,47,75,84,72,58,59,47,78,88,33,44,50,50,84,48,84,60,64,82,80,55,78,41,52,68,54,55,51,35,39,66,77,38,47,72,64,35,57,73,38,50,66,50,48,26,32,36,53,56,43,30,44,33,49,50,50,32,50,48,50,54,41,46,55,56,32,70,46,88,65,80,75,49,72,68,53,46,49,49,50,68,48,56,88,56,65,44,77,61,60,46,50,73,91,55,48,73,58,56,44,48,48,40,46,55,31,50,57,56,66,79,44,62,90,75,70,71,44,61,68,38,48,46,44,26,53,51,50,43,64,72,49,52,60,53,71,56,59,66,67,59,49,52,49,47,30,46,75,69,59,52,42,53,69,70,58,36,51,44,51,47,53,50,64,63,74,102,137,82,84,76,78,82,79,79,79,81,75,75,76,78,70,80,72,78,76,71,80,82,65,86,65,72,60,58,75,71,67,49,56,67,69,58,52,46,53,53,56,36,67,50,51,82,82,47,46,61,59,46,38,67,70,41,69,64,43,28,58,44,62,71,32,60,64,47,48,37,48,26,40,40,64,74,48,30,35,65,35,26,50,58,48,40,41,65,66,42,16,74,62,35,32,42,68,46,48,48,51,31,42,74,73,50,35,44,74,26,49,58,42,53,41,50,47,47,44,33,38,77,39,80,77,70,75,66,72,68,93,40,95,64,56,88,63,68,57,76,44,43,65,50,57,30,43,60,48,40,41,57,34,19,52,44,44,52,44,49,50,44,41,70,74,51,39,71,71,48,68,73,78,63,74,73,80,48,76,85,71,56,58,48,76,88,34,42,50,51,82,47,84,60,64,82,82,54,78,40,53,68,54,53,51,34,40,66,77,37,45,72,65,36,58,73,38,48,66,52,50,25,32,37,51,55,43,31,44,34,48,50,51,32,51,48,49,53,41,47,54,55,30,69,47,88,64,81,72,49,73,67,55,46,50,49,48,70,50,57,88,56,65,44,76,61,60,45,49,73,90,54,48,70,57,57,45,49,48,41,46,55,30,52,58,57,67,78,44,62,90,74,70,71,44,61,68,37,48,45,43,26,52,51,48,45,65,71,50,52,62,53,72,57,61,65,66,62,47,51,49,48,30,47,75,67,59,50,42,52,68,72,58,36,52,44,51,48,51,51,64,63,73,102

Foldseek 3Di:
DPPPPCPPPPPPDPPPPPPPPPPCPPPVVLPDDLVVLLVVLLPDDPVCLVVQCPVDDSSVVLSVDLLSVLSSLCSPPNQLCSVVLCLQFPQLPQALVSVVSNVVVRHDQFLLNLLVLVVQEPDDQPPPDDLDPLDPDDLQRRSSVSSPSHDPRRNVNSVVRVCVLVNPPRDSPDDLLPVPPDDCPSRSDECPPDHPPRQCLVVLVCCQVPVVSSVSHLVCLQERLRNVLNLLLNLLVLLLVVLPDPDDDDPVSVSSLQRSSADARHHYRDDDDSLRSNLSSVQSNCVVDDPPPQDLSSLLSSVVSCQVRDDYNDDPLVSLVVCLVVVNHDPNNSVSSVVNSVVD/DCPPPDPPPPVPPPPPPPPPPPPCPPPVVLPDDLVVLLVVLLPDDPVCLVVQCPVDDSSVVLSVDLLSVLSSLCSPPNQLCSVVLCLQFPQLPQALVSVVSNVVVRHDQFLLNLLVLVVQEPDDQPPPDDLDPLDPDDLQRRSSVSSPSHDPRSNVNSVVRVCVLVNPPRDSPDDLLPVPDDDCPSRSDECPPDHQPRQCLVVLVCCQPPVVSNVSHLVCLQERLRNVLNLLLNLLVLLLVVLPDPDDDDPSSVSSLQRSSADARHHYRDDDDSLRSNLSSVQSSCVVDDPPPQDLSSLLSSVVSCQVRDDYNDDPLVSLVVCLVVVNHDPSSSVSSVVNSVVD

Radius of gyration: 37.22 Å; Cα contacts (8 Å, |Δi|>4): 802; chains: 2; bounding box: 71×150×135 Å

Secondary structure (DSSP, 8-state):
---------------------------GGGGS-HHHHHHHHHH--HHHHHHHHHH-HHHHHHHT-HHHHHHHHHHHHHHHHHHHHHHHH-GGG--HHHHHHHHHTT----HHHHHHHHHHTTS-------S-TT-SS-STTHHHHHHTTS-HHHHHHHHHHHHHHHGGG--TT--TT-TTTS-HHHHT--S-SPPTT---HHHHHHHHH-HHHHHTTTTHHHH-HHHHHHHHHHHHHHHHHHHH--SPPPHHHHHHHHT----S----SSS--HHHHHHHHHHHHGGGS-TTSS-HHHHHHHHHHHHHH---SS-HHHHHHHHHHHT-S-HHHHHHHHHHHH--/---------------------------GGGGS-HHHHHHHHHH--HHHHHHHHHH-HHHHHHHT-HHHHHHHHHHHHHHHHHHHHHHHH-GGG--HHHHHHHHHTT----HHHHHHHHHHTTS-------SSTT-SS-STTHHHHHHTTS-HHHHHHHHHHHHHHHGGG--TT--TT-TTT--HHHHT--S-SPPTT---HHHHHHHHH-HHHHHTTTTHHHH-HHHHHHHHHHHHHHHHHHHH--SPPPHHHHHHHHT----S----SSS--HHHHHHHHHHHHGGGS-TTSS-HHHHHHHHHHHHHH---SS-HHHHHHHHHHHT-S-HHHHHHHHHHHH--